Protein AF-0000000078604588 (afdb_homodimer)

Solvent-accessible surface area (backbone atoms only — not comparable to full-atom values): 27817 Å² total; per-residue (Å²): 108,69,66,57,49,52,57,49,27,73,78,45,16,54,63,48,58,69,55,48,31,50,49,39,29,76,76,65,70,39,89,57,53,53,69,56,50,53,50,53,39,44,76,72,41,30,43,79,39,65,35,41,79,38,54,57,78,41,46,67,66,52,45,51,51,47,52,57,57,54,65,76,50,55,39,50,23,38,28,37,42,55,74,48,79,43,48,74,68,57,47,59,63,63,44,13,39,26,50,70,95,49,76,18,66,41,77,40,78,76,69,85,60,74,45,30,29,41,40,41,30,37,30,46,69,14,54,78,47,69,46,70,45,74,61,77,90,45,53,67,60,48,48,52,48,50,59,56,49,53,75,75,36,27,45,62,89,33,60,33,10,29,41,34,31,60,74,51,70,68,67,60,43,73,63,53,54,51,52,29,55,74,56,38,28,45,81,46,68,45,46,65,78,43,65,69,58,39,33,59,55,53,50,50,52,50,43,49,52,51,43,36,75,46,30,63,63,45,68,76,42,62,85,65,38,71,60,53,53,48,51,50,48,48,54,59,58,27,61,35,33,69,59,25,40,48,28,32,44,69,28,72,39,67,87,51,86,130,108,67,63,56,48,51,56,50,27,72,77,45,17,54,63,48,57,69,56,50,32,49,48,40,30,75,75,66,70,39,90,56,53,54,67,55,50,54,51,53,39,43,75,72,42,33,42,81,39,66,37,42,80,38,53,59,77,41,46,68,66,51,44,51,52,47,52,58,57,54,65,76,50,58,39,52,24,39,29,38,42,56,75,48,78,43,47,76,70,56,48,60,63,65,43,13,41,24,51,70,96,48,76,18,66,41,77,39,78,75,68,84,60,76,47,30,29,41,42,41,30,37,31,46,69,15,54,76,46,70,47,71,46,74,60,78,89,45,54,66,60,48,49,52,49,51,60,58,49,54,75,74,36,27,46,61,89,32,60,34,12,29,42,33,31,58,74,51,71,68,66,63,42,72,64,52,53,49,54,30,56,75,56,38,27,44,82,45,68,45,47,64,78,43,64,69,57,38,33,61,57,53,50,49,53,51,45,49,51,50,45,36,73,45,29,63,64,45,69,76,42,62,85,65,37,71,62,53,52,48,51,50,50,48,54,58,59,27,61,36,33,70,58,25,41,48,27,33,44,70,28,72,41,68,88,54,86,131

Structure (mmCIF, N/CA/C/O backbone):
data_AF-0000000078604588-model_v1
#
loop_
_entity.id
_entity.type
_entity.pdbx_description
1 polymer 'Tc1-like transposase DDE domain-containing protein'
#
loop_
_atom_site.group_PDB
_atom_site.id
_atom_site.type_symbol
_atom_site.label_atom_id
_atom_site.label_alt_id
_atom_site.label_comp_id
_atom_site.label_asym_id
_atom_site.label_entity_id
_atom_site.label_seq_id
_atom_site.pdbx_PDB_ins_code
_atom_site.Cartn_x
_atom_site.Cartn_y
_atom_site.Cartn_z
_atom_site.occupancy
_atom_site.B_iso_or_equiv
_atom_site.auth_seq_id
_atom_site.auth_comp_id
_atom_site.auth_asym_id
_atom_site.auth_atom_id
_atom_site.pdbx_PDB_model_num
ATOM 1 N N . MET A 1 1 ? -32.562 4.5 -20.281 1 88.56 1 MET A N 1
ATOM 2 C CA . MET A 1 1 ? -31.703 3.344 -20.047 1 88.56 1 MET A CA 1
ATOM 3 C C . MET A 1 1 ? -30.344 3.777 -19.516 1 88.56 1 MET A C 1
ATOM 5 O O . MET A 1 1 ? -29.938 3.383 -18.422 1 88.56 1 MET A O 1
ATOM 9 N N . LEU A 1 2 ? -29.781 4.766 -20.188 1 88.88 2 LEU A N 1
ATOM 10 C CA . LEU A 1 2 ? -28.469 5.25 -19.766 1 88.88 2 LEU A CA 1
ATOM 11 C C . LEU A 1 2 ? -28.547 6.016 -18.453 1 88.88 2 LEU A C 1
ATOM 13 O O . LEU A 1 2 ? -27.672 5.898 -17.609 1 88.88 2 LEU A O 1
ATOM 17 N N . GLU A 1 3 ? -29.672 6.703 -18.281 1 91.38 3 GLU A N 1
ATOM 18 C CA . GLU A 1 3 ? -29.891 7.441 -17.031 1 91.38 3 GLU A CA 1
ATOM 19 C C . GLU A 1 3 ? -30.016 6.492 -15.852 1 91.38 3 GLU A C 1
ATOM 21 O O . GLU A 1 3 ? -29.5 6.773 -14.766 1 91.38 3 GLU A O 1
ATOM 26 N N . ALA A 1 4 ? -30.703 5.48 -16.141 1 92.75 4 ALA A N 1
ATOM 27 C CA . ALA A 1 4 ? -30.859 4.477 -15.102 1 92.75 4 ALA A CA 1
ATOM 28 C C . ALA A 1 4 ? -29.531 3.857 -14.711 1 92.75 4 ALA A C 1
ATOM 30 O O . ALA A 1 4 ? -29.266 3.605 -13.531 1 92.75 4 ALA A O 1
ATOM 31 N N . LEU A 1 5 ? -28.766 3.633 -15.703 1 94.06 5 LEU A N 1
ATOM 32 C CA . LEU A 1 5 ? -27.438 3.09 -15.445 1 94.06 5 LEU A CA 1
ATOM 33 C C . LEU A 1 5 ? -26.594 4.07 -14.633 1 94.06 5 LEU A C 1
ATOM 35 O O . LEU A 1 5 ? -25.906 3.676 -13.68 1 94.06 5 LEU A O 1
ATOM 39 N N . CYS A 1 6 ? -26.672 5.316 -14.992 1 94.25 6 CYS A N 1
ATOM 40 C CA . CYS A 1 6 ? -25.922 6.355 -14.281 1 94.25 6 CYS A CA 1
ATOM 41 C C . CYS A 1 6 ? -26.359 6.43 -12.82 1 94.25 6 CYS A C 1
ATOM 43 O O . CYS A 1 6 ? -25.531 6.559 -11.922 1 94.25 6 CYS A O 1
ATOM 45 N N . GLU A 1 7 ? -27.641 6.34 -12.586 1 93 7 GLU A N 1
ATOM 46 C CA . GLU A 1 7 ? -28.156 6.336 -11.227 1 93 7 GLU A CA 1
ATOM 47 C C . GLU A 1 7 ? -27.656 5.129 -10.445 1 93 7 GLU A C 1
ATOM 49 O O . GLU A 1 7 ? -27.328 5.242 -9.258 1 93 7 GLU A O 1
ATOM 54 N N . HIS A 1 8 ? -27.641 4.062 -11.18 1 93.19 8 HIS A N 1
ATOM 55 C CA . HIS A 1 8 ? -27.156 2.834 -10.578 1 93.19 8 HIS A CA 1
ATOM 56 C C . HIS A 1 8 ? -25.672 2.957 -10.211 1 93.19 8 HIS A C 1
ATOM 58 O O . HIS A 1 8 ? -25.25 2.488 -9.156 1 93.19 8 HIS A O 1
ATOM 64 N N . LEU A 1 9 ? -24.906 3.605 -11 1 93.69 9 LEU A N 1
ATOM 65 C CA . LEU A 1 9 ? -23.469 3.777 -10.797 1 93.69 9 LEU A CA 1
ATOM 66 C C . LEU A 1 9 ? -23.203 4.766 -9.672 1 93.69 9 LEU A C 1
ATOM 68 O O . LEU A 1 9 ? -22.141 4.719 -9.039 1 93.69 9 LEU A O 1
ATOM 72 N N . LEU A 1 10 ? -24.141 5.664 -9.422 1 89.56 10 LEU A N 1
ATOM 73 C CA . LEU A 1 10 ? -23.984 6.578 -8.297 1 89.56 10 LEU A CA 1
ATOM 74 C C . LEU A 1 10 ? -23.984 5.816 -6.977 1 89.56 10 LEU A C 1
ATOM 76 O O . LEU A 1 10 ? -23.281 6.191 -6.039 1 89.56 10 LEU A O 1
ATOM 80 N N . GLU A 1 11 ? -24.719 4.746 -6.961 1 88.19 11 GLU A N 1
ATOM 81 C CA . GLU A 1 11 ? -24.781 3.904 -5.77 1 88.19 11 GLU A CA 1
ATOM 82 C C . GLU A 1 11 ? -23.641 2.893 -5.742 1 88.19 11 GLU A C 1
ATOM 84 O O . GLU A 1 11 ? -23.094 2.607 -4.68 1 88.19 11 GLU A O 1
ATOM 89 N N . LYS A 1 12 ? -23.359 2.387 -6.922 1 90.88 12 LYS A N 1
ATOM 90 C CA . LYS A 1 12 ? -22.312 1.386 -7.066 1 90.88 12 LYS A CA 1
ATOM 91 C C . LYS A 1 12 ? -21.312 1.788 -8.156 1 90.88 12 LYS A C 1
ATOM 93 O O . LYS A 1 12 ? -21.297 1.205 -9.242 1 90.88 12 LYS A O 1
ATOM 98 N N . PRO A 1 13 ? -20.422 2.605 -7.816 1 92.56 13 PRO A N 1
ATOM 99 C CA . PRO A 1 13 ? -19.531 3.189 -8.828 1 92.56 13 PRO A CA 1
ATOM 100 C C . PRO A 1 13 ? -18.5 2.195 -9.352 1 92.56 13 PRO A C 1
ATOM 102 O O . PRO A 1 13 ? -17.906 2.422 -10.406 1 92.56 13 PRO A O 1
ATOM 105 N N . THR A 1 14 ? -18.281 1.034 -8.727 1 91.31 14 THR A N 1
ATOM 106 C CA . THR A 1 14 ? -17.156 0.173 -9.062 1 91.31 14 THR A CA 1
ATOM 107 C C . THR A 1 14 ? -17.609 -1.001 -9.93 1 91.31 14 THR A C 1
ATOM 109 O O . THR A 1 14 ? -16.891 -1.994 -10.062 1 91.31 14 THR A O 1
ATOM 112 N N . LEU A 1 15 ? -18.734 -0.891 -10.5 1 91.62 15 LEU A N 1
ATOM 113 C CA . LEU A 1 15 ? -19.25 -1.974 -11.336 1 91.62 15 LEU A CA 1
ATOM 114 C C . LEU A 1 15 ? -18.375 -2.162 -12.578 1 91.62 15 LEU A C 1
ATOM 116 O O . LEU A 1 15 ? -17.922 -1.184 -13.18 1 91.62 15 LEU A O 1
ATOM 120 N N . TYR A 1 16 ? -18.141 -3.416 -12.898 1 93 16 TYR A N 1
ATOM 121 C CA . TYR A 1 16 ? -17.5 -3.73 -14.172 1 93 16 TYR A CA 1
ATOM 122 C C . TYR A 1 16 ? -18.469 -3.545 -15.336 1 93 16 TYR A C 1
ATOM 124 O O . TYR A 1 16 ? -19.688 -3.619 -15.156 1 93 16 TYR A O 1
ATOM 132 N N . LEU A 1 17 ? -17.891 -3.289 -16.5 1 93.75 17 LEU A N 1
ATOM 133 C CA . LEU A 1 17 ? -18.719 -3.115 -17.688 1 93.75 17 LEU A CA 1
ATOM 134 C C . LEU A 1 17 ? -19.609 -4.332 -17.922 1 93.75 17 LEU A C 1
ATOM 136 O O . LEU A 1 17 ? -20.766 -4.195 -18.312 1 93.75 17 LEU A O 1
ATOM 140 N N . GLU A 1 18 ? -19.031 -5.523 -17.594 1 93.06 18 GLU A N 1
ATOM 141 C CA . GLU A 1 18 ? -19.812 -6.746 -17.75 1 93.06 18 GLU A CA 1
ATOM 142 C C . GLU A 1 18 ? -21.016 -6.754 -16.812 1 93.06 18 GLU A C 1
ATOM 144 O O . GLU A 1 18 ? -22.094 -7.23 -17.172 1 93.06 18 GLU A O 1
ATOM 149 N N . GLU A 1 19 ? -20.797 -6.289 -15.617 1 92.69 19 GLU A N 1
ATOM 150 C CA . GLU A 1 19 ? -21.875 -6.219 -14.633 1 92.69 19 GLU A CA 1
ATOM 151 C C . GLU A 1 19 ? -22.922 -5.188 -15.031 1 92.69 19 GLU A C 1
ATOM 153 O O . GLU A 1 19 ? -24.109 -5.352 -14.734 1 92.69 19 GLU A O 1
ATOM 158 N N . MET A 1 20 ? -22.5 -4.129 -15.672 1 94.69 20 MET A N 1
ATOM 159 C CA . MET A 1 20 ? -23.422 -3.115 -16.172 1 94.69 20 MET A CA 1
ATOM 160 C C . MET A 1 20 ? -24.297 -3.688 -17.281 1 94.69 20 MET A C 1
ATOM 162 O O . MET A 1 20 ? -25.5 -3.387 -17.344 1 94.69 20 MET A O 1
ATOM 166 N N . ALA A 1 21 ? -23.641 -4.5 -18.141 1 95.25 21 ALA A N 1
ATOM 167 C CA . ALA A 1 21 ? -24.406 -5.16 -19.188 1 95.25 21 ALA A CA 1
ATOM 168 C C . ALA A 1 21 ? -25.5 -6.051 -18.609 1 95.25 21 ALA A C 1
ATOM 170 O O . ALA A 1 21 ? -26.625 -6.07 -19.094 1 95.25 21 ALA A O 1
ATOM 171 N N . VAL A 1 22 ? -25.125 -6.777 -17.547 1 92.94 22 VAL A N 1
ATOM 172 C CA . VAL A 1 22 ? -26.094 -7.648 -16.875 1 92.94 22 VAL A CA 1
ATOM 173 C C . VAL A 1 22 ? -27.219 -6.812 -16.297 1 92.94 22 VAL A C 1
ATOM 175 O O . VAL A 1 22 ? -28.391 -7.184 -16.406 1 92.94 22 VAL A O 1
ATOM 178 N N . PHE A 1 23 ? -26.922 -5.68 -15.68 1 93.62 23 PHE A N 1
ATOM 179 C CA . PHE A 1 23 ? -27.922 -4.777 -15.117 1 93.62 23 PHE A CA 1
ATOM 180 C C . PHE A 1 23 ? -28.891 -4.309 -16.203 1 93.62 23 PHE A C 1
ATOM 182 O O . PHE A 1 23 ? -30.109 -4.324 -16 1 93.62 23 PHE A O 1
ATOM 189 N N . LEU A 1 24 ? -28.391 -3.889 -17.359 1 95.06 24 LEU A N 1
ATOM 190 C CA . LEU A 1 24 ? -29.203 -3.383 -18.453 1 95.06 24 LEU A CA 1
ATOM 191 C C . LEU A 1 24 ? -30.109 -4.48 -19 1 95.06 24 LEU A C 1
ATOM 193 O O . LEU A 1 24 ? -31.266 -4.227 -19.359 1 95.06 24 LEU A O 1
ATOM 197 N N . TRP A 1 25 ? -29.531 -5.695 -19.016 1 94.81 25 TRP A N 1
ATOM 198 C CA . TRP A 1 25 ? -30.312 -6.832 -19.469 1 94.81 25 TRP A CA 1
ATOM 199 C C . TRP A 1 25 ? -31.438 -7.129 -18.484 1 94.81 25 TRP A C 1
ATOM 201 O O . TRP A 1 25 ? -32.594 -7.254 -18.875 1 94.81 25 TRP A O 1
ATOM 211 N N . ASP A 1 26 ? -31.125 -7.223 -17.234 1 94.62 26 ASP A N 1
ATOM 212 C CA . ASP A 1 26 ? -32.094 -7.594 -16.188 1 94.62 26 ASP A CA 1
ATOM 213 C C . ASP A 1 26 ? -33.188 -6.555 -16.078 1 94.62 26 ASP A C 1
ATOM 215 O O . ASP A 1 26 ? -34.375 -6.902 -15.914 1 94.62 26 ASP A O 1
ATOM 219 N N . GLU A 1 27 ? -32.875 -5.301 -16.188 1 94.38 27 GLU A N 1
ATOM 220 C CA . GLU A 1 27 ? -33.844 -4.23 -15.914 1 94.38 27 GLU A CA 1
ATOM 221 C C . GLU A 1 27 ? -34.594 -3.822 -17.188 1 94.38 27 GLU A C 1
ATOM 223 O O . GLU A 1 27 ? -35.75 -3.43 -17.125 1 94.38 27 GLU A O 1
ATOM 228 N N . PHE A 1 28 ? -33.938 -3.949 -18.438 1 95.25 28 PHE A N 1
ATOM 229 C CA . PHE A 1 28 ? -34.531 -3.354 -19.625 1 95.25 28 PHE A CA 1
ATOM 230 C C . PHE A 1 28 ? -34.531 -4.348 -20.781 1 95.25 28 PHE A C 1
ATOM 232 O O . PHE A 1 28 ? -34.969 -4.012 -21.891 1 95.25 28 PHE A O 1
ATOM 239 N N . ALA A 1 29 ? -33.969 -5.516 -20.609 1 95.31 29 ALA A N 1
ATOM 240 C CA . ALA A 1 29 ? -33.875 -6.527 -21.656 1 95.31 29 ALA A CA 1
ATOM 241 C C . ALA A 1 29 ? -33.062 -6.008 -22.844 1 95.31 29 ALA A C 1
ATOM 243 O O . ALA A 1 29 ? -33.406 -6.273 -24 1 95.31 29 ALA A O 1
ATOM 244 N N . LEU A 1 30 ? -32.094 -5.191 -22.484 1 93.25 30 LEU A N 1
ATOM 245 C CA . LEU A 1 30 ? -31.203 -4.633 -23.5 1 93.25 30 LEU A CA 1
ATOM 246 C C . LEU A 1 30 ? -29.859 -5.363 -23.531 1 93.25 30 LEU A C 1
ATOM 248 O O . LEU A 1 30 ? -29.188 -5.473 -22.5 1 93.25 30 LEU A O 1
ATOM 252 N N . LEU A 1 31 ? -29.547 -5.902 -24.672 1 92.38 31 LEU A N 1
ATOM 253 C CA . LEU A 1 31 ? -28.25 -6.516 -24.859 1 92.38 31 LEU A CA 1
ATOM 254 C C . LEU A 1 31 ? -27.219 -5.492 -25.344 1 92.38 31 LEU A C 1
ATOM 256 O O . LEU A 1 31 ? -27.312 -5.023 -26.484 1 92.38 31 LEU A O 1
ATOM 260 N N . ALA A 1 32 ? -26.422 -5.02 -24.531 1 93.19 32 ALA A N 1
ATOM 261 C CA . ALA A 1 32 ? -25.406 -4.027 -24.875 1 93.19 32 ALA A CA 1
ATOM 262 C C . ALA A 1 32 ? -24 -4.609 -24.719 1 93.19 32 ALA A C 1
ATOM 264 O O . ALA A 1 32 ? -23.734 -5.395 -23.812 1 93.19 32 ALA A O 1
ATOM 265 N N . THR A 1 33 ? -23.172 -4.32 -25.625 1 94.81 33 THR A N 1
ATOM 266 C CA . THR A 1 33 ? -21.781 -4.727 -25.531 1 94.81 33 THR A CA 1
ATOM 267 C C . THR A 1 33 ? -21.016 -3.824 -24.547 1 94.81 33 THR A C 1
ATOM 269 O O . THR A 1 33 ? -21.453 -2.701 -24.281 1 94.81 33 THR A O 1
ATOM 272 N N . LYS A 1 34 ? -19.922 -4.27 -24.031 1 94.69 34 LYS A N 1
ATOM 273 C CA . LYS A 1 34 ? -19.094 -3.484 -23.125 1 94.69 34 LYS A CA 1
ATOM 274 C C . LYS A 1 34 ? -18.641 -2.184 -23.797 1 94.69 34 LYS A C 1
ATOM 276 O O . LYS A 1 34 ? -18.641 -1.126 -23.156 1 94.69 34 LYS A O 1
ATOM 281 N N . ALA A 1 35 ? -18.297 -2.34 -25.031 1 95.81 35 ALA A N 1
ATOM 282 C CA . ALA A 1 35 ? -17.812 -1.184 -25.781 1 95.81 35 ALA A CA 1
ATOM 283 C C . ALA A 1 35 ? -18.906 -0.123 -25.922 1 95.81 35 ALA A C 1
ATOM 285 O O . ALA A 1 35 ? -18.641 1.072 -25.766 1 95.81 35 ALA A O 1
ATOM 286 N N . SER A 1 36 ? -20.078 -0.555 -26.141 1 95.44 36 SER A N 1
ATOM 287 C CA . SER A 1 36 ? -21.203 0.368 -26.281 1 95.44 36 SER A CA 1
ATOM 288 C C . SER A 1 36 ? -21.516 1.065 -24.969 1 95.44 36 SER A C 1
ATOM 290 O O . SER A 1 36 ? -21.812 2.26 -24.938 1 95.44 36 SER A O 1
ATOM 292 N N . ILE A 1 37 ? -21.422 0.323 -23.938 1 95.88 37 ILE A N 1
ATOM 293 C CA . ILE A 1 37 ? -21.703 0.879 -22.625 1 95.88 37 ILE A CA 1
ATOM 294 C C . ILE A 1 37 ? -20.656 1.941 -22.281 1 95.88 37 ILE A C 1
ATOM 296 O O . ILE A 1 37 ? -21 3.045 -21.859 1 95.88 37 ILE A O 1
ATOM 300 N N . SER A 1 38 ? -19.438 1.605 -22.469 1 95.88 38 SER A N 1
ATOM 301 C CA . SER A 1 38 ? -18.344 2.535 -22.203 1 95.88 38 SER A CA 1
ATOM 302 C C . SER A 1 38 ? -18.484 3.814 -23.016 1 95.88 38 SER A C 1
ATOM 304 O O . SER A 1 38 ? -18.328 4.918 -22.484 1 95.88 38 SER A O 1
ATOM 306 N N . ARG A 1 39 ? -18.812 3.664 -24.281 1 95.62 39 ARG A N 1
ATOM 307 C CA . ARG A 1 39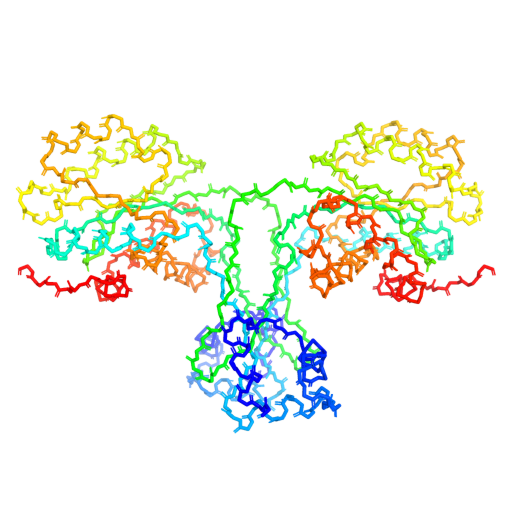 ? -19 4.812 -25.156 1 95.62 39 ARG A CA 1
ATOM 308 C C . ARG A 1 39 ? -20.156 5.684 -24.703 1 95.62 39 ARG A C 1
ATOM 310 O O . ARG A 1 39 ? -20.062 6.914 -24.688 1 95.62 39 ARG A O 1
ATOM 317 N N . ALA A 1 40 ? -21.203 5.039 -24.359 1 95.56 40 ALA A N 1
ATOM 318 C CA . ALA A 1 40 ? -22.375 5.766 -23.875 1 95.56 40 ALA A CA 1
ATOM 319 C C . ALA A 1 40 ? -22.062 6.559 -22.625 1 95.56 40 ALA A C 1
ATOM 321 O O . ALA A 1 40 ? -22.484 7.711 -22.484 1 95.56 40 ALA A O 1
ATOM 322 N N . LEU A 1 41 ? -21.328 5.973 -21.688 1 95.81 41 LEU A N 1
ATOM 323 C CA . LEU A 1 41 ? -20.969 6.641 -20.438 1 95.81 41 LEU A CA 1
ATOM 324 C C . LEU A 1 41 ? -20.062 7.836 -20.719 1 95.81 41 LEU A C 1
ATOM 326 O O . LEU A 1 41 ? -20.25 8.906 -20.125 1 95.81 41 LEU A O 1
ATOM 330 N N . ARG A 1 42 ? -19.156 7.645 -21.594 1 95.31 42 ARG A N 1
ATOM 331 C CA . ARG A 1 42 ? -18.25 8.734 -21.953 1 95.31 42 ARG A CA 1
ATOM 332 C C . ARG A 1 42 ? -19 9.891 -22.594 1 95.31 42 ARG A C 1
ATOM 334 O O . ARG A 1 42 ? -18.703 11.055 -22.328 1 95.31 42 ARG A O 1
ATOM 341 N N . SER A 1 43 ? -19.922 9.578 -23.453 1 95 43 SER A N 1
ATOM 342 C CA . SER A 1 43 ? -20.719 10.602 -24.125 1 95 43 SER A CA 1
ATOM 343 C C . SER A 1 43 ? -21.531 11.414 -23.109 1 95 43 SER A C 1
ATOM 345 O O . SER A 1 43 ? -21.859 12.578 -23.359 1 95 43 SER A O 1
ATOM 347 N N . LYS A 1 44 ? -21.828 10.82 -21.984 1 94.94 44 LYS A N 1
ATOM 348 C CA . LYS A 1 44 ? -22.594 11.484 -20.938 1 94.94 44 LYS A CA 1
ATOM 349 C C . LYS A 1 44 ? -21.688 12.188 -19.938 1 94.94 44 LYS A C 1
ATOM 351 O O . LYS A 1 44 ? -22.141 12.719 -18.922 1 94.94 44 LYS A O 1
ATOM 356 N N . GLY A 1 45 ? -20.406 12.062 -20.156 1 94.69 45 GLY A N 1
ATOM 357 C CA . GLY A 1 45 ? -19.453 12.75 -19.297 1 94.69 45 GLY A CA 1
ATOM 358 C C . GLY A 1 45 ? -18.969 11.906 -18.141 1 94.69 45 GLY A C 1
ATOM 359 O O . GLY A 1 45 ? -18.625 12.43 -17.078 1 94.69 45 GLY A O 1
ATOM 360 N N . TRP A 1 46 ? -19.109 10.688 -18.234 1 95.75 46 TRP A N 1
ATOM 361 C CA . TRP A 1 46 ? -18.594 9.789 -17.219 1 95.75 46 TRP A CA 1
ATOM 362 C C . TRP A 1 46 ? -17.234 9.234 -17.594 1 95.75 46 TRP A C 1
ATOM 364 O O . TRP A 1 46 ? -16.906 9.141 -18.781 1 95.75 46 TRP A O 1
ATOM 374 N N . SER A 1 47 ? -16.453 8.977 -16.609 1 95.69 47 SER A N 1
ATOM 375 C CA . SER A 1 47 ? -15.141 8.375 -16.844 1 95.69 47 SER A CA 1
ATOM 376 C C . SER A 1 47 ? -14.773 7.406 -15.719 1 95.69 47 SER A C 1
ATOM 378 O O . SER A 1 47 ? -15.305 7.5 -14.609 1 95.69 47 SER A O 1
ATOM 380 N N . LYS A 1 48 ? -14 6.453 -16.125 1 94.19 48 LYS A N 1
ATOM 381 C CA . LYS A 1 48 ? -13.461 5.52 -15.141 1 94.19 48 LYS A CA 1
ATOM 382 C C . LYS A 1 48 ? -12.234 6.102 -14.438 1 94.19 48 LYS A C 1
ATOM 384 O O . LYS A 1 48 ? -11.32 6.602 -15.094 1 94.19 48 LYS A O 1
ATOM 389 N N . LYS A 1 49 ? -12.273 6.148 -13.078 1 92.62 49 LYS A N 1
ATOM 390 C CA . LYS A 1 49 ? -11.188 6.699 -12.281 1 92.62 49 LYS A CA 1
ATOM 391 C C . LYS A 1 49 ? -10.93 5.855 -11.031 1 92.62 49 LYS A C 1
ATOM 393 O O . LYS A 1 49 ? -11.719 4.965 -10.711 1 92.62 49 LYS A O 1
ATOM 398 N N . THR A 1 50 ? -9.805 6.125 -10.477 1 90.94 50 THR A N 1
ATOM 399 C CA . THR A 1 50 ? -9.508 5.457 -9.211 1 90.94 50 THR A CA 1
ATOM 400 C C . THR A 1 50 ? -10.57 5.793 -8.164 1 90.94 50 THR A C 1
ATOM 402 O O . THR A 1 50 ? -10.961 6.953 -8.016 1 90.94 50 THR A O 1
ATOM 405 N N . ALA A 1 51 ? -11.023 4.785 -7.527 1 90.81 51 ALA A N 1
ATOM 406 C CA . ALA A 1 51 ? -12.07 4.969 -6.523 1 90.81 51 ALA A CA 1
ATOM 407 C C . ALA A 1 51 ? -11.477 5.305 -5.16 1 90.81 51 ALA A C 1
ATOM 409 O O . ALA A 1 51 ? -10.461 4.734 -4.766 1 90.81 51 ALA A O 1
ATOM 410 N N . ARG A 1 52 ? -12.086 6.223 -4.496 1 88.19 52 ARG A N 1
ATOM 411 C CA . ARG A 1 52 ? -11.711 6.527 -3.119 1 88.19 52 ARG A CA 1
ATOM 412 C C . ARG A 1 52 ? -12.5 5.672 -2.135 1 88.19 52 ARG A C 1
ATOM 414 O O . ARG A 1 52 ? -13.656 5.332 -2.387 1 88.19 52 ARG A O 1
ATOM 421 N N . VAL A 1 53 ? -11.836 5.398 -1.089 1 84 53 VAL A N 1
ATOM 422 C CA . VAL A 1 53 ? -12.492 4.559 -0.095 1 84 53 VAL A CA 1
ATOM 423 C C . VAL A 1 53 ? -12.914 5.406 1.104 1 84 53 VAL A C 1
ATOM 425 O O . VAL A 1 53 ? -12.117 6.188 1.626 1 84 53 VAL A O 1
ATOM 428 N N . LYS A 1 54 ? -14.164 5.312 1.448 1 84.94 54 LYS A N 1
ATOM 429 C CA . LYS A 1 54 ? -14.711 5.945 2.645 1 84.94 54 LYS A CA 1
ATOM 430 C C . LYS A 1 54 ? -15.07 4.906 3.703 1 84.94 54 LYS A C 1
ATOM 432 O O . LYS A 1 54 ? -15.633 3.859 3.383 1 84.94 54 LYS A O 1
ATOM 437 N N . ALA A 1 55 ? -14.75 5.27 4.957 1 86.06 55 ALA A N 1
ATOM 438 C CA . ALA A 1 55 ? -15.016 4.328 6.039 1 86.06 55 ALA A CA 1
ATOM 439 C C . ALA A 1 55 ? -16.516 4.223 6.316 1 86.06 55 ALA A C 1
ATOM 441 O O . ALA A 1 55 ? -17.203 5.238 6.461 1 86.06 55 ALA A O 1
ATOM 442 N N . ARG A 1 56 ? -16.984 2.973 6.406 1 83.44 56 ARG A N 1
ATOM 443 C CA . ARG A 1 56 ? -18.375 2.729 6.785 1 83.44 56 ARG A CA 1
ATOM 444 C C . ARG A 1 56 ? -18.656 3.229 8.195 1 83.44 56 ARG A C 1
ATOM 446 O O . ARG A 1 56 ? -19.766 3.66 8.5 1 83.44 56 ARG A O 1
ATOM 453 N N . GLU A 1 57 ? -17.641 3.201 9.023 1 84.94 57 GLU A N 1
ATOM 454 C CA . GLU A 1 57 ? -17.75 3.539 10.438 1 84.94 57 GLU A CA 1
ATOM 455 C C . GLU A 1 57 ? -17.828 5.051 10.641 1 84.94 57 GLU A C 1
ATOM 457 O O . GLU A 1 57 ? -18.047 5.523 11.758 1 84.94 57 GLU A O 1
ATOM 462 N N . ARG A 1 58 ? -17.703 5.727 9.539 1 87.69 58 ARG A N 1
ATOM 463 C CA . ARG A 1 58 ? -17.812 7.18 9.648 1 87.69 58 ARG A CA 1
ATOM 464 C C . ARG A 1 58 ? -19.203 7.586 10.125 1 87.69 58 ARG A C 1
ATOM 466 O O . ARG A 1 58 ? -20.219 7.07 9.633 1 87.69 58 ARG A O 1
ATOM 473 N N . ASN A 1 59 ? -19.234 8.414 11.164 1 90.38 59 ASN A N 1
ATOM 474 C CA . ASN A 1 59 ? -20.484 8.852 11.781 1 90.38 59 ASN A CA 1
ATOM 475 C C . ASN A 1 59 ? -20.781 10.305 11.453 1 90.38 59 ASN A C 1
ATOM 477 O O . ASN A 1 59 ? -20.109 11.219 11.938 1 90.38 59 ASN A O 1
ATOM 481 N N . LEU A 1 60 ? -21.797 10.492 10.734 1 91.38 60 LEU A N 1
ATOM 482 C CA . LEU A 1 60 ? -22.172 11.828 10.273 1 91.38 60 LEU A CA 1
ATOM 483 C C . LEU A 1 60 ? -22.594 12.703 11.445 1 91.38 60 LEU A C 1
ATOM 485 O O . LEU A 1 60 ? -22.312 13.906 11.461 1 91.38 60 LEU A O 1
ATOM 489 N N . GLU A 1 61 ? -23.25 12.148 12.383 1 94.69 61 GLU A N 1
ATOM 490 C CA . GLU A 1 61 ? -23.703 12.906 13.547 1 94.69 61 GLU A CA 1
ATOM 491 C C . GLU A 1 61 ? -22.516 13.414 14.367 1 94.69 61 GLU A C 1
ATOM 493 O O . GLU A 1 61 ? -22.484 14.578 14.766 1 94.69 61 GLU A O 1
ATOM 498 N N . LEU A 1 62 ? -21.578 12.508 14.555 1 95.12 62 LEU A N 1
ATOM 499 C CA . LEU A 1 62 ? -20.391 12.898 15.305 1 95.12 62 LEU A CA 1
ATOM 500 C C . LEU A 1 62 ? -19.609 13.977 14.555 1 95.12 62 LEU A C 1
ATOM 502 O O . LEU A 1 62 ? -19.031 14.867 15.18 1 95.12 62 LEU A O 1
ATOM 506 N N . ARG A 1 63 ? -19.609 13.898 13.312 1 95.12 63 ARG A N 1
ATOM 507 C CA . ARG A 1 63 ? -18.922 14.906 12.508 1 95.12 63 ARG A CA 1
ATOM 508 C C . ARG A 1 63 ? -19.625 16.266 12.617 1 95.12 63 ARG A C 1
ATOM 510 O O . ARG A 1 63 ? -18.969 17.297 12.758 1 95.12 63 ARG A O 1
ATOM 517 N N . ASP A 1 64 ? -20.922 16.234 12.555 1 95.5 64 ASP A N 1
ATOM 518 C CA . ASP A 1 64 ? -21.703 17.469 12.703 1 95.5 64 ASP A CA 1
ATOM 519 C C . ASP A 1 64 ? -21.469 18.094 14.078 1 95.5 64 ASP A C 1
ATOM 521 O O . ASP A 1 64 ? -21.344 19.312 14.188 1 95.5 64 ASP A O 1
ATOM 525 N N . GLU A 1 65 ? -21.5 17.203 15.039 1 96.06 65 GLU A N 1
ATOM 526 C CA . GLU A 1 65 ? -21.219 17.688 16.391 1 96.06 65 GLU A CA 1
ATOM 527 C C . GLU A 1 65 ? -19.844 18.344 16.469 1 96.06 65 GLU A C 1
ATOM 529 O O . GLU A 1 65 ? -19.688 19.391 17.109 1 96.06 65 GLU A O 1
ATOM 534 N N . TYR A 1 66 ? -18.891 17.719 15.922 1 96.62 66 TYR A N 1
ATOM 535 C CA . TYR A 1 66 ? -17.547 18.266 15.891 1 96.62 66 TYR A CA 1
ATOM 536 C C . TYR A 1 66 ? -17.531 19.641 15.227 1 96.62 66 TYR A C 1
ATOM 538 O O . TYR A 1 66 ? -16.938 20.578 15.758 1 96.62 66 TYR A O 1
ATOM 546 N N . PHE A 1 67 ? -18.25 19.766 14.109 1 94.56 67 PHE A N 1
ATOM 547 C CA . PHE A 1 67 ? -18.297 21.031 13.375 1 94.56 67 PHE A CA 1
ATOM 548 C C . PHE A 1 67 ? -18.922 22.125 14.227 1 94.56 67 PHE A C 1
ATOM 550 O O . PHE A 1 67 ? -18.438 23.25 14.242 1 94.56 67 PHE A O 1
ATOM 557 N N . HIS A 1 68 ? -19.906 21.75 14.883 1 94.94 68 HIS A N 1
ATOM 558 C CA . HIS A 1 68 ? -20.562 22.719 15.758 1 94.94 68 HIS A CA 1
ATOM 559 C C . HIS A 1 68 ? -19.641 23.156 16.891 1 94.94 68 HIS A C 1
ATOM 561 O O . HIS A 1 68 ? -19.531 24.359 17.172 1 94.94 68 HIS A O 1
ATOM 567 N N . TYR A 1 69 ? -19 22.203 17.422 1 95 69 TYR A N 1
ATOM 568 C CA . TYR A 1 69 ? -18.125 22.484 18.562 1 95 69 TYR A CA 1
ATOM 569 C C . TYR A 1 69 ? -16.938 23.328 18.125 1 95 69 TYR A C 1
ATOM 571 O O . TYR A 1 69 ? -16.594 24.328 18.781 1 95 69 TYR A O 1
ATOM 579 N N . ILE A 1 70 ? -16.344 23 17.062 1 95.5 70 ILE A N 1
ATOM 580 C CA . ILE A 1 70 ? -15.125 23.656 16.609 1 95.5 70 ILE A CA 1
ATOM 581 C C . ILE A 1 70 ? -15.445 25.078 16.141 1 95.5 70 ILE A C 1
ATOM 583 O O . ILE A 1 70 ? -14.578 25.953 16.188 1 95.5 70 ILE A O 1
ATOM 587 N N . SER A 1 71 ? -16.656 25.297 15.695 1 93.88 71 SER A N 1
ATOM 588 C CA . SER A 1 71 ? -17.078 26.594 15.219 1 93.88 71 SER A CA 1
ATOM 589 C C . SER A 1 71 ? -17.078 27.625 16.344 1 93.88 71 SER A C 1
ATOM 591 O O . SER A 1 71 ? -17.109 28.828 16.094 1 93.88 71 SER A O 1
ATOM 593 N N . ASP A 1 72 ? -17.094 27.125 17.562 1 94.62 72 ASP A N 1
ATOM 594 C CA . ASP A 1 72 ? -17.062 28.016 18.719 1 94.62 72 ASP A CA 1
ATOM 595 C C . ASP A 1 72 ? -15.672 28.609 18.922 1 94.62 72 ASP A C 1
ATOM 597 O O . ASP A 1 72 ? -15.508 29.562 19.688 1 94.62 72 ASP A O 1
ATOM 601 N N . PHE A 1 73 ? -14.703 28.078 18.25 1 97.06 73 PHE A N 1
ATOM 602 C CA . PHE A 1 73 ? -13.328 28.531 18.406 1 97.06 73 PHE A CA 1
ATOM 603 C C . PHE A 1 73 ? -12.891 29.344 17.203 1 97.06 73 PHE A C 1
ATOM 605 O O . PHE A 1 73 ? -13.477 29.25 16.125 1 97.06 73 PHE A O 1
ATOM 612 N N . GLN A 1 74 ? -11.93 30.156 17.469 1 97.38 74 GLN A N 1
ATOM 613 C CA . GLN A 1 74 ? -11.211 30.781 16.375 1 97.38 74 GLN A CA 1
ATOM 614 C C . GLN A 1 74 ? -10.055 29.906 15.891 1 97.38 74 GLN A C 1
ATOM 616 O O . GLN A 1 74 ? -9.5 29.125 16.672 1 97.38 74 GLN A O 1
ATOM 621 N N . SER A 1 75 ? -9.688 30.094 14.648 1 97.88 75 SER A N 1
ATOM 622 C CA . SER A 1 75 ? -8.672 29.234 14.055 1 97.88 75 SER A CA 1
ATOM 623 C C . SER A 1 75 ? -7.355 29.328 14.82 1 97.88 75 SER A C 1
ATOM 625 O O . SER A 1 75 ? -6.621 28.344 14.922 1 97.88 75 SER A O 1
ATOM 627 N N . TYR A 1 76 ? -7.035 30.547 15.367 1 97.75 76 TYR A N 1
ATOM 628 C CA . TYR A 1 76 ? -5.75 30.719 16.031 1 97.75 76 TYR A CA 1
ATOM 629 C C . TYR A 1 76 ? -5.762 30.094 17.422 1 97.75 76 TYR A C 1
ATOM 631 O O . TYR A 1 76 ? -4.727 30.031 18.094 1 97.75 76 TYR A O 1
ATOM 639 N N . HIS A 1 77 ? -6.902 29.578 17.906 1 98.38 77 HIS A N 1
ATOM 640 C CA . HIS A 1 77 ? -6.984 28.844 19.172 1 98.38 77 HIS A CA 1
ATOM 641 C C . HIS A 1 77 ? -6.5 27.406 19 1 98.38 77 HIS A C 1
ATOM 643 O O . HIS A 1 77 ? -6.051 26.797 19.969 1 98.38 77 HIS A O 1
ATOM 649 N N . LEU A 1 78 ? -6.539 26.906 17.812 1 98.56 78 LEU A N 1
ATOM 650 C CA . LEU A 1 78 ? -6.508 25.469 17.594 1 98.56 78 LEU A CA 1
ATOM 651 C C . LEU A 1 78 ? -5.082 24.969 17.375 1 98.56 78 LEU A C 1
ATOM 653 O O . LEU A 1 78 ? -4.312 25.594 16.641 1 98.56 78 LEU A O 1
ATOM 657 N N . VAL A 1 79 ? -4.719 23.922 18 1 98.69 79 VAL A N 1
ATOM 658 C CA . VAL A 1 79 ? -3.469 23.203 17.797 1 98.69 79 VAL A CA 1
ATOM 659 C C . VAL A 1 79 ? -3.758 21.719 17.594 1 98.69 79 VAL A C 1
ATOM 661 O O . VAL A 1 79 ? -4.309 21.062 18.484 1 98.69 79 VAL A O 1
ATOM 664 N N . TYR A 1 80 ? -3.41 21.188 16.438 1 98.69 80 TYR A N 1
ATOM 665 C CA . TYR A 1 80 ? -3.645 19.781 16.125 1 98.69 80 TYR A CA 1
ATOM 666 C C . TYR A 1 80 ? -2.408 18.938 16.406 1 98.69 80 TYR A C 1
ATOM 668 O O . TYR A 1 80 ? -1.283 19.359 16.125 1 98.69 80 TYR A O 1
ATOM 676 N N . VAL A 1 81 ? -2.586 17.797 17.016 1 97.88 81 VAL A N 1
ATOM 677 C CA . VAL A 1 81 ? -1.489 16.891 17.328 1 97.88 81 VAL A CA 1
ATOM 678 C C . VAL A 1 81 ? -1.733 15.539 16.672 1 97.88 81 VAL A C 1
ATOM 680 O O . VAL A 1 81 ? -2.85 15.016 16.703 1 97.88 81 VAL A O 1
ATOM 683 N N . ASP A 1 82 ? -0.779 15.008 16 1 96.69 82 ASP A N 1
ATOM 684 C CA . ASP A 1 82 ? -0.852 13.672 15.414 1 96.69 82 ASP A CA 1
ATOM 685 C C . ASP A 1 82 ? 0.544 13.086 15.203 1 96.69 82 ASP A C 1
ATOM 687 O O . ASP A 1 82 ? 1.547 13.773 15.398 1 96.69 82 ASP A O 1
ATOM 691 N N . GLU A 1 83 ? 0.543 11.805 14.93 1 96.25 83 GLU A N 1
ATOM 692 C CA . GLU A 1 83 ? 1.819 11.117 14.742 1 96.25 83 GLU A CA 1
ATOM 693 C C . GLU A 1 83 ? 1.875 10.414 13.391 1 96.25 83 GLU A C 1
ATOM 695 O O . GLU A 1 83 ? 0.842 10.008 12.859 1 96.25 83 GLU A O 1
ATOM 700 N N . SER A 1 84 ? 3.076 10.344 12.867 1 95.81 84 SER A N 1
ATOM 701 C CA . SER A 1 84 ? 3.293 9.594 11.633 1 95.81 84 SER A CA 1
ATOM 702 C C . SER A 1 84 ? 4.652 8.898 11.641 1 95.81 84 SER A C 1
ATOM 704 O O . SER A 1 84 ? 5.633 9.453 12.141 1 95.81 84 SER A O 1
ATOM 706 N N . GLY A 1 85 ? 4.668 7.738 11.125 1 94.56 85 GLY A N 1
ATOM 707 C CA . GLY A 1 85 ? 5.898 6.973 11.008 1 94.56 85 GLY A CA 1
ATOM 708 C C . GLY A 1 85 ? 6.582 7.133 9.664 1 94.56 85 GLY A C 1
ATOM 709 O O . GLY A 1 85 ? 5.918 7.215 8.633 1 94.56 85 GLY A O 1
ATOM 710 N N . TRP A 1 86 ? 7.938 7.105 9.781 1 92.31 86 TRP A N 1
ATOM 711 C CA . TRP A 1 86 ? 8.742 7.332 8.586 1 92.31 86 TRP A CA 1
ATOM 712 C C . TRP A 1 86 ? 9.93 6.379 8.547 1 92.31 86 TRP A C 1
ATOM 714 O O . TRP A 1 86 ? 10.531 6.074 9.578 1 92.31 86 TRP A O 1
ATOM 724 N N . ASP A 1 87 ? 10.195 5.875 7.359 1 90.38 87 ASP A N 1
ATOM 725 C CA . ASP A 1 87 ? 11.43 5.129 7.152 1 90.38 87 ASP A CA 1
ATOM 726 C C . ASP A 1 87 ? 12.133 5.574 5.871 1 90.38 87 ASP A C 1
ATOM 728 O O . ASP A 1 87 ? 11.633 6.441 5.152 1 90.38 87 ASP A O 1
ATOM 732 N N . LYS A 1 88 ? 13.289 5.066 5.637 1 86.88 88 LYS A N 1
ATOM 733 C CA . LYS A 1 88 ? 14.164 5.555 4.57 1 86.88 88 LYS A CA 1
ATOM 734 C C . LYS A 1 88 ? 13.57 5.254 3.197 1 86.88 88 LYS A C 1
ATOM 736 O O . LYS A 1 88 ? 14.016 5.809 2.189 1 86.88 88 LYS A O 1
ATOM 741 N N . ARG A 1 89 ? 12.555 4.535 3.105 1 86.25 89 ARG A N 1
ATOM 742 C CA . ARG A 1 89 ? 11.93 4.234 1.824 1 86.25 89 ARG A CA 1
ATOM 743 C C . ARG A 1 89 ? 11.195 5.453 1.272 1 86.25 89 ARG A C 1
ATOM 745 O O . ARG A 1 89 ? 10.844 5.488 0.092 1 86.25 89 ARG A O 1
ATOM 752 N N . ILE A 1 90 ? 10.977 6.398 2.145 1 87.38 90 ILE A N 1
ATOM 753 C CA . ILE A 1 90 ? 10.281 7.613 1.741 1 87.38 90 ILE A CA 1
ATOM 754 C C . ILE A 1 90 ? 11.07 8.328 0.647 1 87.38 90 ILE A C 1
ATOM 756 O O . ILE A 1 90 ? 10.516 9.141 -0.099 1 87.38 90 ILE A O 1
ATOM 760 N N . GLY A 1 91 ? 12.328 8.07 0.533 1 84.88 91 GLY A N 1
ATOM 761 C CA . GLY A 1 91 ? 13.172 8.695 -0.474 1 84.88 91 GLY A CA 1
ATOM 762 C C . GLY A 1 91 ? 12.914 8.172 -1.875 1 84.88 91 GLY A C 1
ATOM 763 O O . GLY A 1 91 ? 13.352 8.773 -2.857 1 84.88 91 GLY A O 1
ATOM 764 N N . PHE A 1 92 ? 12.188 7.082 -1.913 1 84.12 92 PHE A N 1
ATOM 765 C CA . PHE A 1 92 ? 11.891 6.496 -3.217 1 84.12 92 PHE A CA 1
ATOM 766 C C . PHE A 1 92 ? 10.883 7.352 -3.979 1 84.12 92 PHE A C 1
ATOM 768 O O . PHE A 1 92 ? 9.875 7.777 -3.418 1 84.12 92 PHE A O 1
ATOM 775 N N . ARG A 1 93 ? 11.289 7.52 -5.219 1 86.62 93 ARG A N 1
ATOM 776 C CA . ARG A 1 93 ? 10.391 8.289 -6.074 1 86.62 93 ARG A CA 1
ATOM 777 C C . ARG A 1 93 ? 9.469 7.367 -6.859 1 86.62 93 ARG A C 1
ATOM 779 O O . ARG A 1 93 ? 9.875 6.289 -7.297 1 86.62 93 ARG A O 1
ATOM 786 N N . ARG A 1 94 ? 8.297 7.805 -7.051 1 87.12 94 ARG A N 1
ATOM 787 C CA . ARG A 1 94 ? 7.242 6.949 -7.586 1 87.12 94 ARG A CA 1
ATOM 788 C C . ARG A 1 94 ? 7.355 6.828 -9.102 1 87.12 94 ARG A C 1
ATOM 790 O O . ARG A 1 94 ? 6.965 5.812 -9.68 1 87.12 94 ARG A O 1
ATOM 797 N N . THR A 1 95 ? 7.812 7.938 -9.711 1 91.44 95 THR A N 1
ATOM 798 C CA . THR A 1 95 ? 7.832 7.953 -11.172 1 91.44 95 THR A CA 1
ATOM 799 C C . THR A 1 95 ? 9.25 8.188 -11.688 1 91.44 95 THR A C 1
ATOM 801 O O . THR A 1 95 ? 10.117 8.648 -10.945 1 91.44 95 THR A O 1
ATOM 804 N N . GLY A 1 96 ? 9.484 7.809 -12.859 1 92.62 96 GLY A N 1
ATOM 805 C CA . GLY A 1 96 ? 10.75 8.008 -13.555 1 92.62 96 GLY A CA 1
ATOM 806 C C . GLY A 1 96 ? 10.594 8.117 -15.062 1 92.62 96 GLY A C 1
ATOM 807 O O . GLY A 1 96 ? 9.508 7.863 -15.602 1 92.62 96 GLY A O 1
ATOM 808 N N . TRP A 1 97 ? 11.625 8.609 -15.641 1 94.38 97 TRP A N 1
ATOM 809 C CA . TRP A 1 97 ? 11.664 8.742 -17.094 1 94.38 97 TRP A CA 1
ATOM 810 C C . TRP A 1 97 ? 12.328 7.531 -17.734 1 94.38 97 TRP A C 1
ATOM 812 O O . TRP A 1 97 ? 13.336 7.031 -17.234 1 94.38 97 TRP A O 1
ATOM 822 N N . SER A 1 98 ? 11.75 6.988 -18.797 1 94.31 98 SER A N 1
ATOM 823 C CA . SER A 1 98 ? 12.305 5.883 -19.562 1 94.31 98 SER A CA 1
ATOM 824 C C . SER A 1 98 ? 11.82 5.93 -21.016 1 94.31 98 SER A C 1
ATOM 826 O O . SER A 1 98 ? 10.859 6.633 -21.328 1 94.31 98 SER A O 1
ATOM 828 N N . PRO A 1 99 ? 12.617 5.281 -21.891 1 93.44 99 PRO A N 1
ATOM 829 C CA . PRO A 1 99 ? 12.102 5.18 -23.266 1 93.44 99 PRO A CA 1
ATOM 830 C C . PRO A 1 99 ? 10.727 4.52 -23.328 1 93.44 99 PRO A C 1
ATOM 832 O O . PRO A 1 99 ? 10.391 3.699 -22.469 1 93.44 99 PRO A O 1
ATOM 835 N N . LEU A 1 100 ? 10 4.871 -24.312 1 92.38 100 LEU A N 1
ATOM 836 C CA . LEU A 1 100 ? 8.664 4.312 -24.484 1 92.38 100 LEU A CA 1
ATOM 837 C C . LEU A 1 100 ? 8.719 2.787 -24.516 1 92.38 100 LEU A C 1
ATOM 839 O O . LEU A 1 100 ? 9.57 2.201 -25.188 1 92.38 100 LEU A O 1
ATOM 843 N N . GLY A 1 101 ? 7.906 2.146 -23.766 1 89.56 101 GLY A N 1
ATOM 844 C CA . GLY A 1 101 ? 7.816 0.696 -23.766 1 89.56 101 GLY A CA 1
ATOM 845 C C . GLY A 1 101 ? 8.641 0.045 -22.672 1 89.56 101 GLY A C 1
ATOM 846 O O . GLY A 1 101 ? 8.594 -1.173 -22.5 1 89.56 101 GLY A O 1
ATOM 847 N N . ILE A 1 102 ? 9.469 0.827 -22.031 1 90.06 102 ILE A N 1
ATOM 848 C CA . ILE A 1 102 ? 10.336 0.291 -20.984 1 90.06 102 ILE A CA 1
ATOM 849 C C . ILE A 1 102 ? 9.992 0.929 -19.641 1 90.06 102 ILE A C 1
ATOM 851 O O . ILE A 1 102 ? 9.859 2.15 -19.547 1 90.06 102 ILE A O 1
ATOM 855 N N . ALA A 1 103 ? 9.82 0.125 -18.641 1 90.31 103 ALA A N 1
ATOM 856 C CA . ALA A 1 103 ? 9.539 0.658 -17.312 1 90.31 103 ALA A CA 1
ATOM 857 C C . ALA A 1 103 ? 10.82 1.134 -16.641 1 90.31 103 ALA A C 1
ATOM 859 O O . ALA A 1 103 ? 11.828 0.414 -16.609 1 90.31 103 ALA A O 1
ATOM 860 N N . PRO A 1 104 ? 10.836 2.35 -16.141 1 91.75 104 PRO A N 1
ATOM 861 C CA . PRO A 1 104 ? 11.992 2.787 -15.367 1 91.75 104 PRO A CA 1
ATOM 862 C C . PRO A 1 104 ? 12.195 1.961 -14.094 1 91.75 104 PRO A C 1
ATOM 864 O O . PRO A 1 104 ? 11.219 1.541 -13.469 1 91.75 104 PRO A O 1
ATOM 867 N N . VAL A 1 105 ? 13.438 1.7 -13.773 1 88.81 105 VAL A N 1
ATOM 868 C CA . VAL A 1 105 ? 13.742 0.858 -12.625 1 88.81 105 VAL A CA 1
ATOM 869 C C . VAL A 1 105 ? 14.602 1.635 -11.625 1 88.81 105 VAL A C 1
ATOM 871 O O . VAL A 1 105 ? 15.555 2.314 -12.016 1 88.81 105 VAL A O 1
ATOM 874 N N . GLN A 1 106 ? 14.156 1.579 -10.422 1 86.69 106 GLN A N 1
ATOM 875 C CA . GLN A 1 106 ? 14.945 2.148 -9.336 1 86.69 106 GLN A CA 1
ATOM 876 C C . GLN A 1 106 ? 15.398 1.067 -8.359 1 86.69 106 GLN A C 1
ATOM 878 O O . GLN A 1 106 ? 14.633 0.158 -8.031 1 86.69 106 GLN A O 1
ATOM 883 N N . VAL A 1 107 ? 16.672 1.067 -7.992 1 82.94 107 VAL A N 1
ATOM 884 C CA . VAL A 1 107 ? 17.25 0.082 -7.078 1 82.94 107 VAL A CA 1
ATOM 885 C C . VAL A 1 107 ? 17.094 0.566 -5.637 1 82.94 107 VAL A C 1
ATOM 887 O O . VAL A 1 107 ? 17.406 1.72 -5.328 1 82.94 107 VAL A O 1
ATOM 890 N N . SER A 1 108 ? 16.453 -0.26 -4.812 1 77.94 108 SER A N 1
ATOM 891 C CA . SER A 1 108 ? 16.25 0.131 -3.42 1 77.94 108 SER A CA 1
ATOM 892 C C . SER A 1 108 ? 16.625 -1.003 -2.469 1 77.94 108 SER A C 1
ATOM 894 O O . SER A 1 108 ? 16.594 -2.176 -2.85 1 77.94 108 SER A O 1
ATOM 896 N N . LYS A 1 109 ? 17.078 -0.524 -1.237 1 72.38 109 LYS A N 1
ATOM 897 C CA . LYS A 1 109 ? 17.328 -1.5 -0.181 1 72.38 109 LYS A CA 1
ATOM 898 C C . LYS A 1 109 ? 16.031 -1.942 0.483 1 72.38 109 LYS A C 1
ATOM 900 O O . LYS A 1 109 ? 15.18 -1.111 0.807 1 72.38 109 LYS A O 1
ATOM 905 N N . PHE A 1 110 ? 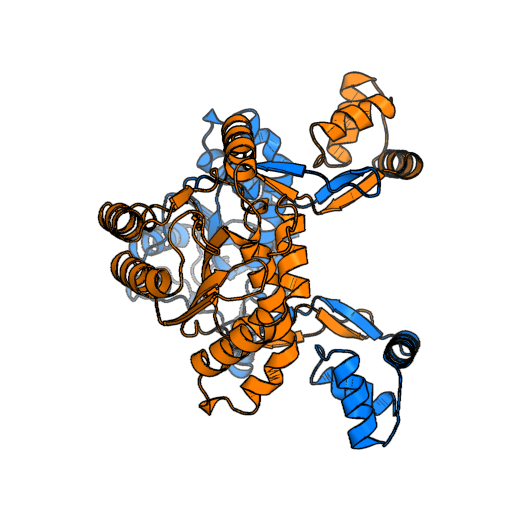15.742 -3.246 0.486 1 67.25 110 PHE A N 1
ATOM 906 C CA . PHE A 1 110 ? 14.492 -3.768 1.032 1 67.25 110 PHE A CA 1
ATOM 907 C C . PHE A 1 110 ? 14.641 -4.078 2.518 1 67.25 110 PHE A C 1
ATOM 909 O O . PHE A 1 110 ? 13.656 -4.359 3.197 1 67.25 110 PHE A O 1
ATOM 916 N N . HIS A 1 111 ? 15.852 -4.016 3.062 1 64.31 111 HIS A N 1
ATOM 917 C CA . HIS A 1 111 ? 15.961 -4.273 4.492 1 64.31 111 HIS A CA 1
ATOM 918 C C . HIS A 1 111 ? 15.234 -3.205 5.305 1 64.31 111 HIS A C 1
ATOM 920 O O . HIS A 1 111 ? 15.258 -2.025 4.945 1 64.31 111 HIS A O 1
ATOM 926 N N . ARG A 1 112 ? 14.359 -3.771 6.176 1 63.56 112 ARG A N 1
ATOM 927 C CA . ARG A 1 112 ? 13.602 -2.871 7.035 1 63.56 112 ARG A CA 1
ATOM 928 C C . ARG A 1 112 ? 14.531 -1.975 7.848 1 63.56 112 ARG A C 1
ATOM 930 O O . ARG A 1 112 ? 15.352 -2.465 8.625 1 63.56 112 ARG A O 1
ATOM 937 N N . ASP A 1 113 ? 14.664 -0.798 7.332 1 71 113 ASP A N 1
ATOM 938 C CA . ASP A 1 113 ? 15.438 0.184 8.086 1 71 113 ASP A CA 1
ATOM 939 C C . ASP A 1 113 ? 14.688 0.637 9.336 1 71 113 ASP A C 1
ATOM 941 O O . ASP A 1 113 ? 13.547 0.221 9.562 1 71 113 ASP A O 1
ATOM 945 N N . GLN A 1 114 ? 15.43 1.164 10.188 1 83.69 114 GLN A N 1
ATOM 946 C CA . GLN A 1 114 ? 14.883 1.733 11.414 1 83.69 114 GLN A CA 1
ATOM 947 C C . GLN A 1 114 ? 13.758 2.723 11.109 1 83.69 114 GLN A C 1
ATOM 949 O O . GLN A 1 114 ? 13.883 3.541 10.195 1 83.69 114 GLN A O 1
ATOM 954 N N . ARG A 1 115 ? 12.586 2.504 11.766 1 90.12 115 ARG A N 1
ATOM 955 C CA . ARG A 1 115 ? 11.453 3.41 11.617 1 90.12 115 ARG A CA 1
ATOM 956 C C . ARG A 1 115 ? 11.562 4.582 12.594 1 90.12 115 ARG A C 1
ATOM 958 O O . ARG A 1 115 ? 11.977 4.406 13.734 1 90.12 115 ARG A O 1
ATOM 965 N N . TYR A 1 116 ? 11.266 5.738 12.125 1 94.06 116 TYR A N 1
ATOM 966 C CA . TYR A 1 116 ? 11.219 6.953 12.922 1 94.06 116 TYR A CA 1
ATOM 967 C C . TYR A 1 116 ? 9.797 7.492 13.016 1 94.06 116 TYR A C 1
ATOM 969 O O . TYR A 1 116 ? 8.992 7.297 12.102 1 94.06 116 TYR A O 1
ATOM 977 N N . GLN A 1 117 ? 9.516 8.078 14.18 1 96.5 117 GLN A N 1
ATOM 978 C CA . GLN A 1 117 ? 8.227 8.742 14.367 1 96.5 117 GLN A CA 1
ATOM 979 C C . GLN A 1 117 ? 8.383 10.258 14.398 1 96.5 117 GLN A C 1
ATOM 981 O O . GLN A 1 117 ? 9.359 10.773 14.953 1 96.5 117 GLN A O 1
ATOM 986 N N . ILE A 1 118 ? 7.492 10.891 13.734 1 97.5 118 ILE A N 1
ATOM 987 C CA . ILE A 1 118 ? 7.371 12.336 13.852 1 97.5 118 ILE A CA 1
ATOM 988 C C . ILE A 1 118 ? 6.07 12.695 14.57 1 97.5 118 ILE A C 1
ATOM 990 O O . ILE A 1 118 ? 4.996 12.234 14.172 1 97.5 118 ILE A O 1
ATOM 994 N N . LEU A 1 119 ? 6.203 13.391 15.648 1 97.25 119 LEU A N 1
ATOM 995 C CA . LEU A 1 119 ? 5.078 13.844 16.453 1 97.25 119 LEU A CA 1
ATOM 996 C C . LEU A 1 119 ? 5.008 15.367 16.484 1 97.25 119 LEU A C 1
ATOM 998 O O . LEU A 1 119 ? 5.629 16 17.344 1 97.25 119 LEU A O 1
ATOM 1002 N N . PRO A 1 120 ? 4.266 15.961 15.594 1 98.12 120 PRO A N 1
ATOM 1003 C CA . PRO A 1 120 ? 4.16 17.422 15.539 1 98.12 120 PRO A CA 1
ATOM 1004 C C . PRO A 1 120 ? 2.871 17.938 16.172 1 98.12 120 PRO A C 1
ATOM 1006 O O . PRO A 1 120 ? 1.885 17.203 16.266 1 98.12 120 PRO A O 1
ATOM 1009 N N . ALA A 1 121 ? 2.922 19.125 16.672 1 98.69 121 ALA A N 1
ATOM 1010 C CA . ALA A 1 121 ? 1.781 19.984 16.969 1 98.69 121 ALA A CA 1
ATOM 1011 C C . ALA A 1 121 ? 1.649 21.109 15.953 1 98.69 121 ALA A C 1
ATOM 1013 O O . ALA A 1 121 ? 2.607 21.844 15.703 1 98.69 121 ALA A O 1
ATOM 1014 N N . TYR A 1 122 ? 0.502 21.172 15.336 1 98.75 122 TYR A N 1
ATOM 1015 C CA . TYR A 1 122 ? 0.328 21.953 14.117 1 98.75 122 TYR A CA 1
ATOM 1016 C C . TYR A 1 122 ? -0.757 23.016 14.297 1 98.75 122 TYR A C 1
ATOM 1018 O O . TYR A 1 122 ? -1.888 22.688 14.672 1 98.75 122 TYR A O 1
ATOM 1026 N N . ALA A 1 123 ? -0.369 24.297 14.164 1 98.56 123 ALA A N 1
ATOM 1027 C CA . ALA A 1 123 ? -1.282 25.422 14.25 1 98.56 123 ALA A CA 1
ATOM 1028 C C . ALA A 1 123 ? -1.399 26.141 12.906 1 98.56 123 ALA A C 1
ATOM 1030 O O . ALA A 1 123 ? -0.772 25.734 11.922 1 98.56 123 ALA A O 1
ATOM 1031 N N . GLN A 1 124 ? -2.279 27.125 12.828 1 97.75 124 GLN A N 1
ATOM 1032 C CA . GLN A 1 124 ? -2.561 27.797 11.555 1 97.75 124 GLN A CA 1
ATOM 1033 C C . GLN A 1 124 ? -1.323 28.516 11.031 1 97.75 124 GLN A C 1
ATOM 1035 O O . GLN A 1 124 ? -1.251 28.844 9.844 1 97.75 124 GLN A O 1
ATOM 1040 N N . ASP A 1 125 ? -0.373 28.781 11.93 1 97.19 125 ASP A N 1
ATOM 1041 C CA . ASP A 1 125 ? 0.831 29.484 11.5 1 97.19 125 ASP A CA 1
ATOM 1042 C C . ASP A 1 125 ? 2.025 28.547 11.43 1 97.19 125 ASP A C 1
ATOM 1044 O O . ASP A 1 125 ? 3.174 28.984 11.344 1 97.19 125 ASP A O 1
ATOM 1048 N N . GLY A 1 126 ? 1.795 27.203 11.477 1 97.81 126 GLY A N 1
ATOM 1049 C CA . GLY A 1 126 ? 2.865 26.234 11.305 1 97.81 126 GLY A CA 1
ATOM 1050 C C . GLY A 1 126 ? 3.055 25.328 12.5 1 97.81 126 GLY A C 1
ATOM 1051 O O . GLY A 1 126 ? 2.125 25.125 13.289 1 97.81 126 GLY A O 1
ATOM 1052 N N . ILE A 1 127 ? 4.219 24.75 12.617 1 98.56 127 ILE A N 1
ATOM 1053 C CA . ILE A 1 127 ? 4.523 23.797 13.68 1 98.56 127 ILE A CA 1
ATOM 1054 C C . ILE A 1 127 ? 4.824 24.547 14.977 1 98.56 127 ILE A C 1
ATOM 1056 O O . ILE A 1 127 ? 5.637 25.469 14.992 1 98.56 127 ILE A O 1
ATOM 1060 N N . VAL A 1 128 ? 4.188 24.172 16.031 1 98.31 128 VAL A N 1
ATOM 1061 C CA . VAL A 1 128 ? 4.418 24.719 17.359 1 98.31 128 VAL A CA 1
ATOM 1062 C C . VAL A 1 128 ? 5.57 23.984 18.031 1 98.31 128 VAL A C 1
ATOM 1064 O O . VAL A 1 128 ? 6.453 24.609 18.625 1 98.31 128 VAL A O 1
ATOM 1067 N N . MET A 1 129 ? 5.512 22.75 17.906 1 97.94 129 MET A N 1
ATOM 1068 C CA . MET A 1 129 ? 6.496 21.828 18.484 1 97.94 129 MET A CA 1
ATOM 1069 C C . MET A 1 129 ? 6.465 20.484 17.766 1 97.94 129 MET A C 1
ATOM 1071 O O . MET A 1 129 ? 5.418 20.062 17.266 1 97.94 129 MET A O 1
ATOM 1075 N N . SER A 1 130 ? 7.609 19.891 17.672 1 98.25 130 SER A N 1
ATOM 1076 C CA . SER A 1 130 ? 7.672 18.578 17.062 1 98.25 130 SER A CA 1
ATOM 1077 C C . SER A 1 130 ? 8.758 17.719 17.703 1 98.25 130 SER A C 1
ATOM 1079 O O . SER A 1 130 ? 9.711 18.25 18.281 1 98.25 130 SER A O 1
ATOM 1081 N N . ARG A 1 131 ? 8.562 16.531 17.641 1 97.12 131 ARG A N 1
ATOM 1082 C CA . ARG A 1 131 ? 9.547 15.57 18.125 1 97.12 131 ARG A CA 1
ATOM 1083 C C . ARG A 1 131 ? 9.75 14.453 17.109 1 97.12 131 ARG A C 1
ATOM 1085 O O . ARG A 1 131 ? 8.797 13.961 16.516 1 97.12 131 ARG A O 1
ATOM 1092 N N . VAL A 1 132 ? 11.008 14.109 16.844 1 97 132 VAL A N 1
ATOM 1093 C CA . VAL A 1 132 ? 11.391 12.977 16.016 1 97 132 VAL A CA 1
ATOM 1094 C C . VAL A 1 132 ? 12.141 11.945 16.859 1 97 132 VAL A C 1
ATOM 1096 O O . VAL A 1 132 ? 13.102 12.281 17.547 1 97 132 VAL A O 1
ATOM 1099 N N . PHE A 1 133 ? 11.695 10.805 16.828 1 94.81 133 PHE A N 1
ATOM 1100 C CA . PHE A 1 133 ? 12.336 9.797 17.656 1 94.81 133 PHE A CA 1
ATOM 1101 C C . PHE A 1 133 ? 12.195 8.406 17.047 1 94.81 133 PHE A C 1
ATOM 1103 O O . PHE A 1 133 ? 11.383 8.211 16.141 1 94.81 133 PHE A O 1
ATOM 1110 N N . GLN A 1 134 ? 12.977 7.43 17.516 1 92.19 134 GLN A N 1
ATOM 1111 C CA . GLN A 1 134 ? 12.961 6.062 17 1 92.19 134 GLN A CA 1
ATOM 1112 C C . GLN A 1 134 ? 11.961 5.199 17.766 1 92.19 134 GLN A C 1
ATOM 1114 O O . GLN A 1 134 ? 11.727 5.426 18.953 1 92.19 134 GLN A O 1
ATOM 1119 N N . GLY A 1 135 ? 11.43 4.227 17.031 1 86.06 135 GLY A N 1
ATOM 1120 C CA . GLY A 1 135 ? 10.539 3.273 17.688 1 86.06 135 GLY A CA 1
ATOM 1121 C C . GLY A 1 135 ? 9.07 3.623 17.516 1 86.06 135 GLY A C 1
ATOM 1122 O O . GLY A 1 135 ? 8.656 4.109 16.469 1 86.06 135 GLY A O 1
ATOM 1123 N N . SER A 1 136 ? 8.188 3.225 18.484 1 87.19 136 SER A N 1
ATOM 1124 C CA . SER A 1 136 ? 6.746 3.465 18.438 1 87.19 136 SER A CA 1
ATOM 1125 C C . SER A 1 136 ? 6.324 4.488 19.5 1 87.19 136 SER A C 1
ATOM 1127 O O . SER A 1 136 ? 7.051 4.723 20.453 1 87.19 136 SER A O 1
ATOM 1129 N N . THR A 1 137 ? 5.297 5.148 19.172 1 87.31 137 THR A N 1
ATOM 1130 C CA . THR A 1 137 ? 4.734 6.094 20.141 1 87.31 137 THR A CA 1
ATOM 1131 C C . THR A 1 137 ? 3.916 5.367 21.203 1 87.31 137 THR A C 1
ATOM 1133 O O . THR A 1 137 ? 2.896 4.75 20.891 1 87.31 137 THR A O 1
ATOM 1136 N N . ASP A 1 138 ? 4.379 5.414 22.438 1 88.88 138 ASP A N 1
ATOM 1137 C CA . ASP A 1 138 ? 3.562 4.871 23.516 1 88.88 138 ASP A CA 1
ATOM 1138 C C . ASP A 1 138 ? 3.004 5.988 24.391 1 88.88 138 ASP A C 1
ATOM 1140 O O . ASP A 1 138 ? 3.227 7.172 24.125 1 88.88 138 ASP A O 1
ATOM 1144 N N . ALA A 1 139 ? 2.215 5.543 25.344 1 90.25 139 ALA A N 1
ATOM 1145 C CA . ALA A 1 139 ? 1.497 6.496 26.188 1 90.25 139 ALA A CA 1
ATOM 1146 C C . ALA A 1 139 ? 2.467 7.41 26.938 1 90.25 139 ALA A C 1
ATOM 1148 O O . ALA A 1 139 ? 2.217 8.609 27.062 1 90.25 139 ALA A O 1
ATOM 1149 N N . VAL A 1 140 ? 3.582 6.887 27.328 1 91.62 140 VAL A N 1
ATOM 1150 C CA . VAL A 1 140 ? 4.555 7.637 28.125 1 91.62 140 VAL A CA 1
ATOM 1151 C C . VAL A 1 140 ? 5.18 8.734 27.266 1 91.62 140 VAL A C 1
ATOM 1153 O O . VAL A 1 140 ? 5.258 9.891 27.672 1 91.62 140 VAL A O 1
ATOM 1156 N N . VAL A 1 141 ? 5.594 8.328 26.078 1 93.5 141 VAL A N 1
ATOM 1157 C CA . VAL A 1 141 ? 6.203 9.281 25.156 1 93.5 141 VAL A CA 1
ATOM 1158 C C . VAL A 1 141 ? 5.191 10.359 24.781 1 93.5 141 VAL A C 1
ATOM 1160 O O . VAL A 1 141 ? 5.531 11.547 24.719 1 93.5 141 VAL A O 1
ATOM 1163 N N . PHE A 1 142 ? 3.99 9.945 24.609 1 95.88 142 PHE A N 1
ATOM 1164 C CA . PHE A 1 142 ? 2.953 10.891 24.203 1 95.88 142 PHE A CA 1
ATOM 1165 C C . PHE A 1 142 ? 2.643 11.875 25.312 1 95.88 142 PHE A C 1
ATOM 1167 O O . PHE A 1 142 ? 2.551 13.078 25.078 1 95.88 142 PHE A O 1
ATOM 1174 N N . GLU A 1 143 ? 2.514 11.414 26.516 1 96.12 143 GLU A N 1
ATOM 1175 C CA . GLU A 1 143 ? 2.236 12.266 27.672 1 96.12 143 GLU A CA 1
ATOM 1176 C C . GLU A 1 143 ? 3.357 13.273 27.891 1 96.12 143 GLU A C 1
ATOM 1178 O O . GLU A 1 143 ? 3.098 14.445 28.188 1 96.12 143 GLU A O 1
ATOM 1183 N N . ASP A 1 144 ? 4.531 12.789 27.75 1 96.38 144 ASP A N 1
ATOM 1184 C CA . ASP A 1 144 ? 5.68 13.68 27.891 1 96.38 144 ASP A CA 1
ATOM 1185 C C . ASP A 1 144 ? 5.645 14.789 26.844 1 96.38 144 ASP A C 1
ATOM 1187 O O . ASP A 1 144 ? 5.938 15.945 27.141 1 96.38 144 ASP A O 1
ATOM 1191 N N . PHE A 1 145 ? 5.324 14.398 25.656 1 97.38 145 PHE A N 1
ATOM 1192 C CA . PHE A 1 145 ? 5.223 15.375 24.578 1 97.38 145 PHE A CA 1
ATOM 1193 C C . PHE A 1 145 ? 4.164 16.422 24.891 1 97.38 145 PHE A C 1
ATOM 1195 O O . PHE A 1 145 ? 4.395 17.625 24.719 1 97.38 145 PHE A O 1
ATOM 1202 N N . ILE A 1 146 ? 2.99 15.977 25.328 1 97.69 146 ILE A N 1
ATOM 1203 C CA . ILE A 1 146 ? 1.887 16.891 25.625 1 97.69 146 ILE A CA 1
ATOM 1204 C C . ILE A 1 146 ? 2.297 17.828 26.75 1 97.69 146 ILE A C 1
ATOM 1206 O O . ILE A 1 146 ? 2.012 19.031 26.703 1 97.69 146 ILE A O 1
ATOM 1210 N N . GLU A 1 147 ? 2.943 17.281 27.75 1 97.5 147 GLU A N 1
ATOM 1211 C CA . GLU A 1 147 ? 3.41 18.109 28.859 1 97.5 147 GLU A CA 1
ATOM 1212 C C . GLU A 1 147 ? 4.293 19.25 28.359 1 97.5 147 GLU A C 1
ATOM 1214 O O . GLU A 1 147 ? 4.125 20.406 28.781 1 97.5 147 GLU A O 1
ATOM 1219 N N . GLN A 1 148 ? 5.164 18.922 27.516 1 98.19 148 GLN A N 1
ATOM 1220 C CA . GLN A 1 148 ? 6.051 19.938 26.938 1 98.19 148 GLN A CA 1
ATOM 1221 C C . GLN A 1 148 ? 5.277 20.906 26.047 1 98.19 148 GLN A C 1
ATOM 1223 O O . GLN A 1 148 ? 5.523 22.109 26.078 1 98.19 148 GLN A O 1
ATOM 1228 N N . LEU A 1 149 ? 4.41 20.375 25.266 1 98.38 149 LEU A N 1
ATOM 1229 C CA . LEU A 1 149 ? 3.621 21.172 24.328 1 98.38 149 LEU A CA 1
ATOM 1230 C C . LEU A 1 149 ? 2.799 22.219 25.078 1 98.38 149 LEU A C 1
ATOM 1232 O O . LEU A 1 149 ? 2.652 23.344 24.609 1 98.38 149 LEU A O 1
ATOM 1236 N N . LEU A 1 150 ? 2.271 21.875 26.25 1 98.25 150 LEU A N 1
ATOM 1237 C CA . LEU A 1 150 ? 1.39 22.75 27.016 1 98.25 150 LEU A CA 1
ATOM 1238 C C . LEU A 1 150 ? 2.121 24.016 27.438 1 98.25 150 LEU A C 1
ATOM 1240 O O . LEU A 1 150 ? 1.493 25.047 27.672 1 98.25 150 LEU A O 1
ATOM 1244 N N . GLN A 1 151 ? 3.432 23.922 27.5 1 97.88 151 GLN A N 1
ATOM 1245 C CA . GLN A 1 151 ? 4.227 25.109 27.828 1 97.88 151 GLN A CA 1
ATOM 1246 C C . GLN A 1 151 ? 4.191 26.125 26.688 1 97.88 151 GLN A C 1
ATOM 1248 O O . GLN A 1 151 ? 4.539 27.297 26.891 1 97.88 151 GLN A O 1
ATOM 1253 N N . HIS A 1 152 ? 3.787 25.641 25.547 1 97.88 152 HIS A N 1
ATOM 1254 C CA . HIS A 1 152 ? 3.721 26.516 24.391 1 97.88 152 HIS A CA 1
ATOM 1255 C C . HIS A 1 152 ? 2.283 26.922 24.078 1 97.88 152 HIS A C 1
ATOM 1257 O O . HIS A 1 152 ? 2.016 27.562 23.062 1 97.88 152 HIS A O 1
ATOM 1263 N N . CYS A 1 153 ? 1.365 26.547 24.922 1 98 153 CYS A N 1
ATOM 1264 C CA . CYS A 1 153 ? -0.049 26.844 24.734 1 98 153 CYS A CA 1
ATOM 1265 C C . CYS A 1 153 ? -0.495 27.969 25.672 1 98 153 CYS A C 1
ATOM 1267 O O . CYS A 1 153 ? 0.106 28.172 26.734 1 98 153 CYS A O 1
ATOM 1269 N N . GLY A 1 154 ? -1.532 28.719 25.25 1 97.44 154 GLY A N 1
ATOM 1270 C CA . GLY A 1 154 ? -2.16 29.703 26.109 1 97.44 154 GLY A CA 1
ATOM 1271 C C . GLY A 1 154 ? -3.324 29.141 26.906 1 97.44 154 GLY A C 1
ATOM 1272 O O . GLY A 1 154 ? -3.785 28.031 26.641 1 97.44 154 GLY A O 1
ATOM 1273 N N . LYS A 1 155 ? -3.703 29.938 27.922 1 97.81 155 LYS A N 1
ATOM 1274 C CA . LYS A 1 155 ? -4.918 29.609 28.672 1 97.81 155 LYS A CA 1
ATOM 1275 C C . LYS A 1 155 ? -6.16 30.062 27.906 1 97.81 155 LYS A C 1
ATOM 1277 O O . LYS A 1 155 ? -6.191 31.172 27.375 1 97.81 155 LYS A O 1
ATOM 1282 N N . TRP A 1 156 ? -7.129 29.219 27.828 1 96.81 156 TRP A N 1
ATOM 1283 C CA . TRP A 1 156 ? -8.359 29.578 27.125 1 96.81 156 TRP A CA 1
ATOM 1284 C C . TRP A 1 156 ? -8.891 30.906 27.625 1 96.81 156 TRP A C 1
ATOM 1286 O O . TRP A 1 156 ? -8.977 31.141 28.828 1 96.81 156 TRP A O 1
ATOM 1296 N N . PRO A 1 157 ? -9.18 31.719 26.672 1 96.75 157 PRO A N 1
ATOM 1297 C CA . PRO A 1 157 ? -9.273 31.609 25.219 1 96.75 157 PRO A CA 1
ATOM 1298 C C . PRO A 1 157 ? -8.117 32.281 24.5 1 96.75 157 PRO A C 1
ATOM 1300 O O . PRO A 1 157 ? -8.32 32.969 23.5 1 96.75 157 PRO A O 1
ATOM 1303 N N . GLU A 1 158 ? -6.969 32.25 25.109 1 97.25 158 GLU A N 1
ATOM 1304 C CA . GLU A 1 158 ? -5.758 32.75 24.469 1 97.25 158 GLU A CA 1
ATOM 1305 C C . GLU A 1 158 ? -5.398 31.922 23.234 1 97.25 158 GLU A C 1
ATOM 1307 O O . GLU A 1 158 ? -5.977 30.859 23 1 97.25 158 GLU A O 1
ATOM 1312 N N . PRO A 1 159 ? -4.492 32.531 22.391 1 97.56 159 PRO A N 1
ATOM 1313 C CA . PRO A 1 159 ? -4.07 31.75 21.219 1 97.56 159 PRO A CA 1
ATOM 1314 C C . PRO A 1 159 ? -3.479 30.391 21.594 1 97.56 159 PRO A C 1
ATOM 1316 O O . PRO A 1 159 ? -2.83 30.266 22.641 1 97.56 159 PRO A O 1
ATOM 1319 N N . LYS A 1 160 ? -3.752 29.406 20.734 1 98.38 160 LYS A N 1
ATOM 1320 C CA . LYS A 1 160 ? -3.219 28.062 20.906 1 98.38 160 LYS A CA 1
ATOM 1321 C C . LYS A 1 160 ? -3.639 27.469 22.25 1 98.38 160 LYS A C 1
ATOM 1323 O O . LYS A 1 160 ? -2.811 26.922 22.984 1 98.38 160 LYS A O 1
ATOM 1328 N N . SER A 1 161 ? -4.93 27.641 22.516 1 98.44 161 SER A N 1
ATOM 1329 C CA . SER A 1 161 ? -5.469 27.219 23.812 1 98.44 161 SER A CA 1
ATOM 1330 C C . SER A 1 161 ? -6.422 26.047 23.656 1 98.44 161 SER A C 1
ATOM 1332 O O . SER A 1 161 ? -7.09 25.656 24.609 1 98.44 161 SER A O 1
ATOM 1334 N N . VAL A 1 162 ? -6.508 25.453 22.484 1 98.56 162 VAL A N 1
ATOM 1335 C CA . VAL A 1 162 ? -7.355 24.297 22.219 1 98.56 162 VAL A CA 1
ATOM 1336 C C . VAL A 1 162 ? -6.539 23.203 21.516 1 98.56 162 VAL A C 1
ATOM 1338 O O . VAL A 1 162 ? -6.039 23.422 20.406 1 98.56 162 VAL A O 1
ATOM 1341 N N . LEU A 1 163 ? -6.387 22.125 22.156 1 98.19 163 LEU A N 1
ATOM 1342 C CA . LEU A 1 163 ? -5.68 20.984 21.578 1 98.19 163 LEU A CA 1
ATOM 1343 C C . LEU A 1 163 ? -6.66 20.016 20.922 1 98.19 163 LEU A C 1
ATOM 1345 O O . LEU A 1 163 ? -7.652 19.609 21.531 1 98.19 163 LEU A O 1
ATOM 1349 N N . VAL A 1 164 ? -6.398 19.703 19.641 1 98.19 164 VAL A N 1
ATOM 1350 C CA . VAL A 1 164 ? -7.246 18.781 18.906 1 98.19 164 VAL A CA 1
ATOM 1351 C C . VAL A 1 164 ? -6.449 17.531 18.531 1 98.19 164 VAL A C 1
ATOM 1353 O O . VAL A 1 164 ? -5.336 17.625 18.016 1 98.19 164 VAL A O 1
ATOM 1356 N N . MET A 1 165 ? -6.883 16.406 18.781 1 96.5 165 MET A N 1
ATOM 1357 C CA . MET A 1 165 ? -6.195 15.164 18.438 1 96.5 165 MET A CA 1
ATOM 1358 C C . MET A 1 165 ? -7.195 14.062 18.109 1 96.5 165 MET A C 1
ATOM 1360 O O . MET A 1 165 ? -8.398 14.227 18.297 1 96.5 165 MET A O 1
ATOM 1364 N N . ASP A 1 166 ? -6.785 12.977 17.453 1 93.44 166 ASP A N 1
ATOM 1365 C CA . ASP A 1 166 ? -7.695 11.891 17.094 1 93.44 166 ASP A CA 1
ATOM 1366 C C . ASP A 1 166 ? -8.031 11.023 18.297 1 93.44 166 ASP A C 1
ATOM 1368 O O . ASP A 1 166 ? -7.551 11.273 19.406 1 93.44 166 ASP A O 1
ATOM 1372 N N . ASN A 1 167 ? -8.914 10.008 18.109 1 89.06 167 ASN A N 1
ATOM 1373 C CA . ASN A 1 167 ? -9.461 9.203 19.188 1 89.06 167 ASN A CA 1
ATOM 1374 C C . ASN A 1 167 ? -8.625 7.945 19.422 1 89.06 167 ASN A C 1
ATOM 1376 O O . ASN A 1 167 ? -9.148 6.918 19.859 1 89.06 167 ASN A O 1
ATOM 1380 N N . ALA A 1 168 ? -7.332 8.031 19.078 1 88.31 168 ALA A N 1
ATOM 1381 C CA . ALA A 1 168 ? -6.5 6.863 19.359 1 88.31 168 ALA A CA 1
ATOM 1382 C C . ALA A 1 168 ? -6.469 6.559 20.844 1 88.31 168 ALA A C 1
ATOM 1384 O O . ALA A 1 168 ? -6.523 7.473 21.672 1 88.31 168 ALA A O 1
ATOM 1385 N N . SER A 1 169 ? -6.359 5.316 21.203 1 86.75 169 SER A N 1
ATOM 1386 C CA . SER A 1 169 ? -6.445 4.867 22.594 1 86.75 169 SER A CA 1
ATOM 1387 C C . SER A 1 169 ? -5.41 5.566 23.469 1 86.75 169 SER A C 1
ATOM 1389 O O . SER A 1 169 ? -5.711 5.969 24.594 1 86.75 169 SER A O 1
ATOM 1391 N N . PHE A 1 170 ? -4.168 5.734 22.938 1 86.44 170 PHE A N 1
ATOM 1392 C CA . PHE A 1 170 ? -3.107 6.289 23.766 1 86.44 170 PHE A CA 1
ATOM 1393 C C . PHE A 1 170 ? -3.225 7.805 23.859 1 86.44 170 PHE A C 1
ATOM 1395 O O . PHE A 1 170 ? -2.49 8.445 24.609 1 86.44 170 PHE A O 1
ATOM 1402 N N . HIS A 1 171 ? -4.199 8.367 23.141 1 89.19 171 HIS A N 1
ATOM 1403 C CA . HIS A 1 171 ? -4.477 9.789 23.266 1 89.19 171 HIS A CA 1
ATOM 1404 C C . HIS A 1 171 ? -5.41 10.07 24.438 1 89.19 171 HIS A C 1
ATOM 1406 O O . HIS A 1 171 ? -5.535 11.219 24.875 1 89.19 171 HIS A O 1
ATOM 1412 N N . HIS A 1 172 ? -6 8.914 24.828 1 86.19 172 HIS A N 1
ATOM 1413 C CA . HIS A 1 172 ? -6.934 9.039 25.953 1 86.19 172 HIS A CA 1
ATOM 1414 C C . HIS A 1 172 ? -6.277 8.633 27.266 1 86.19 172 HIS A C 1
ATOM 1416 O O . HIS A 1 172 ? -5.93 7.465 27.453 1 86.19 172 HIS A O 1
ATOM 1422 N N . SER A 1 173 ? -5.812 9.484 27.969 1 87.62 173 SER A N 1
ATOM 1423 C CA . SER A 1 173 ? -5.301 9.188 29.312 1 87.62 173 SER A CA 1
ATOM 1424 C C . SER A 1 173 ? -5.77 10.227 30.328 1 87.62 173 SER A C 1
ATOM 1426 O O . SER A 1 173 ? -5.93 11.398 29.984 1 87.62 173 SER A O 1
ATOM 1428 N N . ASP A 1 174 ? -6.055 9.719 31.547 1 91.31 174 ASP A N 1
ATOM 1429 C CA . ASP A 1 174 ? -6.434 10.609 32.625 1 91.31 174 ASP A CA 1
ATOM 1430 C C . ASP A 1 174 ? -5.371 11.688 32.875 1 91.31 174 ASP A C 1
ATOM 1432 O O . ASP A 1 174 ? -5.695 12.836 33.156 1 91.31 174 ASP A O 1
ATOM 1436 N N . ARG A 1 175 ? -4.23 11.25 32.625 1 94.38 175 ARG A N 1
ATOM 1437 C CA . ARG A 1 175 ? -3.117 12.172 32.844 1 94.38 175 ARG A CA 1
ATOM 1438 C C . ARG A 1 175 ? -3.156 13.32 31.859 1 94.38 175 ARG A C 1
ATOM 1440 O O . ARG A 1 175 ? -2.92 14.477 32.219 1 94.38 175 ARG A O 1
ATOM 1447 N N . ILE A 1 176 ? -3.441 13.055 30.641 1 95.19 176 ILE A N 1
ATOM 1448 C CA . ILE A 1 176 ? -3.504 14.078 29.609 1 95.19 176 ILE A CA 1
ATOM 1449 C C . ILE A 1 176 ? -4.633 15.055 29.922 1 95.19 176 ILE A C 1
ATOM 1451 O O . ILE A 1 176 ? -4.453 16.266 29.828 1 95.19 176 ILE A O 1
ATOM 1455 N N . GLU A 1 177 ? -5.75 14.555 30.312 1 95 177 GLU A N 1
ATOM 1456 C CA . GLU A 1 177 ? -6.891 15.398 30.672 1 95 177 GLU A CA 1
ATOM 1457 C C . GLU A 1 177 ? -6.559 16.312 31.844 1 95 177 GLU A C 1
ATOM 1459 O O . GLU A 1 177 ? -6.91 17.5 31.828 1 95 177 GLU A O 1
ATOM 1464 N N . GLN A 1 178 ? -5.961 15.711 32.781 1 96.69 178 GLN A N 1
ATOM 1465 C CA . GLN A 1 178 ? -5.582 16.484 33.969 1 96.69 178 GLN A CA 1
ATOM 1466 C C . GLN A 1 178 ? -4.59 17.578 33.625 1 96.69 178 GLN A C 1
ATOM 1468 O O . GLN A 1 178 ? -4.742 18.719 34.062 1 96.69 178 GLN A O 1
ATOM 1473 N N . MET A 1 179 ? -3.562 17.266 32.844 1 97.06 179 MET A N 1
ATOM 1474 C CA . MET A 1 179 ? -2.543 18.234 32.469 1 97.06 179 MET A CA 1
ATOM 1475 C C . MET A 1 179 ? -3.162 19.391 31.688 1 97.06 179 MET A C 1
ATOM 1477 O O . MET A 1 179 ? -2.82 20.547 31.922 1 97.06 179 MET A O 1
ATOM 1481 N N . CYS A 1 180 ? -4.059 19.078 30.812 1 97.38 180 CYS A N 1
ATOM 1482 C CA . CYS A 1 180 ? -4.707 20.109 30.016 1 97.38 180 CYS A CA 1
ATOM 1483 C C . CYS A 1 180 ? -5.586 21 30.891 1 97.38 180 CYS A C 1
ATOM 1485 O O . CYS A 1 180 ? -5.566 22.219 30.75 1 97.38 180 CYS A O 1
ATOM 1487 N N . SER A 1 181 ? -6.324 20.391 31.766 1 97.06 181 SER A N 1
ATOM 1488 C CA . SER A 1 181 ? -7.18 21.141 32.688 1 97.06 181 SER A CA 1
ATOM 1489 C C . SER A 1 181 ? -6.363 22.109 33.531 1 97.06 181 SER A C 1
ATOM 1491 O O . SER A 1 181 ? -6.719 23.281 33.688 1 97.06 181 SER A O 1
ATOM 1493 N N . GLU A 1 182 ? -5.352 21.609 34.062 1 97.69 182 GLU A N 1
ATOM 1494 C CA . GLU A 1 182 ? -4.488 22.406 34.906 1 97.69 182 GLU A CA 1
ATOM 1495 C C . GLU A 1 182 ? -3.869 23.562 34.125 1 97.69 182 GLU A C 1
ATOM 1497 O O . GLU A 1 182 ? -3.664 24.656 34.688 1 97.69 182 GLU A O 1
ATOM 1502 N N . ALA A 1 183 ? -3.572 23.359 32.875 1 97.88 183 ALA A N 1
ATOM 1503 C CA . ALA A 1 183 ? -2.945 24.375 32.031 1 97.88 183 ALA A CA 1
ATOM 1504 C C . ALA A 1 183 ? -3.982 25.328 31.469 1 97.88 183 ALA A C 1
ATOM 1506 O O . ALA A 1 183 ? -3.633 26.344 30.875 1 97.88 183 ALA A O 1
ATOM 1507 N N . GLY A 1 184 ? -5.238 25.016 31.641 1 98 184 GLY A N 1
ATOM 1508 C CA . GLY A 1 184 ? -6.305 25.844 31.094 1 98 184 GLY A CA 1
ATOM 1509 C C . GLY A 1 184 ? -6.488 25.672 29.594 1 98 184 GLY A C 1
ATOM 1510 O O . GLY A 1 184 ? -6.855 26.609 28.891 1 98 184 GLY A O 1
ATOM 1511 N N . VAL A 1 185 ? -6.094 24.547 29.125 1 98.19 185 VAL A N 1
ATOM 1512 C CA . VAL A 1 185 ? -6.188 24.25 27.688 1 98.19 185 VAL A CA 1
ATOM 1513 C C . VAL A 1 185 ? -7.363 23.297 27.438 1 98.19 185 VAL A C 1
ATOM 1515 O O . VAL A 1 185 ? -7.551 22.328 28.172 1 98.19 185 VAL A O 1
ATOM 1518 N N . LYS A 1 186 ? -8.148 23.594 26.422 1 97.81 186 LYS A N 1
ATOM 1519 C CA . LYS A 1 186 ? -9.273 22.734 26.078 1 97.81 186 LYS A CA 1
ATOM 1520 C C . LYS A 1 186 ? -8.82 21.562 25.203 1 97.81 186 LYS A C 1
ATOM 1522 O O . LYS A 1 186 ? -7.949 21.734 24.344 1 97.81 186 LYS A O 1
ATOM 1527 N N . LEU A 1 187 ? -9.43 20.484 25.5 1 96.56 187 LEU A N 1
ATOM 1528 C CA . LEU A 1 187 ? -9.125 19.266 24.75 1 96.56 187 LEU A CA 1
ATOM 1529 C C . LEU A 1 187 ? -10.312 18.844 23.891 1 96.56 187 LEU A C 1
ATOM 1531 O O . LEU A 1 187 ? -11.422 18.703 24.406 1 96.56 187 LEU A O 1
ATOM 1535 N N . VAL A 1 188 ? -10.047 18.734 22.562 1 96.69 188 VAL A N 1
ATOM 1536 C CA . VAL A 1 188 ? -11.07 18.312 21.609 1 96.69 188 VAL A CA 1
ATOM 1537 C C . VAL A 1 188 ? -10.602 17.062 20.859 1 96.69 188 VAL A C 1
ATOM 1539 O O . VAL A 1 188 ? -9.438 16.984 20.469 1 96.69 188 VAL A O 1
ATOM 1542 N N . TYR A 1 189 ? -11.484 16.141 20.672 1 96.38 189 TYR A N 1
ATOM 1543 C CA . TYR A 1 189 ? -11.148 14.922 19.922 1 96.38 189 TYR A CA 1
ATOM 1544 C C . TYR A 1 189 ? -11.844 14.906 18.578 1 96.38 189 TYR A C 1
ATOM 1546 O O . TYR A 1 189 ? -13.016 15.297 18.469 1 96.38 189 TYR A O 1
ATOM 1554 N N . LEU A 1 190 ? -11.172 14.453 17.531 1 96.94 190 LEU A N 1
ATOM 1555 C CA . LEU A 1 190 ? -11.734 14.297 16.188 1 96.94 190 LEU A CA 1
ATOM 1556 C C . LEU A 1 190 ? -12.719 13.125 16.156 1 96.94 190 LEU A C 1
ATOM 1558 O O . LEU A 1 190 ? -12.539 12.141 16.875 1 96.94 190 LEU A O 1
ATOM 1562 N N . PRO A 1 191 ? -13.75 13.344 15.32 1 95.06 191 PRO A N 1
ATOM 1563 C CA . PRO A 1 191 ? -14.609 12.18 15.133 1 95.06 191 PRO A CA 1
ATOM 1564 C C . PRO A 1 191 ? -13.875 11 14.508 1 95.06 191 PRO A C 1
ATOM 1566 O O . PRO A 1 191 ? -12.922 11.188 13.742 1 95.06 191 PRO A O 1
ATOM 1569 N N . PRO A 1 192 ? -14.328 9.781 14.906 1 91 192 PRO A N 1
ATOM 1570 C CA . PRO A 1 192 ? -13.68 8.602 14.328 1 91 192 PRO A CA 1
ATOM 1571 C C . PRO A 1 192 ? -13.727 8.586 12.805 1 91 192 PRO A C 1
ATOM 1573 O O . PRO A 1 192 ? -14.727 9 12.211 1 91 192 PRO A O 1
ATOM 1576 N N . TYR A 1 193 ? -12.633 8.125 12.156 1 89.06 193 TYR A N 1
ATOM 1577 C CA . TYR A 1 193 ? -12.531 7.898 10.719 1 89.06 193 TYR A CA 1
ATOM 1578 C C . TYR A 1 193 ? -12.805 9.188 9.945 1 89.06 193 TYR A C 1
ATOM 1580 O O . TYR A 1 193 ? -13.555 9.18 8.969 1 89.06 193 TYR A O 1
ATOM 1588 N N . SER A 1 194 ? -12.242 10.227 10.422 1 93 194 SER A N 1
ATOM 1589 C CA . SER A 1 194 ? -12.398 11.523 9.781 1 93 194 SER A CA 1
ATOM 1590 C C . SER A 1 194 ? -11.055 12.227 9.609 1 93 194 SER A C 1
ATOM 1592 O O . SER A 1 194 ? -10.883 13.367 10.055 1 93 194 SER A O 1
ATOM 1594 N N . PRO A 1 195 ? -10.219 11.562 8.898 1 92.25 195 PRO A N 1
ATOM 1595 C CA . PRO A 1 195 ? -8.898 12.164 8.719 1 92.25 195 PRO A CA 1
ATOM 1596 C C . PRO A 1 195 ? -8.945 13.477 7.938 1 92.25 195 PRO A C 1
ATOM 1598 O O . PRO A 1 195 ? -8.047 14.312 8.062 1 92.25 195 PRO A O 1
ATOM 1601 N N . ASP A 1 196 ? -9.953 13.664 7.145 1 93.06 196 ASP A N 1
ATOM 1602 C CA . ASP A 1 196 ? -10.102 14.867 6.332 1 93.06 196 ASP A CA 1
ATOM 1603 C C . ASP A 1 196 ? -10.305 16.094 7.207 1 93.06 196 ASP A C 1
ATOM 1605 O O . ASP A 1 196 ? -10.133 17.234 6.746 1 93.06 196 ASP A O 1
ATOM 1609 N N . LEU A 1 197 ? -10.633 15.898 8.438 1 96.44 197 LEU A N 1
ATOM 1610 C CA . LEU A 1 197 ? -10.867 17.016 9.352 1 96.44 197 LEU A CA 1
ATOM 1611 C C . LEU A 1 197 ? -9.594 17.391 10.094 1 96.44 197 LEU A C 1
ATOM 1613 O O . LEU A 1 197 ? -9.578 18.344 10.875 1 96.44 197 LEU A O 1
ATOM 1617 N N . ASN A 1 198 ? -8.508 16.656 9.875 1 97.69 198 ASN A N 1
ATOM 1618 C CA . ASN A 1 198 ? -7.223 16.891 10.531 1 97.69 198 ASN A CA 1
ATOM 1619 C C . ASN A 1 198 ? -6.227 17.547 9.578 1 97.69 198 ASN A C 1
ATOM 1621 O O . ASN A 1 198 ? -5.605 16.875 8.758 1 97.69 198 ASN A O 1
ATOM 1625 N N . PRO A 1 199 ? -6.02 18.828 9.75 1 98.12 199 PRO A N 1
ATOM 1626 C CA . PRO A 1 199 ? -5.113 19.547 8.836 1 98.12 199 PRO A CA 1
ATOM 1627 C C . PRO A 1 199 ? -3.691 18.984 8.867 1 98.12 199 PRO A C 1
ATOM 1629 O O . PRO A 1 199 ? -2.928 19.172 7.922 1 98.12 199 PRO A O 1
ATOM 1632 N N . ILE A 1 200 ? -3.344 18.344 9.945 1 98.12 200 ILE A N 1
ATOM 1633 C CA . ILE A 1 200 ? -1.983 17.828 10.086 1 98.12 200 ILE A CA 1
ATOM 1634 C C . ILE A 1 200 ? -1.735 16.734 9.055 1 98.12 200 ILE A C 1
ATOM 1636 O O . ILE A 1 200 ? -0.586 16.438 8.711 1 98.12 200 ILE A O 1
ATOM 1640 N N . GLU A 1 201 ? -2.797 16.078 8.516 1 97.5 201 GLU A N 1
ATOM 1641 C CA . GLU A 1 201 ? -2.668 15.07 7.465 1 97.5 201 GLU A CA 1
ATOM 1642 C C . GLU A 1 201 ? -2.1 15.68 6.184 1 97.5 201 GLU A C 1
ATOM 1644 O O . GLU A 1 201 ? -1.258 15.07 5.523 1 97.5 201 GLU A O 1
ATOM 1649 N N . GLU A 1 202 ? -2.547 16.844 5.875 1 97.88 202 GLU A N 1
ATOM 1650 C CA . GLU A 1 202 ? -2.018 17.516 4.695 1 97.88 202 GLU A CA 1
ATOM 1651 C C . GLU A 1 202 ? -0.593 18.016 4.93 1 97.88 202 GLU A C 1
ATOM 1653 O O . GLU A 1 202 ? 0.21 18.078 3.998 1 97.88 202 GLU A O 1
ATOM 1658 N N . PHE A 1 203 ? -0.28 18.422 6.191 1 98.38 203 PHE A N 1
ATOM 1659 C CA . PHE A 1 203 ? 1.101 18.75 6.535 1 98.38 203 PHE A CA 1
ATOM 1660 C C . PHE A 1 203 ? 2.014 17.562 6.281 1 98.38 203 PHE A C 1
ATOM 1662 O O . PHE A 1 203 ? 3.074 17.703 5.668 1 98.38 203 PHE A O 1
ATOM 1669 N N . PHE A 1 204 ? 1.566 16.344 6.711 1 98.25 204 PHE A N 1
ATOM 1670 C CA . PHE A 1 204 ? 2.348 15.125 6.5 1 98.25 204 PHE A CA 1
ATOM 1671 C C . PHE A 1 204 ? 2.551 14.859 5.016 1 98.25 204 PHE A C 1
ATOM 1673 O O . PHE A 1 204 ? 3.633 14.445 4.594 1 98.25 204 PHE A O 1
ATOM 1680 N N . ALA A 1 205 ? 1.506 15.055 4.242 1 97.25 205 ALA A N 1
ATOM 1681 C CA . ALA A 1 205 ? 1.605 14.859 2.801 1 97.25 205 ALA A CA 1
ATOM 1682 C C . ALA A 1 205 ? 2.648 15.789 2.191 1 97.25 205 ALA A C 1
ATOM 1684 O O . ALA A 1 205 ? 3.473 15.359 1.378 1 97.25 205 ALA A O 1
ATOM 1685 N N . GLU A 1 206 ? 2.57 17.047 2.576 1 97.94 206 GLU A N 1
ATOM 1686 C CA . GLU A 1 206 ? 3.539 18.016 2.084 1 97.94 206 GLU A CA 1
ATOM 1687 C C . GLU A 1 206 ? 4.953 17.656 2.527 1 97.94 206 GLU A C 1
ATOM 1689 O O . GLU A 1 206 ? 5.906 17.797 1.759 1 97.94 206 GLU A O 1
ATOM 1694 N N . LEU A 1 207 ? 5.047 17.234 3.787 1 98.06 207 LEU A N 1
ATOM 1695 C CA . LEU A 1 207 ? 6.34 16.844 4.332 1 98.06 207 LEU A CA 1
ATOM 1696 C C . LEU A 1 207 ? 6.926 15.672 3.541 1 98.06 207 LEU A C 1
ATOM 1698 O O . LEU A 1 207 ? 8.109 15.68 3.201 1 98.06 207 LEU A O 1
ATOM 1702 N N . LYS A 1 208 ? 6.113 14.711 3.217 1 96.31 208 LYS A N 1
ATOM 1703 C CA . LYS A 1 208 ? 6.562 13.562 2.43 1 96.31 208 LYS A CA 1
ATOM 1704 C C . LYS A 1 208 ? 7.062 14.008 1.056 1 96.31 208 LYS A C 1
ATOM 1706 O O . LYS A 1 208 ? 8.102 13.539 0.589 1 96.31 208 LYS A O 1
ATOM 1711 N N . ALA A 1 209 ? 6.34 14.852 0.462 1 94.38 209 ALA A N 1
ATOM 1712 C CA . ALA A 1 209 ? 6.746 15.375 -0.841 1 94.38 209 ALA A CA 1
ATOM 1713 C C . ALA A 1 209 ? 8.07 16.125 -0.744 1 94.38 209 ALA A C 1
ATOM 1715 O O . ALA A 1 209 ? 8.945 15.969 -1.603 1 94.38 209 ALA A O 1
ATOM 1716 N N . PHE A 1 210 ? 8.195 16.938 0.234 1 96.12 210 PHE A N 1
ATOM 1717 C CA . PHE A 1 210 ? 9.422 17.703 0.447 1 96.12 210 PHE A CA 1
ATOM 1718 C C . PHE A 1 210 ? 10.617 16.781 0.649 1 96.12 210 PHE A C 1
ATOM 1720 O O . PHE A 1 210 ? 11.68 17 0.064 1 96.12 210 PHE A O 1
ATOM 1727 N N . ILE A 1 211 ? 10.43 15.766 1.448 1 94.31 211 ILE A N 1
ATOM 1728 C CA . ILE A 1 211 ? 11.492 14.812 1.737 1 94.31 211 ILE A CA 1
ATOM 1729 C C . ILE A 1 211 ? 11.922 14.109 0.451 1 94.31 211 ILE A C 1
ATOM 1731 O O . ILE A 1 211 ? 13.117 13.984 0.171 1 94.31 211 ILE A O 1
ATOM 1735 N N . ARG A 1 212 ? 10.945 13.664 -0.295 1 90.75 212 ARG A N 1
ATOM 1736 C CA . ARG A 1 212 ? 11.25 13 -1.559 1 90.75 212 ARG A CA 1
ATOM 1737 C C . ARG A 1 212 ? 12.062 13.898 -2.475 1 90.75 212 ARG A C 1
ATOM 1739 O O . ARG A 1 212 ? 13.023 13.453 -3.107 1 90.75 212 ARG A O 1
ATOM 1746 N N . ARG A 1 213 ? 11.703 15.125 -2.533 1 90 213 ARG A N 1
ATOM 1747 C CA . ARG A 1 213 ? 12.359 16.078 -3.414 1 90 213 ARG A CA 1
ATOM 1748 C C . ARG A 1 213 ? 13.766 16.406 -2.918 1 90 213 ARG A C 1
ATOM 1750 O O . ARG A 1 213 ? 14.648 16.734 -3.711 1 90 213 ARG A O 1
ATOM 1757 N N . ASN A 1 214 ? 13.914 16.297 -1.624 1 90.94 214 ASN A N 1
ATOM 1758 C CA . ASN A 1 214 ? 15.203 16.688 -1.058 1 90.94 214 ASN A CA 1
ATOM 1759 C C . ASN A 1 214 ? 15.977 15.469 -0.56 1 90.94 214 ASN A C 1
ATOM 1761 O O . ASN A 1 214 ? 16.844 15.594 0.304 1 90.94 214 ASN A O 1
ATOM 1765 N N . TRP A 1 215 ? 15.664 14.359 -1.062 1 88.19 215 TRP A N 1
ATOM 1766 C CA . TRP A 1 215 ? 16.281 13.109 -0.614 1 88.19 215 TRP A CA 1
ATOM 1767 C C . TRP A 1 215 ? 17.781 13.117 -0.888 1 88.19 215 TRP A C 1
ATOM 1769 O O . TRP A 1 215 ? 18.562 12.555 -0.116 1 88.19 215 TRP A O 1
ATOM 1779 N N . GLN A 1 216 ? 18.219 13.727 -1.963 1 83.12 216 GLN A N 1
ATOM 1780 C CA . GLN A 1 216 ? 19.641 13.797 -2.342 1 83.12 216 GLN A CA 1
ATOM 1781 C C . GLN A 1 216 ? 20.469 14.445 -1.241 1 83.12 216 GLN A C 1
ATOM 1783 O O . GLN A 1 216 ? 21.641 14.086 -1.05 1 83.12 216 GLN A O 1
ATOM 1788 N N . SER A 1 217 ? 19.781 15.383 -0.608 1 83.81 217 SER A N 1
ATOM 1789 C CA . SER A 1 217 ? 20.469 16.031 0.5 1 83.81 217 SER A CA 1
ATOM 1790 C C . SER A 1 217 ? 20.812 15.039 1.599 1 83.81 217 SER A C 1
ATOM 1792 O O . SER A 1 217 ? 21.875 15.148 2.225 1 83.81 217 SER A O 1
ATOM 1794 N N . TYR A 1 218 ? 19.953 14.125 1.823 1 85.38 218 TYR A N 1
ATOM 1795 C CA . TYR A 1 218 ? 20.219 13.086 2.811 1 85.38 218 TYR A CA 1
ATOM 1796 C C . TYR A 1 218 ? 21.25 12.086 2.291 1 85.38 218 TYR A C 1
ATOM 1798 O O . TYR A 1 218 ? 22.188 11.711 3.01 1 85.38 218 TYR A O 1
ATOM 1806 N N . GLU A 1 219 ? 21.141 11.664 1.096 1 81.88 219 GLU A N 1
ATOM 1807 C CA . GLU A 1 219 ? 22.047 10.695 0.496 1 81.88 219 GLU A CA 1
ATOM 1808 C C . GLU A 1 219 ? 23.469 11.234 0.444 1 81.88 219 GLU A C 1
ATOM 1810 O O . GLU A 1 219 ? 24.438 10.477 0.561 1 81.88 219 GLU A O 1
ATOM 1815 N N . GLY A 1 220 ? 23.578 12.484 0.2 1 80.56 220 GLY A N 1
ATOM 1816 C CA . GLY A 1 220 ? 24.891 13.117 0.119 1 80.56 220 GLY A CA 1
ATOM 1817 C C . GLY A 1 220 ? 25.594 13.203 1.46 1 80.56 220 GLY A C 1
ATOM 1818 O O . GLY A 1 220 ? 26.812 13.398 1.517 1 80.56 220 GLY A O 1
ATOM 1819 N N . ASN A 1 221 ? 24.766 13.156 2.539 1 84.62 221 ASN A N 1
ATOM 1820 C CA . ASN A 1 221 ? 25.312 13.219 3.887 1 84.62 221 ASN A CA 1
ATOM 1821 C C . ASN A 1 221 ? 24.609 12.258 4.832 1 84.62 221 ASN A C 1
ATOM 1823 O O . ASN A 1 221 ? 23.969 12.68 5.801 1 84.62 221 ASN A O 1
ATOM 1827 N N . PRO A 1 222 ? 24.844 10.992 4.609 1 77.69 222 PRO A N 1
ATOM 1828 C CA . PRO A 1 222 ? 24.109 10.008 5.406 1 77.69 222 PRO A CA 1
ATOM 1829 C C . PRO A 1 222 ? 24.516 10.016 6.879 1 77.69 222 PRO A C 1
ATOM 1831 O O . PRO A 1 222 ? 23.75 9.578 7.738 1 77.69 222 PRO A O 1
ATOM 1834 N N . ASP A 1 223 ? 25.641 10.594 7.152 1 84.31 223 ASP A N 1
ATOM 1835 C CA . ASP A 1 223 ? 26.172 10.578 8.508 1 84.31 223 ASP A CA 1
ATOM 1836 C C . ASP A 1 223 ? 25.422 11.562 9.406 1 84.31 223 ASP A C 1
ATOM 1838 O O . ASP A 1 223 ? 25.531 11.5 10.633 1 84.31 223 ASP A O 1
ATOM 1842 N N . GLN A 1 224 ? 24.641 12.445 8.789 1 84.88 224 GLN A N 1
ATOM 1843 C CA . GLN A 1 224 ? 23.875 13.398 9.586 1 84.88 224 GLN A CA 1
ATOM 1844 C C . GLN A 1 224 ? 22.797 12.68 10.406 1 84.88 224 GLN A C 1
ATOM 1846 O O . GLN A 1 224 ? 22.328 13.219 11.406 1 84.88 224 GLN A O 1
ATOM 1851 N N . GLY A 1 225 ? 22.5 11.492 10.07 1 89.19 225 GLY A N 1
ATOM 1852 C CA . GLY A 1 225 ? 21.422 10.766 10.727 1 89.19 225 GLY A CA 1
ATOM 1853 C C . GLY A 1 225 ? 20.062 11.031 10.102 1 89.19 225 GLY A C 1
ATOM 1854 O O . GLY A 1 225 ? 19.781 12.156 9.672 1 89.19 225 GLY A O 1
ATOM 1855 N N . PHE A 1 226 ? 19.328 10.086 10.047 1 91.12 226 PHE A N 1
ATOM 1856 C CA . PHE A 1 226 ? 18 10.203 9.445 1 91.12 226 PHE A CA 1
ATOM 1857 C C . PHE A 1 226 ? 17.109 11.086 10.297 1 91.12 226 PHE A C 1
ATOM 1859 O O . PHE A 1 226 ? 16.297 11.852 9.773 1 91.12 226 PHE A O 1
ATOM 1866 N N . ASP A 1 227 ? 17.25 11.062 11.617 1 93.5 227 ASP A N 1
ATOM 1867 C CA . ASP A 1 227 ? 16.453 11.875 12.531 1 93.5 227 ASP A CA 1
ATOM 1868 C C . ASP A 1 227 ? 16.766 13.359 12.359 1 93.5 227 ASP A C 1
ATOM 1870 O O . ASP A 1 227 ? 15.844 14.188 12.328 1 93.5 227 ASP A O 1
ATOM 1874 N N . THR A 1 228 ? 18.016 13.656 12.195 1 94.31 228 THR A N 1
ATOM 1875 C CA . THR A 1 228 ? 18.422 15.047 11.992 1 94.31 228 THR A CA 1
ATOM 1876 C C . THR A 1 228 ? 17.875 15.578 10.672 1 94.31 228 THR A C 1
ATOM 1878 O O . THR A 1 228 ? 17.406 16.719 10.609 1 94.31 228 THR A O 1
ATOM 1881 N N . PHE A 1 229 ? 17.969 14.766 9.695 1 95.06 229 PHE A N 1
ATOM 1882 C CA . PHE A 1 229 ? 17.438 15.133 8.398 1 95.06 229 PHE A CA 1
ATOM 1883 C C . PHE A 1 229 ? 15.93 15.383 8.484 1 95.06 229 PHE A C 1
ATOM 1885 O O . PHE A 1 229 ? 15.43 16.375 7.945 1 95.06 229 PHE A O 1
ATOM 1892 N N . LEU A 1 230 ? 15.195 14.5 9.219 1 96.62 230 LEU A N 1
ATOM 1893 C CA . LEU A 1 230 ? 13.75 14.656 9.391 1 96.62 230 LEU A CA 1
ATOM 1894 C C . LEU A 1 230 ? 13.43 15.938 10.156 1 96.62 230 LEU A C 1
ATOM 1896 O O . LEU A 1 230 ? 12.484 16.641 9.812 1 96.62 230 LEU A O 1
ATOM 1900 N N . ASP A 1 231 ? 14.211 16.219 11.164 1 96.75 231 ASP A N 1
ATOM 1901 C CA . ASP A 1 231 ? 14.031 17.438 11.93 1 96.75 231 ASP A CA 1
ATOM 1902 C C . ASP A 1 231 ? 14.148 18.672 11.039 1 96.75 231 ASP A C 1
ATOM 1904 O O . ASP A 1 231 ? 13.336 19.594 11.133 1 96.75 231 ASP A O 1
ATOM 1908 N N . TRP A 1 232 ? 15.141 18.578 10.234 1 96.19 232 TRP A N 1
ATOM 1909 C CA . TRP A 1 232 ? 15.352 19.688 9.305 1 96.19 232 TRP A CA 1
ATOM 1910 C C . TRP A 1 232 ? 14.156 19.844 8.375 1 96.19 232 TRP A C 1
ATOM 1912 O O . TRP A 1 232 ? 13.688 20.953 8.141 1 96.19 232 TRP A O 1
ATOM 1922 N N . CYS A 1 233 ? 13.68 18.766 7.852 1 97.56 233 CYS A N 1
ATOM 1923 C CA . CYS A 1 233 ? 12.547 18.812 6.941 1 97.56 233 CYS A CA 1
ATOM 1924 C C . CYS A 1 233 ? 11.305 19.359 7.637 1 97.56 233 CYS A C 1
ATOM 1926 O O . CYS A 1 233 ? 10.57 20.156 7.055 1 97.56 233 CYS A O 1
ATOM 1928 N N . VAL A 1 234 ? 11.094 18.938 8.875 1 98.12 234 VAL A N 1
ATOM 1929 C CA . VAL A 1 234 ? 9.938 19.391 9.641 1 98.12 234 VAL A CA 1
ATOM 1930 C C . VAL A 1 234 ? 10.031 20.891 9.867 1 98.12 234 VAL A C 1
ATOM 1932 O O . VAL A 1 234 ? 9.039 21.609 9.742 1 98.12 234 VAL A O 1
ATOM 1935 N N . ASP A 1 235 ? 11.203 21.375 10.156 1 97.38 235 ASP A N 1
ATOM 1936 C CA . ASP A 1 235 ? 11.422 22.797 10.398 1 97.38 235 ASP A CA 1
ATOM 1937 C C . ASP A 1 235 ? 11.125 23.609 9.148 1 97.38 235 ASP A C 1
ATOM 1939 O O . ASP A 1 235 ? 10.445 24.641 9.219 1 97.38 235 ASP A O 1
ATOM 1943 N N . VAL A 1 236 ? 11.594 23.109 8.055 1 97.69 236 VAL A N 1
ATOM 1944 C CA . VAL A 1 236 ? 11.453 23.844 6.805 1 97.69 236 VAL A CA 1
ATOM 1945 C C . VAL A 1 236 ? 9.984 23.875 6.391 1 97.69 236 VAL A C 1
ATOM 1947 O O . VAL A 1 236 ? 9.414 24.938 6.152 1 97.69 236 VAL A O 1
ATOM 1950 N N . VAL A 1 237 ? 9.367 22.719 6.34 1 98.19 237 VAL A N 1
ATOM 1951 C CA . VAL A 1 237 ? 7.984 22.625 5.879 1 98.19 237 VAL A CA 1
ATOM 1952 C C . VAL A 1 237 ? 7.047 23.234 6.926 1 98.19 237 VAL A C 1
ATOM 1954 O O . VAL A 1 237 ? 6.055 23.875 6.578 1 98.19 237 VAL A O 1
ATOM 1957 N N . GLY A 1 238 ? 7.391 23.094 8.18 1 98.06 238 GLY A N 1
ATOM 1958 C CA . GLY A 1 238 ? 6.57 23.562 9.289 1 98.06 238 GLY A CA 1
ATOM 1959 C C . GLY A 1 238 ? 6.551 25.062 9.414 1 98.06 238 GLY A C 1
ATOM 1960 O O . GLY A 1 238 ? 5.691 25.625 10.109 1 98.06 238 GLY A O 1
ATOM 1961 N N . ALA A 1 239 ? 7.43 25.781 8.766 1 97.56 239 ALA A N 1
ATOM 1962 C CA . ALA A 1 239 ? 7.516 27.234 8.844 1 97.56 239 ALA A CA 1
ATOM 1963 C C . ALA A 1 239 ? 6.699 27.891 7.738 1 97.56 239 ALA A C 1
ATOM 1965 O O . ALA A 1 239 ? 6.582 29.109 7.691 1 97.56 239 ALA A O 1
ATOM 1966 N N . ARG A 1 240 ? 6.055 27.062 6.934 1 97.81 240 ARG A N 1
ATOM 1967 C CA . ARG A 1 240 ? 5.289 27.594 5.812 1 97.81 240 ARG A CA 1
ATOM 1968 C C . ARG A 1 240 ? 3.881 27.984 6.25 1 97.81 240 ARG A C 1
ATOM 1970 O O . ARG A 1 240 ? 2.941 27.203 6.113 1 97.81 240 ARG A O 1
ATOM 1977 N N . GLU A 1 241 ? 3.715 29.188 6.598 1 97.31 241 GLU A N 1
ATOM 1978 C CA . GLU A 1 241 ? 2.457 29.688 7.152 1 97.31 241 GLU A CA 1
ATOM 1979 C C . GLU A 1 241 ? 1.329 29.594 6.129 1 97.31 241 GLU A C 1
ATOM 1981 O O . GLU A 1 241 ? 0.206 29.219 6.465 1 97.31 241 GLU A O 1
ATOM 1986 N N . LYS A 1 242 ? 1.63 29.922 4.957 1 97.56 242 LYS A N 1
ATOM 1987 C CA . LYS A 1 242 ? 0.614 29.891 3.91 1 97.56 242 LYS A CA 1
ATOM 1988 C C . LYS A 1 242 ? 0.093 28.469 3.701 1 97.56 242 LYS A C 1
ATOM 1990 O O . LYS A 1 242 ? -1.105 28.266 3.494 1 97.56 242 LYS A O 1
ATOM 1995 N N . SER A 1 243 ? 1.033 27.484 3.719 1 98.12 243 SER A N 1
ATOM 1996 C CA . SER A 1 243 ? 0.618 26.094 3.619 1 98.12 243 SER A CA 1
ATOM 1997 C C . SER A 1 243 ? -0.29 25.703 4.781 1 98.12 243 SER A C 1
ATOM 1999 O O . SER A 1 243 ? -1.326 25.062 4.578 1 98.12 243 SER A O 1
ATOM 2001 N N . ALA A 1 244 ? 0.11 26.156 5.926 1 98.38 244 ALA A N 1
ATOM 2002 C CA . ALA A 1 244 ? -0.665 25.812 7.117 1 98.38 244 ALA A CA 1
ATOM 2003 C C . ALA A 1 244 ? -2.086 26.359 7.023 1 98.38 244 ALA A C 1
ATOM 2005 O O . ALA A 1 244 ? -3.055 25.641 7.27 1 98.38 244 ALA A O 1
ATOM 2006 N N . GLU A 1 245 ? -2.203 27.594 6.648 1 98 245 GLU A N 1
ATOM 2007 C CA . GLU A 1 245 ? -3.52 28.219 6.488 1 98 245 GLU A CA 1
ATOM 2008 C C . GLU A 1 245 ? -4.371 27.438 5.488 1 98 245 GLU A C 1
ATOM 2010 O O . GLU A 1 245 ? -5.562 27.219 5.719 1 98 245 GLU A O 1
ATOM 2015 N N . GLY A 1 246 ? -3.713 27.062 4.438 1 97.94 246 GLY A N 1
ATOM 2016 C CA . GLY A 1 246 ? -4.414 26.281 3.441 1 97.94 246 GLY A CA 1
ATOM 2017 C C . GLY A 1 246 ? -4.895 24.938 3.973 1 97.94 246 GLY A C 1
ATOM 2018 O O . GLY A 1 246 ? -6.023 24.531 3.701 1 97.94 246 GLY A O 1
ATOM 2019 N N . HIS A 1 247 ? -4.02 24.266 4.719 1 98.44 247 HIS A N 1
ATOM 2020 C CA . HIS A 1 247 ? -4.383 22.984 5.309 1 98.44 247 HIS A CA 1
ATOM 2021 C C . HIS A 1 247 ? -5.57 23.141 6.25 1 98.44 247 HIS A C 1
ATOM 2023 O O . HIS A 1 247 ? -6.473 22.297 6.258 1 98.44 247 HIS A O 1
ATOM 2029 N N . PHE A 1 248 ? -5.582 24.219 7.051 1 98.25 248 PHE A N 1
ATOM 2030 C CA . PHE A 1 248 ? -6.691 24.484 7.961 1 98.25 248 PHE A CA 1
ATOM 2031 C C . PHE A 1 248 ? -7.984 24.703 7.188 1 98.25 248 PHE A C 1
ATOM 2033 O O . PHE A 1 248 ? -9.023 24.141 7.535 1 98.25 248 PHE A O 1
ATOM 2040 N N . ARG A 1 249 ? -7.93 25.469 6.109 1 97.38 249 ARG A N 1
ATOM 2041 C CA . ARG A 1 249 ? -9.109 25.719 5.289 1 97.38 249 ARG A CA 1
ATOM 2042 C C . ARG A 1 249 ? -9.656 24.422 4.707 1 97.38 249 ARG A C 1
ATOM 2044 O O . ARG A 1 249 ? -10.875 24.203 4.699 1 97.38 249 ARG A O 1
ATOM 2051 N N . HIS A 1 250 ? -8.758 23.594 4.277 1 96.69 250 HIS A N 1
ATOM 2052 C CA . HIS A 1 250 ? -9.156 22.344 3.668 1 96.69 250 HIS A CA 1
ATOM 2053 C C . HIS A 1 250 ? -9.82 21.422 4.688 1 96.69 250 HIS A C 1
ATOM 2055 O O . HIS A 1 250 ? -10.641 20.578 4.328 1 96.69 250 HIS A O 1
ATOM 2061 N N . ALA A 1 251 ? -9.453 21.594 5.953 1 96.88 251 ALA A N 1
ATOM 2062 C CA . ALA A 1 251 ? -10.023 20.781 7.02 1 96.88 251 ALA A CA 1
ATOM 2063 C C . ALA A 1 251 ? -11.344 21.359 7.52 1 96.88 251 ALA A C 1
ATOM 2065 O O . ALA A 1 251 ? -11.914 20.875 8.5 1 96.88 251 ALA A O 1
ATOM 2066 N N . GLY A 1 252 ? -11.781 22.484 6.938 1 94.38 252 GLY A N 1
ATOM 2067 C CA . GLY A 1 252 ? -13.07 23.062 7.281 1 94.38 252 GLY A CA 1
ATOM 2068 C C . GLY A 1 252 ? -12.969 24.188 8.297 1 94.38 252 GLY A C 1
ATOM 2069 O O . GLY A 1 252 ? -13.969 24.594 8.883 1 94.38 252 GLY A O 1
ATOM 2070 N N . VAL A 1 253 ? -11.773 24.672 8.539 1 96.12 253 VAL A N 1
ATOM 2071 C CA . VAL A 1 253 ? -11.578 25.734 9.531 1 96.12 253 VAL A CA 1
ATOM 2072 C C . VAL A 1 253 ? -11.367 27.062 8.82 1 96.12 253 VAL A C 1
ATOM 2074 O O . VAL A 1 253 ? -10.484 27.203 7.977 1 96.12 253 VAL A O 1
ATOM 2077 N N . THR A 1 254 ? -12.164 28.062 9.125 1 94.94 254 THR A N 1
ATOM 2078 C CA . THR A 1 254 ? -11.984 29.406 8.602 1 94.94 254 THR A CA 1
ATOM 2079 C C . THR A 1 254 ? -10.82 30.109 9.297 1 94.94 254 THR A C 1
ATOM 2081 O O . THR A 1 254 ? -10.727 30.078 10.531 1 94.94 254 THR A O 1
ATOM 2084 N N . ILE A 1 255 ? -10.016 30.734 8.523 1 96.12 255 ILE A N 1
ATOM 2085 C CA . ILE A 1 255 ? -8.82 31.344 9.086 1 96.12 255 ILE A CA 1
ATOM 2086 C C . ILE A 1 255 ? -9.148 32.75 9.609 1 96.12 255 ILE A C 1
ATOM 2088 O O . ILE A 1 255 ? -9.648 33.594 8.867 1 96.12 255 ILE A O 1
ATOM 2092 N N . GLU A 1 256 ? -8.875 32.906 10.859 1 94.62 256 GLU A N 1
ATOM 2093 C CA . GLU A 1 256 ? -9.047 34.188 11.508 1 94.62 256 GLU A CA 1
ATOM 2094 C C . GLU A 1 256 ? -7.699 34.781 11.938 1 94.62 256 GLU A C 1
ATOM 2096 O O . GLU A 1 256 ? -6.793 34.031 12.328 1 94.62 256 GLU A O 1
ATOM 2101 N N . GLU A 1 257 ? -7.582 36.094 11.672 1 87.5 257 GLU A N 1
ATOM 2102 C CA . GLU A 1 257 ? -6.348 36.781 12.062 1 87.5 257 GLU A CA 1
ATOM 2103 C C . GLU A 1 257 ? -6.367 37.156 13.539 1 87.5 257 GLU A C 1
ATOM 2105 O O . GLU A 1 257 ? -7.422 37.5 14.086 1 87.5 257 GLU A O 1
ATOM 2110 N N . MET A 1 258 ? -5.195 36.938 14.195 1 76.06 258 MET A N 1
ATOM 2111 C CA . MET A 1 258 ? -5.043 37.344 15.578 1 76.06 258 MET A CA 1
ATOM 2112 C C . MET A 1 258 ? -5.027 38.875 15.688 1 76.06 258 MET A C 1
ATOM 2114 O O . MET A 1 258 ? -4.516 39.562 14.805 1 76.06 258 MET A O 1
ATOM 2118 N N . MET B 1 1 ? 23.703 17.078 -26.016 1 88.31 1 MET B N 1
ATOM 2119 C CA . MET B 1 1 ? 23.156 17.531 -24.734 1 88.31 1 MET B CA 1
ATOM 2120 C C . MET B 1 1 ? 21.984 16.656 -24.312 1 88.31 1 MET B C 1
ATOM 2122 O O . MET B 1 1 ? 22.016 16.047 -23.234 1 88.31 1 MET B O 1
ATOM 2126 N N . LEU B 1 2 ? 21.109 16.422 -25.25 1 88.75 2 LEU B N 1
ATOM 2127 C CA . LEU B 1 2 ? 19.938 15.594 -24.953 1 88.75 2 LEU B CA 1
ATOM 2128 C C . LEU B 1 2 ? 20.344 14.133 -24.766 1 88.75 2 LEU B C 1
ATOM 2130 O O . LEU B 1 2 ? 19.812 13.438 -23.891 1 88.75 2 LEU B O 1
ATOM 2134 N N . GLU B 1 3 ? 21.359 13.727 -25.531 1 91.31 3 GLU B N 1
ATOM 2135 C CA . GLU B 1 3 ? 21.859 12.359 -25.422 1 91.31 3 GLU B CA 1
ATOM 2136 C C . GLU B 1 3 ? 22.5 12.117 -24.047 1 91.31 3 GLU B C 1
ATOM 2138 O O . GLU B 1 3 ? 22.328 11.055 -23.453 1 91.31 3 GLU B O 1
ATOM 2143 N N . ALA B 1 4 ? 23.188 13.109 -23.688 1 92.56 4 ALA B N 1
ATOM 2144 C CA . ALA B 1 4 ? 23.828 13.016 -22.375 1 92.56 4 ALA B CA 1
ATOM 2145 C C . ALA B 1 4 ? 22.797 12.93 -21.266 1 92.56 4 ALA B C 1
ATOM 2147 O O . ALA B 1 4 ? 22.984 12.18 -20.297 1 92.56 4 ALA B O 1
ATOM 2148 N N . LEU B 1 5 ? 21.797 13.688 -21.438 1 93.94 5 LEU B N 1
ATOM 2149 C CA . LEU B 1 5 ? 20.719 13.648 -20.453 1 93.94 5 LEU B CA 1
ATOM 2150 C C . LEU B 1 5 ? 20.047 12.273 -20.422 1 93.94 5 LEU B C 1
ATOM 2152 O O . LEU B 1 5 ? 19.781 11.727 -19.359 1 93.94 5 LEU B O 1
ATOM 2156 N N . CYS B 1 6 ? 19.812 11.734 -21.578 1 94.19 6 CYS B N 1
ATOM 2157 C CA . CYS B 1 6 ? 19.203 10.414 -21.688 1 94.19 6 CYS B CA 1
ATOM 2158 C C . CYS B 1 6 ? 20.078 9.352 -21.031 1 94.19 6 CYS B C 1
ATOM 2160 O O . CYS B 1 6 ? 19.578 8.477 -20.328 1 94.19 6 CYS B O 1
ATOM 2162 N N . GLU B 1 7 ? 21.359 9.438 -21.25 1 92.94 7 GLU B N 1
ATOM 2163 C CA . GLU B 1 7 ? 22.297 8.516 -20.609 1 92.94 7 GLU B CA 1
ATOM 2164 C C . GLU B 1 7 ? 22.266 8.641 -19.094 1 92.94 7 GLU B C 1
ATOM 2166 O O . GLU B 1 7 ? 22.328 7.645 -18.375 1 92.94 7 GLU B O 1
ATOM 2171 N N . HIS B 1 8 ? 22.172 9.891 -18.734 1 93.12 8 HIS B N 1
ATOM 2172 C CA . HIS B 1 8 ? 22.078 10.172 -17.312 1 93.12 8 HIS B CA 1
ATOM 2173 C C . HIS B 1 8 ? 20.812 9.586 -16.703 1 93.12 8 HIS B C 1
ATOM 2175 O O . HIS B 1 8 ? 20.828 9.047 -15.602 1 93.12 8 HIS B O 1
ATOM 2181 N N . LEU B 1 9 ? 19.734 9.633 -17.406 1 93.56 9 LEU B N 1
ATOM 2182 C CA . LEU B 1 9 ? 18.438 9.148 -16.938 1 93.56 9 LEU B CA 1
ATOM 2183 C C . LEU B 1 9 ? 18.406 7.621 -16.922 1 93.56 9 LEU B C 1
ATOM 2185 O O . LEU B 1 9 ? 17.625 7.023 -16.172 1 93.56 9 LEU B O 1
ATOM 2189 N N . LEU B 1 10 ? 19.234 7.008 -17.75 1 89.38 10 LEU B N 1
ATOM 2190 C CA . LEU B 1 10 ? 19.328 5.551 -17.719 1 89.38 10 LEU B CA 1
ATOM 2191 C C . LEU B 1 10 ? 19.875 5.074 -16.375 1 89.38 10 LEU B C 1
ATOM 2193 O O . LEU B 1 10 ? 19.453 4.027 -15.867 1 89.38 10 LEU B O 1
ATOM 2197 N N . GLU B 1 11 ? 20.719 5.863 -15.812 1 88 11 GLU B N 1
ATOM 2198 C CA . GLU B 1 11 ? 21.297 5.547 -14.508 1 88 11 GLU B CA 1
ATOM 2199 C C . GLU B 1 11 ? 20.391 6.008 -13.375 1 88 11 GLU B C 1
ATOM 2201 O O . GLU B 1 11 ? 20.266 5.32 -12.359 1 88 11 GLU B O 1
ATOM 2206 N N . LYS B 1 12 ? 19.812 7.16 -13.594 1 90.56 12 LYS B N 1
ATOM 2207 C CA . LYS B 1 12 ? 18.922 7.758 -12.594 1 90.56 12 LYS B CA 1
ATOM 2208 C C . LYS B 1 12 ? 17.578 8.148 -13.211 1 90.56 12 LYS B C 1
ATOM 2210 O O . LYS B 1 12 ? 17.312 9.336 -13.414 1 90.56 12 LYS B O 1
ATOM 2215 N N . PRO B 1 13 ? 16.75 7.223 -13.328 1 92.38 13 PRO B N 1
ATOM 2216 C CA . PRO B 1 13 ? 15.5 7.457 -14.062 1 92.38 13 PRO B CA 1
ATOM 2217 C C . PRO B 1 13 ? 14.516 8.336 -13.297 1 92.38 13 PRO B C 1
ATOM 2219 O O . PRO B 1 13 ? 13.578 8.875 -13.883 1 92.38 13 PRO B O 1
ATOM 2222 N N . THR B 1 14 ? 14.695 8.594 -11.992 1 91.12 14 THR B N 1
ATOM 2223 C CA . THR B 1 14 ? 13.664 9.227 -11.188 1 91.12 14 THR B CA 1
ATOM 2224 C C . THR B 1 14 ? 13.984 10.703 -10.961 1 91.12 14 THR B C 1
ATOM 2226 O O . THR B 1 14 ? 13.422 11.344 -10.07 1 91.12 14 THR B O 1
ATOM 2229 N N . LEU B 1 15 ? 14.82 11.258 -11.758 1 91.38 15 LEU B N 1
ATOM 2230 C CA . LEU B 1 15 ? 15.18 12.664 -11.609 1 91.38 15 LEU B CA 1
ATOM 2231 C C . LEU B 1 15 ? 13.992 13.57 -11.914 1 91.38 15 LEU B C 1
ATOM 2233 O O . LEU B 1 15 ? 13.234 13.312 -12.852 1 91.38 15 LEU B O 1
ATOM 2237 N N . TYR B 1 16 ? 13.867 14.602 -11.109 1 92.75 16 TYR B N 1
ATOM 2238 C CA . TYR B 1 16 ? 12.891 15.648 -11.406 1 92.75 16 TYR B CA 1
ATOM 2239 C C . TYR B 1 16 ? 13.383 16.531 -12.547 1 92.75 16 TYR B C 1
ATOM 2241 O O . TYR B 1 16 ? 14.594 16.641 -12.789 1 92.75 16 TYR B O 1
ATOM 2249 N N . LEU B 1 17 ? 12.422 17.141 -13.234 1 93.62 17 LEU B N 1
ATOM 2250 C CA . LEU B 1 17 ? 12.781 18.031 -14.328 1 93.62 17 LEU B CA 1
ATOM 2251 C C . LEU B 1 17 ? 13.719 19.141 -13.844 1 93.62 17 LEU B C 1
ATOM 2253 O O . LEU B 1 17 ? 14.648 19.531 -14.562 1 93.62 17 LEU B O 1
ATOM 2257 N N . GLU B 1 18 ? 13.469 19.594 -12.602 1 92.88 18 GLU B N 1
ATOM 2258 C CA . GLU B 1 18 ? 14.336 20.625 -12.039 1 92.88 18 GLU B CA 1
ATOM 2259 C C . GLU B 1 18 ? 15.766 20.109 -11.867 1 92.88 18 GLU B C 1
ATOM 2261 O O . GLU B 1 18 ? 16.719 20.859 -12.086 1 92.88 18 GLU B O 1
ATOM 2266 N N . GLU B 1 19 ? 15.883 18.891 -11.438 1 92.25 19 GLU B N 1
ATOM 2267 C CA . GLU B 1 19 ? 17.203 18.281 -11.258 1 92.25 19 GLU B CA 1
ATOM 2268 C C . GLU B 1 19 ? 17.891 18.062 -12.602 1 92.25 19 GLU B C 1
ATOM 2270 O O . GLU B 1 19 ? 19.109 18.141 -12.695 1 92.25 19 GLU B O 1
ATOM 2275 N N . MET B 1 20 ? 17.125 17.781 -13.625 1 94.56 20 MET B N 1
ATOM 2276 C CA . MET B 1 20 ? 17.656 17.625 -14.977 1 94.56 20 MET B CA 1
ATOM 2277 C C . MET B 1 20 ? 18.203 18.953 -15.484 1 94.56 20 MET B C 1
ATOM 2279 O O . MET B 1 20 ? 19.25 19 -16.141 1 94.56 20 MET B O 1
ATOM 2283 N N . ALA B 1 21 ? 17.438 20.016 -15.172 1 95.19 21 ALA B N 1
ATOM 2284 C CA . ALA B 1 21 ? 17.906 21.344 -15.555 1 95.19 21 ALA B CA 1
ATOM 2285 C C . ALA B 1 21 ? 19.25 21.656 -14.906 1 95.19 21 ALA B C 1
ATOM 2287 O O . ALA B 1 21 ? 20.141 22.219 -15.555 1 95.19 21 ALA B O 1
ATOM 2288 N N . VAL B 1 22 ? 19.359 21.297 -13.633 1 92.81 22 VAL B N 1
ATOM 2289 C CA . VAL B 1 22 ? 20.609 21.531 -12.906 1 92.81 22 VAL B CA 1
ATOM 2290 C C . VAL B 1 22 ? 21.734 20.719 -13.555 1 92.81 22 VAL B C 1
ATOM 2292 O O . VAL B 1 22 ? 22.844 21.219 -13.727 1 92.81 22 VAL B O 1
ATOM 2295 N N . PHE B 1 23 ? 21.484 19.484 -13.922 1 93.5 23 PHE B N 1
ATOM 2296 C CA . PHE B 1 23 ? 22.469 18.641 -14.594 1 93.5 23 PHE B CA 1
ATOM 2297 C C . PHE B 1 23 ? 22.938 19.281 -15.891 1 93.5 23 PHE B C 1
ATOM 2299 O O . PHE B 1 23 ? 24.141 19.312 -16.156 1 93.5 23 PHE B O 1
ATOM 2306 N N . LEU B 1 24 ? 22.031 19.766 -16.703 1 94.94 24 LEU B N 1
ATOM 2307 C CA . LEU B 1 24 ? 22.359 20.375 -18 1 94.94 24 LEU B CA 1
ATOM 2308 C C . LEU B 1 24 ? 23.188 21.641 -17.797 1 94.94 24 LEU B C 1
ATOM 2310 O O . LEU B 1 24 ? 24.109 21.922 -18.562 1 94.94 24 LEU B O 1
ATOM 2314 N N . TRP B 1 25 ? 22.812 22.359 -16.719 1 94.69 25 TRP B N 1
ATOM 2315 C CA . TRP B 1 25 ? 23.578 23.547 -16.391 1 94.69 25 TRP B CA 1
ATOM 2316 C C . TRP B 1 25 ? 25 23.188 -15.961 1 94.69 25 TRP B C 1
ATOM 2318 O O . TRP B 1 25 ? 25.969 23.75 -16.484 1 94.69 25 TRP B O 1
ATOM 2328 N N . ASP B 1 26 ? 25.125 22.281 -15.055 1 94.56 26 ASP B N 1
ATOM 2329 C CA . ASP B 1 26 ? 26.406 21.906 -14.477 1 94.56 26 ASP B CA 1
ATOM 2330 C C . ASP B 1 26 ? 27.328 21.297 -15.539 1 94.56 26 ASP B C 1
ATOM 2332 O O . ASP B 1 26 ? 28.531 21.594 -15.562 1 94.56 26 ASP B O 1
ATOM 2336 N N . GLU B 1 27 ? 26.812 20.531 -16.422 1 94.31 27 GLU B N 1
ATOM 2337 C CA . GLU B 1 27 ? 27.641 19.781 -17.375 1 94.31 27 GLU B CA 1
ATOM 2338 C C . GLU B 1 27 ? 27.859 20.562 -18.656 1 94.31 27 GLU B C 1
ATOM 2340 O O . GLU B 1 27 ? 28.906 20.438 -19.297 1 94.31 27 GLU B O 1
ATOM 2345 N N . PHE B 1 28 ? 26.875 21.453 -19.094 1 95.12 28 PHE B N 1
ATOM 2346 C CA . PHE B 1 28 ? 26.953 22.031 -20.438 1 95.12 28 PHE B CA 1
ATOM 2347 C C . PHE B 1 28 ? 26.719 23.547 -20.375 1 95.12 28 PHE B C 1
ATOM 2349 O O . PHE B 1 28 ? 26.703 24.203 -21.422 1 95.12 28 PHE B O 1
ATOM 2356 N N . ALA B 1 29 ? 26.422 24.109 -19.234 1 95.25 29 ALA B N 1
ATOM 2357 C CA . ALA B 1 29 ? 26.141 25.531 -19.062 1 95.25 29 ALA B CA 1
ATOM 2358 C C . ALA B 1 29 ? 24.922 25.938 -19.875 1 95.25 29 ALA B C 1
ATOM 2360 O O . ALA B 1 29 ? 24.891 27.016 -20.469 1 95.25 29 ALA B O 1
ATOM 2361 N N . LEU B 1 30 ? 24 24.984 -19.969 1 93.25 30 LEU B N 1
ATOM 2362 C CA . LEU B 1 30 ? 22.766 25.234 -20.688 1 93.25 30 LEU B CA 1
ATOM 2363 C C . LEU B 1 30 ? 21.625 25.531 -19.734 1 93.25 30 LEU B C 1
ATOM 2365 O O . LEU B 1 30 ? 21.344 24.734 -18.828 1 93.25 30 LEU B O 1
ATOM 2369 N N . LEU B 1 31 ? 21.031 26.672 -19.906 1 92.31 31 LEU B N 1
ATOM 2370 C CA . LEU B 1 31 ? 19.844 27 -19.125 1 92.31 31 LEU B CA 1
ATOM 2371 C C . LEU B 1 31 ? 18.578 26.531 -19.844 1 92.31 31 LEU B C 1
ATOM 2373 O O . LEU B 1 31 ? 18.219 27.078 -20.891 1 92.31 31 LEU B O 1
ATOM 2377 N N . ALA B 1 32 ? 18.016 25.5 -19.422 1 93.12 32 ALA B N 1
ATOM 2378 C CA . ALA B 1 32 ? 16.812 24.953 -20.031 1 93.12 32 ALA B CA 1
ATOM 2379 C C . ALA B 1 32 ? 15.633 25.016 -19.062 1 93.12 32 ALA B C 1
ATOM 2381 O O . ALA B 1 32 ? 15.805 24.812 -17.859 1 93.12 32 ALA B O 1
ATOM 2382 N N . THR B 1 33 ? 14.523 25.375 -19.547 1 94.75 33 THR B N 1
ATOM 2383 C CA . THR B 1 33 ? 13.312 25.344 -18.734 1 94.75 33 THR B CA 1
ATOM 2384 C C . THR B 1 33 ? 12.789 23.922 -18.594 1 94.75 33 THR B C 1
ATOM 2386 O O . THR B 1 33 ? 13.109 23.047 -19.406 1 94.75 33 THR B O 1
ATOM 2389 N N . LYS B 1 34 ? 12.008 23.672 -17.594 1 94.75 34 LYS B N 1
ATOM 2390 C CA . LYS B 1 34 ? 11.398 22.359 -17.375 1 94.75 34 LYS B CA 1
ATOM 2391 C C . LYS B 1 34 ? 10.57 21.922 -18.578 1 94.75 34 LYS B C 1
ATOM 2393 O O . LYS B 1 34 ? 10.625 20.766 -18.984 1 94.75 34 LYS B O 1
ATOM 2398 N N . ALA B 1 35 ? 9.875 22.891 -19.094 1 95.81 35 ALA B N 1
ATOM 2399 C CA . ALA B 1 35 ? 9.008 22.609 -20.234 1 95.81 35 ALA B CA 1
ATOM 2400 C C . ALA B 1 35 ? 9.828 22.188 -21.453 1 95.81 35 ALA B C 1
ATOM 2402 O O . ALA B 1 35 ? 9.445 21.25 -22.156 1 95.81 35 ALA B O 1
ATOM 2403 N N . SER B 1 36 ? 10.922 22.812 -21.656 1 95.38 36 SER B N 1
ATOM 2404 C CA . SER B 1 36 ? 11.781 22.484 -22.781 1 95.38 36 SER B CA 1
ATOM 2405 C C . SER B 1 36 ? 12.398 21.094 -22.625 1 95.38 36 SER B C 1
ATOM 2407 O O . SER B 1 36 ? 12.508 20.344 -23.594 1 95.38 36 SER B O 1
ATOM 2409 N N . ILE B 1 37 ? 12.75 20.812 -21.438 1 95.75 37 ILE B N 1
ATOM 2410 C CA . ILE B 1 37 ? 13.352 19.516 -21.156 1 95.75 37 ILE B CA 1
ATOM 2411 C C . ILE B 1 37 ? 12.328 18.406 -21.406 1 95.75 37 ILE B C 1
ATOM 2413 O O . ILE B 1 37 ? 12.625 17.422 -22.078 1 95.75 37 ILE B O 1
ATOM 2417 N N . SER B 1 38 ? 11.18 18.578 -20.859 1 95.75 38 SER B N 1
ATOM 2418 C CA . SER B 1 38 ? 10.109 17.594 -21.031 1 95.75 38 SER B CA 1
ATOM 2419 C C . SER B 1 38 ? 9.781 17.391 -22.5 1 95.75 38 SER B C 1
ATOM 2421 O O . SER B 1 38 ? 9.633 16.25 -22.953 1 95.75 38 SER B O 1
ATOM 2423 N N . ARG B 1 39 ? 9.711 18.484 -23.25 1 95.56 39 ARG B N 1
ATOM 2424 C CA . ARG B 1 39 ? 9.414 18.406 -24.688 1 95.56 39 ARG B CA 1
ATOM 2425 C C . ARG B 1 39 ? 10.516 17.672 -25.438 1 95.56 39 ARG B C 1
ATOM 2427 O O . ARG B 1 39 ? 10.234 16.844 -26.312 1 95.56 39 ARG B O 1
ATOM 2434 N N . ALA B 1 40 ? 11.695 17.984 -25.094 1 95.56 40 ALA B N 1
ATOM 2435 C CA . ALA B 1 40 ? 12.836 17.344 -25.734 1 95.56 40 ALA B CA 1
ATOM 2436 C C . ALA B 1 40 ? 12.836 15.844 -25.469 1 95.56 40 ALA B C 1
ATOM 2438 O O . ALA B 1 40 ? 13.094 15.055 -26.391 1 95.56 40 ALA B O 1
ATOM 2439 N N . LEU B 1 41 ? 12.547 15.422 -24.266 1 95.69 41 LEU B N 1
ATOM 2440 C CA . LEU B 1 41 ? 12.516 14.008 -23.906 1 95.69 41 LEU B CA 1
ATOM 2441 C C . LEU B 1 41 ? 11.398 13.289 -24.656 1 95.69 41 LEU B C 1
ATOM 2443 O O . LEU B 1 41 ? 11.602 12.188 -25.172 1 95.69 41 LEU B O 1
ATOM 2447 N N . ARG B 1 42 ? 10.297 13.93 -24.734 1 95.31 42 ARG B N 1
ATOM 2448 C CA . ARG B 1 42 ? 9.164 13.336 -25.438 1 95.31 42 ARG B CA 1
ATOM 2449 C C . ARG B 1 42 ? 9.477 13.172 -26.922 1 95.31 42 ARG B C 1
ATOM 2451 O O . ARG B 1 42 ? 9.109 12.164 -27.531 1 95.31 42 ARG B O 1
ATOM 2458 N N . SER B 1 43 ? 10.109 14.156 -27.5 1 94.94 43 SER B N 1
ATOM 2459 C CA . SER B 1 43 ? 10.477 14.102 -28.922 1 94.94 43 SER B CA 1
ATOM 2460 C C . SER B 1 43 ? 11.438 12.953 -29.188 1 94.94 43 SER B C 1
ATOM 2462 O O . SER B 1 43 ? 11.477 12.414 -30.297 1 94.94 43 SER B O 1
ATOM 2464 N N . LYS B 1 44 ? 12.18 12.547 -28.172 1 94.94 44 LYS B N 1
ATOM 2465 C CA . LYS B 1 44 ? 13.141 11.461 -28.312 1 94.94 44 LYS B CA 1
ATOM 2466 C C . LYS B 1 44 ? 12.508 10.117 -27.953 1 94.94 44 LYS B C 1
ATOM 2468 O O . LYS B 1 44 ? 13.195 9.094 -27.891 1 94.94 44 LYS B O 1
ATOM 2473 N N . GLY B 1 45 ? 11.258 10.164 -27.562 1 94.62 45 GLY B N 1
ATOM 2474 C CA . GLY B 1 45 ? 10.555 8.93 -27.266 1 94.62 45 GLY B CA 1
ATOM 2475 C C . GLY B 1 45 ? 10.602 8.547 -25.797 1 94.62 45 GLY B C 1
ATOM 2476 O O . GLY B 1 45 ? 10.555 7.367 -25.453 1 94.62 45 GLY B O 1
ATOM 2477 N N . TRP B 1 46 ? 10.891 9.445 -25 1 95.69 46 TRP B N 1
ATOM 2478 C CA . TRP B 1 46 ? 10.891 9.195 -23.562 1 95.69 46 TRP B CA 1
ATOM 2479 C C . TRP B 1 46 ? 9.562 9.625 -22.938 1 95.69 46 TRP B C 1
ATOM 2481 O O . TRP B 1 46 ? 8.883 10.508 -23.469 1 95.69 46 TRP B O 1
ATOM 2491 N N . SER B 1 47 ? 9.203 8.945 -21.906 1 95.56 47 SER B N 1
ATOM 2492 C CA . SER B 1 47 ? 7.992 9.297 -21.156 1 95.56 47 SER B CA 1
ATOM 2493 C C . SER B 1 47 ? 8.164 9.047 -19.672 1 95.56 47 SER B C 1
ATOM 2495 O O . SER B 1 47 ? 9.016 8.25 -19.266 1 95.56 47 SER B O 1
ATOM 2497 N N . LYS B 1 48 ? 7.441 9.836 -18.953 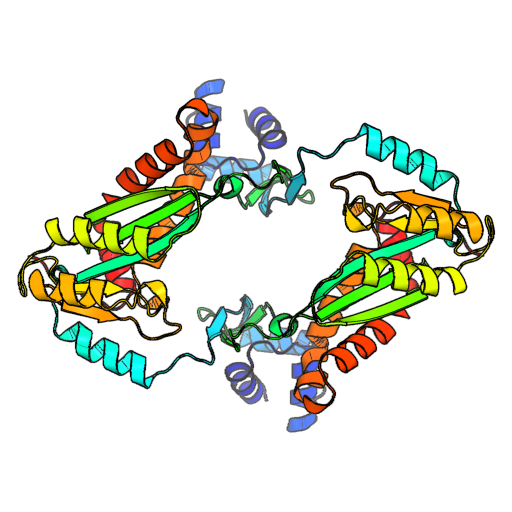1 94.06 48 LYS B N 1
ATOM 2498 C CA . LYS B 1 48 ? 7.398 9.641 -17.5 1 94.06 48 LYS B CA 1
ATOM 2499 C C . LYS B 1 48 ? 6.398 8.547 -17.125 1 94.06 48 LYS B C 1
ATOM 2501 O O . LYS B 1 48 ? 5.258 8.555 -17.594 1 94.06 48 LYS B O 1
ATOM 2506 N N . LYS B 1 49 ? 6.895 7.523 -16.375 1 92.56 49 LYS B N 1
ATOM 2507 C CA . LYS B 1 49 ? 6.055 6.402 -15.969 1 92.56 49 LYS B CA 1
ATOM 2508 C C . LYS B 1 49 ? 6.355 5.992 -14.531 1 92.56 49 LYS B C 1
ATOM 2510 O O . LYS B 1 49 ? 7.336 6.453 -13.938 1 92.56 49 LYS B O 1
ATOM 2515 N N . THR B 1 50 ? 5.449 5.234 -14.031 1 90.88 50 THR B N 1
ATOM 2516 C CA . THR B 1 50 ? 5.691 4.688 -12.703 1 90.88 50 THR B CA 1
ATOM 2517 C C . THR B 1 50 ? 6.969 3.855 -12.688 1 90.88 50 THR B C 1
ATOM 2519 O O . THR B 1 50 ? 7.199 3.047 -13.586 1 90.88 50 THR B O 1
ATOM 2522 N N . ALA B 1 51 ? 7.75 4.113 -11.703 1 90.5 51 ALA B N 1
ATOM 2523 C CA . ALA B 1 51 ? 9.023 3.41 -11.594 1 90.5 51 ALA B CA 1
ATOM 2524 C C . ALA B 1 51 ? 8.867 2.088 -10.852 1 90.5 51 ALA B C 1
ATOM 2526 O O . ALA B 1 51 ? 8.133 2.01 -9.867 1 90.5 51 ALA B O 1
ATOM 2527 N N . ARG B 1 52 ? 9.516 1.082 -11.352 1 88.12 52 ARG B N 1
ATOM 2528 C CA . ARG B 1 52 ? 9.578 -0.196 -10.648 1 88.12 52 ARG B CA 1
ATOM 2529 C C . ARG B 1 52 ? 10.758 -0.241 -9.688 1 88.12 52 ARG B C 1
ATOM 2531 O O . ARG B 1 52 ? 11.812 0.347 -9.961 1 88.12 52 ARG B O 1
ATOM 2538 N N . VAL B 1 53 ? 10.508 -0.925 -8.648 1 83.81 53 VAL B N 1
ATOM 2539 C CA . VAL B 1 53 ? 11.57 -1.008 -7.652 1 83.81 53 VAL B CA 1
ATOM 2540 C C . VAL B 1 53 ? 12.227 -2.387 -7.711 1 83.81 53 VAL B C 1
ATOM 2542 O O . VAL B 1 53 ? 11.539 -3.408 -7.715 1 83.81 53 VAL B O 1
ATOM 2545 N N . LYS B 1 54 ? 13.523 -2.381 -7.844 1 85 54 LYS B N 1
ATOM 2546 C CA . LYS B 1 54 ? 14.336 -3.598 -7.789 1 85 54 LYS B CA 1
ATOM 2547 C C . LYS B 1 54 ? 15.164 -3.646 -6.512 1 85 54 LYS B C 1
ATOM 2549 O O . LYS B 1 54 ? 15.742 -2.639 -6.102 1 85 54 LYS B O 1
ATOM 2554 N N . ALA B 1 55 ? 15.234 -4.879 -5.934 1 86.12 55 ALA B N 1
ATOM 2555 C CA . ALA B 1 55 ? 15.977 -5.023 -4.684 1 86.12 55 ALA B CA 1
ATOM 2556 C C . ALA B 1 55 ? 17.484 -4.93 -4.926 1 86.12 55 ALA B C 1
ATOM 2558 O O . ALA B 1 55 ? 18.016 -5.598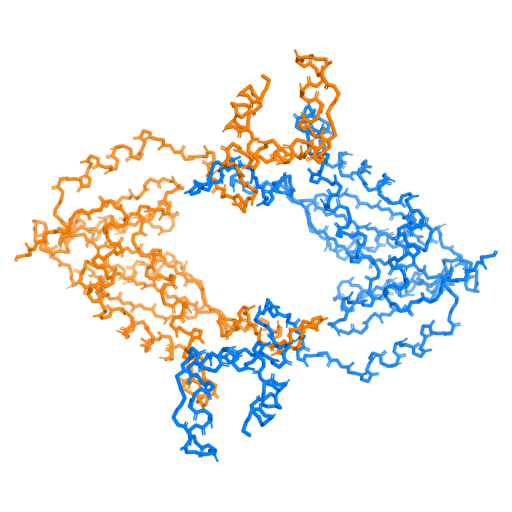 -5.816 1 86.12 55 ALA B O 1
ATOM 2559 N N . ARG B 1 56 ? 18.125 -4.102 -4.105 1 83.56 56 ARG B N 1
ATOM 2560 C CA . ARG B 1 56 ? 19.578 -4.004 -4.156 1 83.56 56 ARG B CA 1
ATOM 2561 C C . ARG B 1 56 ? 20.219 -5.332 -3.795 1 83.56 56 ARG B C 1
ATOM 2563 O O . ARG B 1 56 ? 21.297 -5.664 -4.301 1 83.56 56 ARG B O 1
ATOM 2570 N N . GLU B 1 57 ? 19.547 -6.086 -2.951 1 85.31 57 GLU B N 1
ATOM 2571 C CA . GLU B 1 57 ? 20.062 -7.336 -2.408 1 85.31 57 GLU B CA 1
ATOM 2572 C C . GLU B 1 57 ? 19.969 -8.461 -3.432 1 85.31 57 GLU B C 1
ATOM 2574 O O . GLU B 1 57 ? 20.469 -9.57 -3.197 1 85.31 57 GLU B O 1
ATOM 2579 N N . ARG B 1 58 ? 19.391 -8.109 -4.547 1 87.75 58 ARG B N 1
ATOM 2580 C CA . ARG B 1 58 ? 19.297 -9.117 -5.594 1 87.75 58 ARG B CA 1
ATOM 2581 C C . ARG B 1 58 ? 20.688 -9.531 -6.078 1 87.75 58 ARG B C 1
ATOM 2583 O O . ARG B 1 58 ? 21.531 -8.672 -6.328 1 87.75 58 ARG B O 1
ATOM 2590 N N . ASN B 1 59 ? 20.922 -10.836 -6.09 1 90.5 59 ASN B N 1
ATOM 2591 C CA . ASN B 1 59 ? 22.234 -11.383 -6.461 1 90.5 59 ASN B CA 1
ATOM 2592 C C . ASN B 1 59 ? 22.188 -12.047 -7.836 1 90.5 59 ASN B C 1
ATOM 2594 O O . ASN B 1 59 ? 21.578 -13.102 -8 1 90.5 59 ASN B O 1
ATOM 2598 N N . LEU B 1 60 ? 22.875 -11.484 -8.719 1 91.56 60 LEU B N 1
ATOM 2599 C CA . LEU B 1 60 ? 22.859 -11.969 -10.102 1 91.56 60 LEU B CA 1
ATOM 2600 C C . LEU B 1 60 ? 23.516 -13.344 -10.195 1 91.56 60 LEU B C 1
ATOM 2602 O O . LEU B 1 60 ? 23.078 -14.188 -10.984 1 91.56 60 LEU B O 1
ATOM 2606 N N . GLU B 1 61 ? 24.516 -13.57 -9.453 1 94.88 61 GLU B N 1
ATOM 2607 C CA . GLU B 1 61 ? 25.203 -14.859 -9.469 1 94.88 61 GLU B CA 1
ATOM 2608 C C . GLU B 1 61 ? 24.297 -15.977 -8.977 1 94.88 61 GLU B C 1
ATOM 2610 O O . GLU B 1 61 ? 24.219 -17.047 -9.594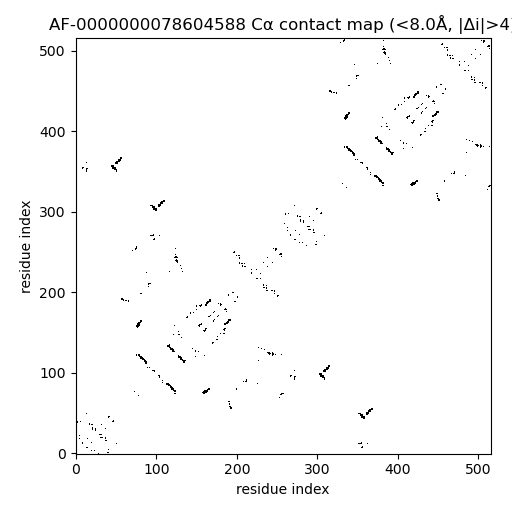 1 94.88 61 GLU B O 1
ATOM 2615 N N . LEU B 1 62 ? 23.609 -15.672 -7.895 1 95.19 62 LEU B N 1
ATOM 2616 C CA . LEU B 1 62 ? 22.688 -16.656 -7.348 1 95.19 62 LEU B CA 1
ATOM 2617 C C . LEU B 1 62 ? 21.547 -16.938 -8.32 1 95.19 62 LEU B C 1
ATOM 2619 O O . LEU B 1 62 ? 21.078 -18.062 -8.422 1 95.19 62 LEU B O 1
ATOM 2623 N N . ARG B 1 63 ? 21.156 -15.969 -8.992 1 95.12 63 ARG B N 1
ATOM 2624 C CA . ARG B 1 63 ? 20.109 -16.141 -9.992 1 95.12 63 ARG B CA 1
ATOM 2625 C C . ARG B 1 63 ? 20.578 -17 -11.156 1 95.12 63 ARG B C 1
ATOM 2627 O O . ARG B 1 63 ? 19.859 -17.875 -11.625 1 95.12 63 ARG B O 1
ATOM 2634 N N . ASP B 1 64 ? 21.781 -16.734 -11.602 1 95.56 64 ASP B N 1
ATOM 2635 C CA . ASP B 1 64 ? 22.359 -17.547 -12.68 1 95.56 64 ASP B CA 1
ATOM 2636 C C . ASP B 1 64 ? 22.5 -19 -12.258 1 95.56 64 ASP B C 1
ATOM 2638 O O . ASP B 1 64 ? 22.219 -19.906 -13.047 1 95.56 64 ASP B O 1
ATOM 2642 N N . GLU B 1 65 ? 22.969 -19.125 -11.039 1 96.06 65 GLU B N 1
ATOM 2643 C CA . GLU B 1 65 ? 23.094 -20.484 -10.516 1 96.06 65 GLU B CA 1
ATOM 2644 C C . GLU B 1 65 ? 21.734 -21.188 -10.492 1 96.06 65 GLU B C 1
ATOM 2646 O O . GLU B 1 65 ? 21.625 -22.359 -10.844 1 96.06 65 GLU B O 1
ATOM 2651 N N . TYR B 1 66 ? 20.75 -20.516 -10.062 1 96.62 66 TYR B N 1
ATOM 2652 C CA . TYR B 1 66 ? 19.406 -21.062 -10.039 1 96.62 66 TYR B CA 1
ATOM 2653 C C . TYR B 1 66 ? 18.953 -21.469 -11.438 1 96.62 66 TYR B C 1
ATOM 2655 O O . TYR B 1 66 ? 18.438 -22.562 -11.633 1 96.62 66 TYR B O 1
ATOM 2663 N N . PHE B 1 67 ? 19.25 -20.609 -12.422 1 94.69 67 PHE B N 1
ATOM 2664 C CA . PHE B 1 67 ? 18.844 -20.891 -13.797 1 94.69 67 PHE B CA 1
ATOM 2665 C C . PHE B 1 67 ? 19.531 -22.141 -14.312 1 94.69 67 PHE B C 1
ATOM 2667 O O . PHE B 1 67 ? 18.906 -22.969 -14.977 1 94.69 67 PHE B O 1
ATOM 2674 N N . HIS B 1 68 ? 20.734 -22.234 -13.977 1 95 68 HIS B N 1
ATOM 2675 C CA . HIS B 1 68 ? 21.484 -23.422 -14.391 1 95 68 HIS B CA 1
ATOM 2676 C C . HIS B 1 68 ? 20.922 -24.688 -13.75 1 95 68 HIS B C 1
ATOM 2678 O O . HIS B 1 68 ? 20.734 -25.703 -14.43 1 95 68 HIS B O 1
ATOM 2684 N N . TYR B 1 69 ? 20.656 -24.547 -12.523 1 95 69 TYR B N 1
ATOM 2685 C CA . TYR B 1 69 ? 20.172 -25.703 -11.773 1 95 69 TYR B CA 1
ATOM 2686 C C . TYR B 1 69 ? 18.781 -26.125 -12.258 1 95 69 TYR B C 1
ATOM 2688 O O . TYR B 1 69 ? 18.531 -27.312 -12.5 1 95 69 TYR B O 1
ATOM 2696 N N . ILE B 1 70 ? 17.938 -25.219 -12.445 1 95.44 70 ILE B N 1
ATOM 2697 C CA . ILE B 1 70 ? 16.547 -25.484 -12.805 1 95.44 70 ILE B CA 1
ATOM 2698 C C . ILE B 1 70 ? 16.469 -26.031 -14.227 1 95.44 70 ILE B C 1
ATOM 2700 O O . ILE B 1 70 ? 15.547 -26.766 -14.57 1 95.44 70 ILE B O 1
ATOM 2704 N N . SER B 1 71 ? 17.422 -25.656 -15.039 1 93.81 71 SER B N 1
ATOM 2705 C CA . SER B 1 71 ? 17.453 -26.094 -16.438 1 93.81 71 SER B CA 1
ATOM 2706 C C . SER B 1 71 ? 17.672 -27.609 -16.531 1 93.81 71 SER B C 1
ATOM 2708 O O . SER B 1 71 ? 17.438 -28.203 -17.578 1 93.81 71 SER B O 1
ATOM 2710 N N . ASP B 1 72 ? 18.156 -28.172 -15.445 1 94.62 72 ASP B N 1
ATOM 2711 C CA . ASP B 1 72 ? 18.375 -29.609 -15.406 1 94.62 72 ASP B CA 1
ATOM 2712 C C . ASP B 1 72 ? 17.062 -30.375 -15.273 1 94.62 72 ASP B C 1
ATOM 2714 O O . ASP B 1 72 ? 17 -31.578 -15.477 1 94.62 72 ASP B O 1
ATOM 2718 N N . PHE B 1 73 ? 16.016 -29.672 -14.961 1 97.06 73 PHE B N 1
ATOM 2719 C CA . PHE B 1 73 ? 14.719 -30.297 -14.758 1 97.06 73 PHE B CA 1
ATOM 2720 C C . PHE B 1 73 ? 13.781 -30.016 -15.922 1 97.06 73 PHE B C 1
ATOM 2722 O O . PHE B 1 73 ? 13.992 -29.062 -16.672 1 97.06 73 PHE B O 1
ATOM 2729 N N . GLN B 1 74 ? 12.859 -30.891 -16.047 1 97.44 74 GLN B N 1
ATOM 2730 C CA . GLN B 1 74 ? 11.727 -30.594 -16.938 1 97.44 74 GLN B CA 1
ATOM 2731 C C . GLN B 1 74 ? 10.633 -29.844 -16.188 1 97.44 74 GLN B C 1
ATOM 2733 O O . GLN B 1 74 ? 10.484 -29.984 -14.969 1 97.44 74 GLN B O 1
ATOM 2738 N N . SER B 1 75 ? 9.859 -29.094 -16.938 1 97.88 75 SER B N 1
ATOM 2739 C CA . SER B 1 75 ? 8.844 -28.25 -16.328 1 97.88 75 SER B CA 1
ATOM 2740 C C . SER B 1 75 ? 7.852 -29.078 -15.508 1 97.88 75 SER B C 1
ATOM 2742 O O . SER B 1 75 ? 7.348 -28.609 -14.484 1 97.88 75 SER B O 1
ATOM 2744 N N . TYR B 1 76 ? 7.543 -30.328 -15.961 1 97.75 76 TYR B N 1
ATOM 2745 C CA . TYR B 1 76 ? 6.535 -31.125 -15.281 1 97.75 76 TYR B CA 1
ATOM 2746 C C . TYR B 1 76 ? 7.098 -31.75 -14.016 1 97.75 76 TYR B C 1
ATOM 2748 O O . TYR B 1 76 ? 6.363 -32.344 -13.227 1 97.75 76 TYR B O 1
ATOM 2756 N N . HIS B 1 77 ? 8.406 -31.578 -13.711 1 98.38 77 HIS B N 1
ATOM 2757 C CA . HIS B 1 77 ? 9.008 -32.031 -12.461 1 98.38 77 HIS B CA 1
ATOM 2758 C C . HIS B 1 77 ? 8.727 -31.031 -11.328 1 98.38 77 HIS B C 1
ATOM 2760 O O . HIS B 1 77 ? 8.719 -31.422 -10.156 1 98.38 77 HIS B O 1
ATOM 2766 N N . LEU B 1 78 ? 8.438 -29.812 -11.672 1 98.56 78 LEU B N 1
ATOM 2767 C CA . LEU B 1 78 ? 8.562 -28.703 -10.734 1 98.56 78 LEU B CA 1
ATOM 2768 C C . LEU B 1 78 ? 7.234 -28.438 -10.031 1 98.56 78 LEU B C 1
ATOM 2770 O O . LEU B 1 78 ? 6.18 -28.422 -10.672 1 98.56 78 LEU B O 1
ATOM 2774 N N . VAL B 1 79 ? 7.258 -28.266 -8.766 1 98.69 79 VAL B N 1
ATOM 2775 C CA . VAL B 1 79 ? 6.141 -27.844 -7.934 1 98.69 79 VAL B CA 1
ATOM 2776 C C . VAL B 1 79 ? 6.574 -26.672 -7.055 1 98.69 79 VAL B C 1
ATOM 2778 O O . VAL B 1 79 ? 7.48 -26.797 -6.227 1 98.69 79 VAL B O 1
ATOM 2781 N N . TYR B 1 80 ? 5.941 -25.516 -7.227 1 98.69 80 TYR B N 1
ATOM 2782 C CA . TYR B 1 80 ? 6.27 -24.312 -6.457 1 98.69 80 TYR B CA 1
ATOM 2783 C C . TYR B 1 80 ? 5.34 -24.172 -5.258 1 98.69 80 TYR B C 1
ATOM 2785 O O . TYR B 1 80 ? 4.133 -24.406 -5.367 1 98.69 80 TYR B O 1
ATOM 2793 N N . VAL B 1 81 ? 5.875 -23.828 -4.125 1 97.88 81 VAL B N 1
ATOM 2794 C CA . VAL B 1 81 ? 5.098 -23.641 -2.906 1 97.88 81 VAL B CA 1
ATOM 2795 C C . VAL B 1 81 ? 5.32 -22.219 -2.371 1 97.88 81 VAL B C 1
ATOM 2797 O O . VAL B 1 81 ? 6.453 -21.75 -2.322 1 97.88 81 VAL B O 1
ATOM 2800 N N . ASP B 1 82 ? 4.293 -21.531 -2.055 1 96.62 82 ASP B N 1
ATOM 2801 C CA . ASP B 1 82 ? 4.375 -20.219 -1.437 1 96.62 82 ASP B CA 1
ATOM 2802 C C . ASP B 1 82 ? 3.098 -19.891 -0.667 1 96.62 82 ASP B C 1
ATOM 2804 O O . ASP B 1 82 ? 2.117 -20.641 -0.736 1 96.62 82 ASP B O 1
ATOM 2808 N N . GLU B 1 83 ? 3.203 -18.844 0.128 1 96.31 83 GLU B N 1
ATOM 2809 C CA . GLU B 1 83 ? 2.059 -18.453 0.945 1 96.31 83 GLU B CA 1
ATOM 2810 C C . GLU B 1 83 ? 1.669 -17 0.686 1 96.31 83 GLU B C 1
ATOM 2812 O O . GLU B 1 83 ? 2.516 -16.172 0.328 1 96.31 83 GLU B O 1
ATOM 2817 N N . SER B 1 84 ? 0.389 -16.75 0.821 1 95.81 84 SER B N 1
ATOM 2818 C CA . SER B 1 84 ? -0.102 -15.375 0.722 1 95.81 84 SER B CA 1
ATOM 2819 C C . SER B 1 84 ? -1.262 -15.133 1.683 1 95.81 84 SER B C 1
ATOM 2821 O O . SER B 1 84 ? -2.098 -16.016 1.889 1 95.81 84 SER B O 1
ATOM 2823 N N . GLY B 1 85 ? -1.265 -13.992 2.229 1 94.56 85 GLY B N 1
ATOM 2824 C CA . GLY B 1 85 ? -2.334 -13.594 3.131 1 94.56 85 GLY B CA 1
ATOM 2825 C C . GLY B 1 85 ? -3.438 -12.812 2.443 1 94.56 85 GLY B C 1
ATOM 2826 O O . GLY B 1 85 ? -3.168 -11.992 1.559 1 94.56 85 GLY B O 1
ATOM 2827 N N . TRP B 1 86 ? -4.672 -13.086 2.98 1 92.38 86 TRP B N 1
ATOM 2828 C CA . TRP B 1 86 ? -5.848 -12.477 2.377 1 92.38 86 TRP B CA 1
ATOM 2829 C C . TRP B 1 86 ? -6.824 -12 3.447 1 92.38 86 TRP B C 1
ATOM 2831 O O . TRP B 1 86 ? -7 -12.664 4.473 1 92.38 86 TRP B O 1
ATOM 2841 N N . ASP B 1 87 ? -7.371 -10.836 3.205 1 90.31 87 ASP B N 1
ATOM 2842 C CA . ASP B 1 87 ? -8.477 -10.383 4.043 1 90.31 87 ASP B CA 1
ATOM 2843 C C . ASP B 1 87 ? -9.617 -9.836 3.189 1 90.31 87 ASP B C 1
ATOM 2845 O O . ASP B 1 87 ? -9.523 -9.789 1.961 1 90.31 87 ASP B O 1
ATOM 2849 N N . LYS B 1 88 ? -10.703 -9.5 3.799 1 87.06 88 LYS B N 1
ATOM 2850 C CA . LYS B 1 88 ? -11.945 -9.164 3.096 1 87.06 88 LYS B CA 1
ATOM 2851 C C . LYS B 1 88 ? -11.797 -7.859 2.318 1 87.06 88 LYS B C 1
ATOM 2853 O O . LYS B 1 88 ? -12.625 -7.547 1.464 1 87.06 88 LYS B O 1
ATOM 2858 N N . ARG B 1 89 ? -10.766 -7.16 2.475 1 86.38 89 ARG B N 1
ATOM 2859 C CA . ARG B 1 89 ? -10.547 -5.918 1.738 1 86.38 89 ARG B CA 1
ATOM 2860 C C . ARG B 1 89 ? -10.227 -6.199 0.274 1 86.38 89 ARG B C 1
ATOM 2862 O O . ARG B 1 89 ? -10.289 -5.297 -0.563 1 86.38 89 ARG B O 1
ATOM 2869 N N . ILE B 1 90 ? -9.891 -7.445 0.019 1 87.69 90 ILE B N 1
ATOM 2870 C CA . ILE B 1 90 ? -9.547 -7.836 -1.344 1 87.69 90 ILE B CA 1
ATOM 2871 C C . ILE B 1 90 ? -10.75 -7.617 -2.262 1 87.69 90 ILE B C 1
ATOM 2873 O O . ILE B 1 90 ? -10.594 -7.516 -3.48 1 87.69 90 ILE B O 1
ATOM 2877 N N . GLY B 1 91 ? -11.914 -7.555 -1.727 1 85.19 91 GLY B N 1
ATOM 2878 C CA . GLY B 1 91 ? -13.125 -7.348 -2.514 1 85.19 91 GLY B CA 1
ATOM 2879 C C . GLY B 1 91 ? -13.266 -5.93 -3.033 1 85.19 91 GLY B C 1
ATOM 2880 O O . GLY B 1 91 ? -14.086 -5.664 -3.912 1 85.19 91 GLY B O 1
ATOM 2881 N N . PHE B 1 92 ? -12.438 -5.07 -2.492 1 84.5 92 PHE B N 1
ATOM 2882 C CA . PHE B 1 92 ? -12.5 -3.676 -2.92 1 84.5 92 PHE B CA 1
ATOM 2883 C C . PHE B 1 92 ? -11.938 -3.516 -4.324 1 84.5 92 PHE B C 1
ATOM 2885 O O . PHE B 1 92 ? -10.867 -4.051 -4.637 1 84.5 92 PHE B O 1
ATOM 2892 N N . ARG B 1 93 ? -12.742 -2.781 -5.055 1 87 93 ARG B N 1
ATOM 2893 C CA . ARG B 1 93 ? -12.297 -2.516 -6.418 1 87 93 ARG B CA 1
ATOM 2894 C C . ARG B 1 93 ? -11.547 -1.192 -6.504 1 87 93 ARG B C 1
ATOM 2896 O O . ARG B 1 93 ? -11.898 -0.229 -5.816 1 87 93 ARG B O 1
ATOM 2903 N N . ARG B 1 94 ? -10.594 -1.166 -7.34 1 87.31 94 ARG B N 1
ATOM 2904 C CA . ARG B 1 94 ? -9.648 -0.053 -7.367 1 87.31 94 ARG B CA 1
ATOM 2905 C C . ARG B 1 94 ? -10.227 1.133 -8.133 1 87.31 94 ARG B C 1
ATOM 2907 O O . ARG B 1 94 ? -9.883 2.283 -7.855 1 87.31 94 ARG B O 1
ATOM 2914 N N . THR B 1 95 ? -11.023 0.799 -9.148 1 91.69 95 THR B N 1
ATOM 2915 C CA . THR B 1 95 ? -11.516 1.865 -10.016 1 91.69 95 THR B CA 1
ATOM 2916 C C . THR B 1 95 ? -13.039 1.886 -10.023 1 91.69 95 THR B C 1
ATOM 2918 O O . THR B 1 95 ? -13.688 0.909 -9.633 1 91.69 95 THR B O 1
ATOM 2921 N N . GLY B 1 96 ? -13.594 2.973 -10.367 1 92.88 96 GLY B N 1
ATOM 2922 C CA . GLY B 1 96 ? -15.031 3.168 -10.508 1 92.88 96 GLY B CA 1
ATOM 2923 C C . GLY B 1 96 ? -15.391 4.238 -11.523 1 92.88 96 GLY B C 1
ATOM 2924 O O . GLY B 1 96 ? -14.523 4.965 -12 1 92.88 96 GLY B O 1
ATOM 2925 N N . TRP B 1 97 ? -16.625 4.188 -11.883 1 94.56 97 TRP B N 1
ATOM 2926 C CA . TRP B 1 97 ? -17.156 5.172 -12.82 1 94.56 97 TRP B CA 1
ATOM 2927 C C . TRP B 1 97 ? -17.812 6.336 -12.086 1 94.56 97 TRP B C 1
ATOM 2929 O O . TRP B 1 97 ? -18.5 6.137 -11.086 1 94.56 97 TRP B O 1
ATOM 2939 N N . SER B 1 98 ? -17.516 7.562 -12.484 1 94.44 98 SER B N 1
ATOM 2940 C CA . SER B 1 98 ? -18.125 8.773 -11.945 1 94.44 98 SER B CA 1
ATOM 2941 C C . SER B 1 98 ? -18.141 9.891 -12.984 1 94.44 98 SER B C 1
ATOM 2943 O O . SER B 1 98 ? -17.453 9.812 -14 1 94.44 98 SER B O 1
ATOM 2945 N N . PRO B 1 99 ? -19.062 10.852 -12.766 1 93.56 99 PRO B N 1
ATOM 2946 C CA . PRO B 1 99 ? -19.016 12.008 -13.664 1 93.56 99 PRO B CA 1
ATOM 2947 C C . PRO B 1 99 ? -17.656 12.703 -13.664 1 93.56 99 PRO B C 1
ATOM 2949 O O . PRO B 1 99 ? -16.938 12.648 -12.672 1 93.56 99 PRO B O 1
ATOM 2952 N N . LEU B 1 100 ? -17.375 13.305 -14.734 1 92.56 100 LEU B N 1
ATOM 2953 C CA . LEU B 1 100 ? -16.094 14 -14.859 1 92.56 100 LEU B CA 1
ATOM 2954 C C . LEU B 1 100 ? -15.914 15.016 -13.734 1 92.56 100 LEU B C 1
ATOM 2956 O O . LEU B 1 100 ? -16.844 15.758 -13.414 1 92.56 100 LEU B O 1
ATOM 2960 N N . GLY B 1 101 ? -14.805 15.008 -13.094 1 89.69 101 GLY B N 1
ATOM 2961 C CA . GLY B 1 101 ? -14.5 15.977 -12.047 1 89.69 101 GLY B CA 1
ATOM 2962 C C . GLY B 1 101 ? -14.812 15.461 -10.656 1 89.69 101 GLY B C 1
ATOM 2963 O O . GLY B 1 101 ? -14.523 16.141 -9.664 1 89.69 101 GLY B O 1
ATOM 2964 N N . ILE B 1 102 ? -15.492 14.336 -10.586 1 90.19 102 ILE B N 1
ATOM 2965 C CA . ILE B 1 102 ? -15.883 13.781 -9.289 1 90.19 102 ILE B CA 1
ATOM 2966 C C . ILE B 1 102 ? -15.219 12.422 -9.094 1 90.19 102 ILE B C 1
ATOM 2968 O O . ILE B 1 102 ? -15.25 11.57 -9.984 1 90.19 102 ILE B O 1
ATOM 2972 N N . ALA B 1 103 ? -14.609 12.234 -7.973 1 90.56 103 ALA B N 1
ATOM 2973 C CA . ALA B 1 103 ? -14 10.938 -7.68 1 90.56 103 ALA B CA 1
ATOM 2974 C C . ALA B 1 103 ? -15.047 9.93 -7.215 1 90.56 103 ALA B C 1
ATOM 2976 O O . ALA B 1 103 ? -15.859 10.234 -6.344 1 90.56 103 ALA B O 1
ATOM 2977 N N . PRO B 1 104 ? -15.078 8.773 -7.82 1 92 104 PRO B N 1
ATOM 2978 C CA . PRO B 1 104 ? -15.969 7.734 -7.309 1 92 104 PRO B CA 1
ATOM 2979 C C . PRO B 1 104 ? -15.617 7.305 -5.887 1 92 104 PRO B C 1
ATOM 2981 O O . PRO B 1 104 ? -14.438 7.262 -5.523 1 92 104 PRO B O 1
ATOM 2984 N N . VAL B 1 105 ? -16.641 7.047 -5.098 1 89 105 VAL B N 1
ATOM 2985 C CA . VAL B 1 105 ? -16.422 6.699 -3.699 1 89 105 VAL B CA 1
ATOM 2986 C C . VAL B 1 105 ? -17.016 5.324 -3.406 1 89 105 VAL B C 1
ATOM 2988 O O . VAL B 1 105 ? -18.141 5.031 -3.822 1 89 105 VAL B O 1
ATOM 2991 N N . GLN B 1 106 ? -16.188 4.535 -2.805 1 87 106 GLN B N 1
ATOM 2992 C CA . GLN B 1 106 ? -16.656 3.238 -2.328 1 87 106 GLN B CA 1
ATOM 2993 C C . GLN B 1 106 ? -16.609 3.158 -0.804 1 87 106 GLN B C 1
ATOM 2995 O O . GLN B 1 106 ? -15.648 3.627 -0.187 1 87 106 GLN B O 1
ATOM 3000 N N . VAL B 1 107 ? -17.688 2.705 -0.178 1 83.06 107 VAL B N 1
ATOM 3001 C CA . VAL B 1 107 ? -17.766 2.59 1.274 1 83.06 107 VAL B CA 1
ATOM 3002 C C . VAL B 1 107 ? -17.25 1.226 1.715 1 83.06 107 VAL B C 1
ATOM 3004 O O . VAL B 1 107 ? -17.609 0.196 1.144 1 83.06 107 VAL B O 1
ATOM 3007 N N . SER B 1 108 ? -16.25 1.25 2.611 1 78.19 108 SER B N 1
ATOM 3008 C CA . SER B 1 108 ? -15.672 -0.007 3.076 1 78.19 108 SER B CA 1
ATOM 3009 C C . SER B 1 108 ? -15.531 -0.024 4.594 1 78.19 108 SER B C 1
ATOM 3011 O O . SER B 1 108 ? -15.445 1.031 5.227 1 78.19 108 SER B O 1
ATOM 3013 N N . LYS B 1 109 ? -15.633 -1.32 5.105 1 72.75 109 LYS B N 1
ATOM 3014 C CA . LYS B 1 109 ? -15.375 -1.502 6.531 1 72.75 109 LYS B CA 1
ATOM 3015 C C . LYS B 1 109 ? -13.875 -1.52 6.82 1 72.75 109 LYS B C 1
ATOM 3017 O O . LYS B 1 109 ? -13.109 -2.186 6.121 1 72.75 109 LYS B O 1
ATOM 3022 N N . PHE B 1 110 ? -13.406 -0.631 7.688 1 67.44 110 PHE B N 1
ATOM 3023 C CA . PHE B 1 110 ? -11.984 -0.516 7.988 1 67.44 110 PHE B CA 1
ATOM 3024 C C . PHE B 1 110 ? -11.609 -1.422 9.156 1 67.44 110 PHE B C 1
ATOM 3026 O O . PHE B 1 110 ? -10.422 -1.581 9.461 1 67.44 110 PHE B O 1
ATOM 3033 N N . HIS B 1 111 ? -12.562 -2.047 9.82 1 64.44 111 HIS B N 1
ATOM 3034 C CA . HIS B 1 111 ? -12.172 -2.947 10.906 1 64.44 111 HIS B CA 1
ATOM 3035 C C . HIS B 1 111 ? -11.383 -4.137 10.367 1 64.44 111 HIS B C 1
ATOM 3037 O O . HIS B 1 111 ? -11.672 -4.648 9.289 1 64.44 111 HIS B O 1
ATOM 3043 N N . ARG B 1 112 ? -10.203 -4.277 11.031 1 63.69 112 ARG B N 1
ATOM 3044 C CA . ARG B 1 112 ? -9.344 -5.387 10.641 1 63.69 112 ARG B CA 1
ATOM 3045 C C . ARG B 1 112 ? -10.078 -6.719 10.75 1 63.69 112 ARG B C 1
ATOM 3047 O O . ARG B 1 112 ? -10.539 -7.098 11.828 1 63.69 112 ARG B O 1
ATOM 3054 N N . ASP B 1 113 ? -10.547 -7.109 9.617 1 71.5 113 ASP B N 1
ATOM 3055 C CA . ASP B 1 113 ? -11.172 -8.43 9.578 1 71.5 113 ASP B CA 1
ATOM 3056 C C . ASP B 1 113 ? -10.133 -9.539 9.719 1 71.5 113 ASP B C 1
ATOM 3058 O O . ASP B 1 113 ? -8.93 -9.266 9.789 1 71.5 113 ASP B O 1
ATOM 3062 N N . GLN B 1 114 ? -10.625 -10.648 10.078 1 83.69 114 GLN B N 1
ATOM 3063 C CA . GLN B 1 114 ? -9.797 -11.852 10.195 1 83.69 114 GLN B CA 1
ATOM 3064 C C . GLN B 1 114 ? -9.008 -12.094 8.906 1 83.69 114 GLN B C 1
ATOM 3066 O O . GLN B 1 114 ? -9.547 -11.961 7.809 1 83.69 114 GLN B O 1
ATOM 3071 N N . ARG B 1 115 ? -7.676 -12.258 9.062 1 90.12 115 ARG B N 1
ATOM 3072 C CA . ARG B 1 115 ? -6.805 -12.562 7.938 1 90.12 115 ARG B CA 1
ATOM 3073 C C . ARG B 1 115 ? -6.762 -14.07 7.676 1 90.12 115 ARG B C 1
ATOM 3075 O O . ARG B 1 115 ? -6.746 -14.867 8.617 1 90.12 115 ARG B O 1
ATOM 3082 N N . TYR B 1 116 ? -6.801 -14.43 6.453 1 94.12 116 TYR B N 1
ATOM 3083 C CA . TYR B 1 116 ? -6.68 -15.812 6.008 1 94.12 116 TYR B CA 1
ATOM 3084 C C . TYR B 1 116 ? -5.406 -16.016 5.195 1 94.12 116 TYR B C 1
ATOM 3086 O O . TYR B 1 116 ? -4.93 -15.086 4.535 1 94.12 116 TYR B O 1
ATOM 3094 N N . GLN B 1 117 ? -4.848 -17.219 5.363 1 96.56 117 GLN B N 1
ATOM 3095 C CA . GLN B 1 117 ? -3.686 -17.594 4.562 1 96.56 117 GLN B CA 1
ATOM 3096 C C . GLN B 1 117 ? -4.055 -18.641 3.514 1 96.56 117 GLN B C 1
ATOM 3098 O O . GLN B 1 117 ? -4.867 -19.531 3.771 1 96.56 117 GLN B O 1
ATOM 3103 N N . ILE B 1 118 ? -3.527 -18.422 2.363 1 97.56 118 ILE B N 1
ATOM 3104 C CA . ILE B 1 118 ? -3.6 -19.438 1.321 1 97.56 118 ILE B CA 1
ATOM 3105 C C . ILE B 1 118 ? -2.205 -20 1.054 1 97.56 118 ILE B C 1
ATOM 3107 O O . ILE B 1 118 ? -1.26 -19.25 0.811 1 97.56 118 ILE B O 1
ATOM 3111 N N . LEU B 1 119 ? -2.086 -21.281 1.22 1 97.25 119 LEU B N 1
ATOM 3112 C CA . LEU B 1 119 ? -0.84 -22.016 0.991 1 97.25 119 LEU B CA 1
ATOM 3113 C C . LEU B 1 119 ? -0.998 -23.016 -0.141 1 97.25 119 LEU B C 1
ATOM 3115 O O . LEU B 1 119 ? -1.399 -24.156 0.092 1 97.25 119 LEU B O 1
ATOM 3119 N N . PRO B 1 120 ? -0.676 -22.625 -1.344 1 98.12 120 PRO B N 1
ATOM 3120 C CA . PRO B 1 120 ? -0.819 -23.531 -2.496 1 98.12 120 PRO B CA 1
ATOM 3121 C C . PRO B 1 120 ? 0.508 -24.141 -2.932 1 98.12 120 PRO B C 1
ATOM 3123 O O . PRO B 1 120 ? 1.572 -23.578 -2.658 1 98.12 120 PRO B O 1
ATOM 3126 N N . ALA B 1 121 ? 0.438 -25.281 -3.496 1 98.69 121 ALA B N 1
ATOM 3127 C CA . ALA B 1 121 ? 1.471 -25.906 -4.32 1 98.69 121 ALA B CA 1
ATOM 3128 C C . ALA B 1 121 ? 1.087 -25.875 -5.797 1 98.69 121 ALA B C 1
ATOM 3130 O O . ALA B 1 121 ? 0.002 -26.312 -6.176 1 98.69 121 ALA B O 1
ATOM 3131 N N . TYR B 1 122 ? 1.939 -25.281 -6.594 1 98.75 122 TYR B N 1
ATOM 3132 C CA . TYR B 1 122 ? 1.583 -24.875 -7.945 1 98.75 122 TYR B CA 1
ATOM 3133 C C . TYR B 1 122 ? 2.492 -25.531 -8.977 1 98.75 122 TYR B C 1
ATOM 3135 O O . TYR B 1 122 ? 3.717 -25.422 -8.891 1 98.75 122 TYR B O 1
ATOM 3143 N N . ALA B 1 123 ? 1.895 -26.344 -9.859 1 98.56 123 ALA B N 1
ATOM 3144 C CA . ALA B 1 123 ? 2.6 -27 -10.953 1 98.56 123 ALA B CA 1
ATOM 3145 C C . ALA B 1 123 ? 2.16 -26.453 -12.305 1 98.56 123 ALA B C 1
ATOM 3147 O O . ALA B 1 123 ? 1.323 -25.547 -12.375 1 98.56 123 ALA B O 1
ATOM 3148 N N . GLN B 1 124 ? 2.811 -26.922 -13.375 1 97.81 124 GLN B N 1
ATOM 3149 C CA . GLN B 1 124 ? 2.557 -26.375 -14.703 1 97.81 124 GLN B CA 1
ATOM 3150 C C . GLN B 1 124 ? 1.121 -26.656 -15.148 1 97.81 124 GLN B C 1
ATOM 3152 O O . GLN B 1 124 ? 0.617 -26 -16.062 1 97.81 124 GLN B O 1
ATOM 3157 N N . ASP B 1 125 ? 0.487 -27.641 -14.508 1 97.19 125 ASP B N 1
ATOM 3158 C CA . ASP B 1 125 ? -0.885 -27.969 -14.891 1 97.19 125 ASP B CA 1
ATOM 3159 C C . ASP B 1 125 ? -1.878 -27.469 -13.836 1 97.19 125 ASP B C 1
ATOM 3161 O O . ASP B 1 125 ? -3.045 -27.859 -13.844 1 97.19 125 ASP B O 1
ATOM 3165 N N . GLY B 1 126 ? -1.448 -26.609 -12.906 1 97.88 126 GLY B N 1
ATOM 3166 C CA . GLY B 1 126 ? -2.357 -26 -11.945 1 97.88 126 GLY B CA 1
ATOM 3167 C C . GLY B 1 126 ? -2.002 -26.312 -10.5 1 97.88 126 GLY B C 1
ATOM 3168 O O . GLY B 1 126 ? -0.849 -26.625 -10.195 1 97.88 126 GLY B O 1
ATOM 3169 N N . ILE B 1 127 ? -2.961 -26.188 -9.617 1 98.56 127 ILE B N 1
ATOM 3170 C CA . ILE B 1 127 ? -2.748 -26.391 -8.188 1 98.56 127 ILE B CA 1
ATOM 3171 C C . ILE B 1 127 ? -2.717 -27.891 -7.875 1 98.56 127 ILE B C 1
ATOM 3173 O O . ILE B 1 127 ? -3.609 -28.641 -8.289 1 98.56 127 ILE B O 1
ATOM 3177 N N . VAL B 1 128 ? -1.722 -28.328 -7.195 1 98.38 128 VAL B N 1
ATOM 3178 C CA . VAL B 1 128 ? -1.584 -29.703 -6.742 1 98.38 128 VAL B CA 1
ATOM 3179 C C . VAL B 1 128 ? -2.322 -29.891 -5.418 1 98.38 128 VAL B C 1
ATOM 3181 O O . VAL B 1 128 ? -3.047 -30.875 -5.234 1 98.38 128 VAL B O 1
ATOM 3184 N N . MET B 1 129 ? -2.123 -28.984 -4.594 1 98 129 MET B N 1
ATOM 3185 C CA . MET B 1 129 ? -2.711 -28.953 -3.256 1 98 129 MET B CA 1
ATOM 3186 C C . MET B 1 129 ? -2.707 -27.547 -2.688 1 98 129 MET B C 1
ATOM 3188 O O . MET B 1 129 ? -1.826 -26.75 -3.008 1 98 129 MET B O 1
ATOM 3192 N N . SER B 1 130 ? -3.717 -27.266 -1.936 1 98.25 130 SER B N 1
ATOM 3193 C CA . SER B 1 130 ? -3.775 -25.953 -1.298 1 98.25 130 SER B CA 1
ATOM 3194 C C . SER B 1 130 ? -4.453 -26.031 0.066 1 98.25 130 SER B C 1
ATOM 3196 O O . SER B 1 130 ? -5.234 -26.953 0.324 1 98.25 130 SER B O 1
ATOM 3198 N N . ARG B 1 131 ? -4.102 -25.172 0.838 1 97.19 131 ARG B N 1
ATOM 3199 C CA . ARG B 1 131 ? -4.719 -25.047 2.156 1 97.19 131 ARG B CA 1
ATOM 3200 C C . ARG B 1 131 ? -5.078 -23.594 2.451 1 97.19 131 ARG B C 1
ATOM 3202 O O . ARG B 1 131 ? -4.305 -22.688 2.152 1 97.19 131 ARG B O 1
ATOM 3209 N N . VAL B 1 132 ? -6.293 -23.375 2.953 1 97.06 132 VAL B N 1
ATOM 3210 C CA . VAL B 1 132 ? -6.754 -22.078 3.428 1 97.06 132 VAL B CA 1
ATOM 3211 C C . VAL B 1 132 ? -7.016 -22.141 4.93 1 97.06 132 VAL B C 1
ATOM 3213 O O . VAL B 1 132 ? -7.738 -23.016 5.406 1 97.06 132 VAL B O 1
ATOM 3216 N N . PHE B 1 133 ? -6.426 -21.297 5.621 1 94.94 133 PHE B N 1
ATOM 3217 C CA . PHE B 1 133 ? -6.594 -21.344 7.066 1 94.94 133 PHE B CA 1
ATOM 3218 C C . PHE B 1 133 ? -6.445 -19.969 7.684 1 94.94 133 PHE B C 1
ATOM 3220 O O . PHE B 1 133 ? -5.961 -19.031 7.035 1 94.94 133 PHE B O 1
ATOM 3227 N N . GLN B 1 134 ? -6.887 -19.781 8.938 1 92.25 134 GLN B N 1
ATOM 3228 C CA . GLN B 1 134 ? -6.824 -18.516 9.641 1 92.25 134 GLN B CA 1
ATOM 3229 C C . GLN B 1 134 ? -5.516 -18.375 10.414 1 92.25 134 GLN B C 1
ATOM 3231 O O . GLN B 1 134 ? -4.938 -19.375 10.852 1 92.25 134 GLN B O 1
ATOM 3236 N N . GLY B 1 135 ? -5.109 -17.125 10.547 1 86.12 135 GLY B N 1
ATOM 3237 C CA . GLY B 1 135 ? -3.922 -16.844 11.336 1 86.12 135 GLY B CA 1
ATOM 3238 C C . GLY B 1 135 ? -2.662 -16.719 10.5 1 86.12 135 GLY B C 1
ATOM 3239 O O . GLY B 1 135 ? -2.695 -16.188 9.398 1 86.12 135 GLY B O 1
ATOM 3240 N N . SER B 1 136 ? -1.453 -17.047 11.07 1 87.25 136 SER B N 1
ATOM 3241 C CA . SER B 1 136 ? -0.163 -16.938 10.391 1 87.25 136 SER B CA 1
ATOM 3242 C C . SER B 1 136 ? 0.421 -18.328 10.109 1 87.25 136 SER B C 1
ATOM 3244 O O . SER B 1 136 ? 0.034 -19.312 10.734 1 87.25 136 SER B O 1
ATOM 3246 N N . THR B 1 137 ? 1.176 -18.359 9.094 1 87.44 137 THR B N 1
ATOM 3247 C CA . THR B 1 137 ? 1.873 -19.594 8.766 1 87.44 137 THR B CA 1
ATOM 3248 C C . THR B 1 137 ? 3.098 -19.781 9.656 1 87.44 137 THR B C 1
ATOM 3250 O O . THR B 1 137 ? 4.043 -18.984 9.594 1 87.44 137 THR B O 1
ATOM 3253 N N . ASP B 1 138 ? 3.061 -20.797 10.508 1 88.94 138 ASP B N 1
ATOM 3254 C CA . ASP B 1 138 ? 4.258 -21.109 11.273 1 88.94 138 ASP B CA 1
ATOM 3255 C C . ASP B 1 138 ? 4.898 -22.406 10.789 1 88.94 138 ASP B C 1
ATOM 3257 O O . ASP B 1 138 ? 4.422 -23.016 9.828 1 88.94 138 ASP B O 1
ATOM 3261 N N . ALA B 1 139 ? 6.016 -22.703 11.422 1 90.25 139 ALA B N 1
ATOM 3262 C CA . ALA B 1 139 ? 6.816 -23.828 10.984 1 90.25 139 ALA B CA 1
ATOM 3263 C C . ALA B 1 139 ? 6.016 -25.125 11.062 1 90.25 139 ALA B C 1
ATOM 3265 O O . ALA B 1 139 ? 6.109 -25.984 10.172 1 90.25 139 ALA B O 1
ATOM 3266 N N . VAL B 1 140 ? 5.184 -25.25 12.039 1 91.62 140 VAL B N 1
ATOM 3267 C CA . VAL B 1 140 ? 4.422 -26.469 12.266 1 91.62 140 VAL B CA 1
ATOM 3268 C C . VAL B 1 140 ? 3.391 -26.656 11.156 1 91.62 140 VAL B C 1
ATOM 3270 O O . VAL B 1 140 ? 3.283 -27.734 10.57 1 91.62 140 VAL B O 1
ATOM 3273 N N . VAL B 1 141 ? 2.68 -25.578 10.883 1 93.5 141 VAL B N 1
ATOM 3274 C CA . VAL B 1 141 ? 1.662 -25.609 9.844 1 93.5 141 VAL B CA 1
ATOM 3275 C C . VAL B 1 141 ? 2.32 -25.875 8.492 1 93.5 141 VAL B C 1
ATOM 3277 O O . VAL B 1 141 ? 1.804 -26.672 7.691 1 93.5 141 VAL B O 1
ATOM 3280 N N . PHE B 1 142 ? 3.445 -25.297 8.312 1 95.94 142 PHE B N 1
ATOM 3281 C CA . PHE B 1 142 ? 4.133 -25.453 7.035 1 95.94 142 PHE B CA 1
ATOM 3282 C C . PHE B 1 14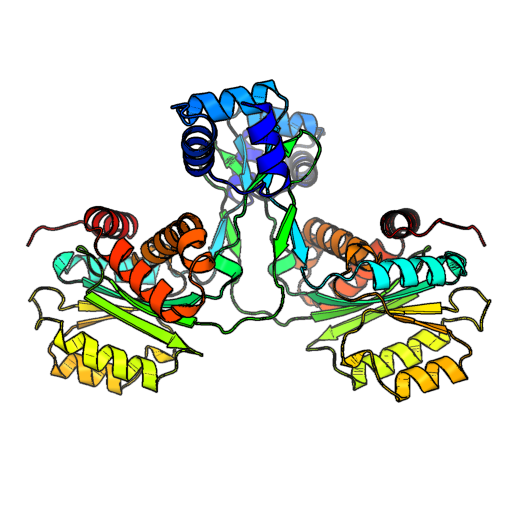2 ? 4.637 -26.875 6.863 1 95.94 142 PHE B C 1
ATOM 3284 O O . PHE B 1 142 ? 4.461 -27.484 5.801 1 95.94 142 PHE B O 1
ATOM 3291 N N . GLU B 1 143 ? 5.223 -27.453 7.875 1 96.12 143 GLU B N 1
ATOM 3292 C CA . GLU B 1 143 ? 5.727 -28.812 7.832 1 96.12 143 GLU B CA 1
ATOM 3293 C C . GLU B 1 143 ? 4.602 -29.812 7.582 1 96.12 143 GLU B C 1
ATOM 3295 O O . GLU B 1 143 ? 4.762 -30.766 6.812 1 96.12 143 GLU B O 1
ATOM 3300 N N . ASP B 1 144 ? 3.533 -29.562 8.234 1 96.38 144 ASP B N 1
ATOM 3301 C CA . ASP B 1 144 ? 2.371 -30.422 8.039 1 96.38 144 ASP B CA 1
ATOM 3302 C C . ASP B 1 144 ? 1.889 -30.375 6.59 1 96.38 144 ASP B C 1
ATOM 3304 O O . ASP B 1 144 ? 1.54 -31.406 6.012 1 96.38 144 ASP B O 1
ATOM 3308 N N . PHE B 1 145 ? 1.864 -29.203 6.066 1 97.38 145 PHE B N 1
ATOM 3309 C CA . PHE B 1 145 ? 1.453 -29.031 4.68 1 97.38 145 PHE B CA 1
ATOM 3310 C C . PHE B 1 145 ? 2.387 -29.781 3.74 1 97.38 145 PHE B C 1
ATOM 3312 O O . PHE B 1 145 ? 1.93 -30.484 2.832 1 97.38 145 PHE B O 1
ATOM 3319 N N . ILE B 1 146 ? 3.688 -29.641 3.949 1 97.69 146 ILE B N 1
ATOM 3320 C CA . ILE B 1 146 ? 4.68 -30.297 3.104 1 97.69 146 ILE B CA 1
ATOM 3321 C C . ILE B 1 146 ? 4.52 -31.812 3.199 1 97.69 146 ILE B C 1
ATOM 3323 O O . ILE B 1 146 ? 4.582 -32.5 2.186 1 97.69 146 ILE B O 1
ATOM 3327 N N . GLU B 1 147 ? 4.336 -32.281 4.398 1 97.5 147 GLU B N 1
ATOM 3328 C CA . GLU B 1 147 ? 4.137 -33.719 4.594 1 97.5 147 GLU B CA 1
ATOM 3329 C C . GLU B 1 147 ? 2.977 -34.25 3.75 1 97.5 147 GLU B C 1
ATOM 3331 O O . GLU B 1 147 ? 3.094 -35.281 3.096 1 97.5 147 GLU B O 1
ATOM 3336 N N . GLN B 1 148 ? 1.925 -33.5 3.777 1 98.19 148 GLN B N 1
ATOM 3337 C CA . GLN B 1 148 ? 0.762 -33.906 2.984 1 98.19 148 GLN B CA 1
ATOM 3338 C C . GLN B 1 148 ? 1.042 -33.75 1.491 1 98.19 148 GLN B C 1
ATOM 3340 O O . GLN B 1 148 ? 0.639 -34.594 0.692 1 98.19 148 GLN B O 1
ATOM 3345 N N . LEU B 1 149 ? 1.675 -32.688 1.131 1 98.38 149 LEU B N 1
ATOM 3346 C CA . LEU B 1 149 ? 1.982 -32.406 -0.267 1 98.38 149 LEU B CA 1
ATOM 3347 C C . LEU B 1 149 ? 2.834 -33.5 -0.871 1 98.38 149 LEU B C 1
ATOM 3349 O O . LEU B 1 149 ? 2.645 -33.875 -2.031 1 98.38 149 LEU B O 1
ATOM 3353 N N . LEU B 1 150 ? 3.768 -34.062 -0.103 1 98.19 150 LEU B N 1
ATOM 3354 C CA . LEU B 1 150 ? 4.707 -35.094 -0.588 1 98.19 150 LEU B CA 1
ATOM 3355 C C . LEU B 1 150 ? 3.973 -36.344 -1.028 1 98.19 150 LEU B C 1
ATOM 3357 O O . LEU B 1 150 ? 4.477 -37.094 -1.859 1 98.19 150 LEU B O 1
ATOM 3361 N N . 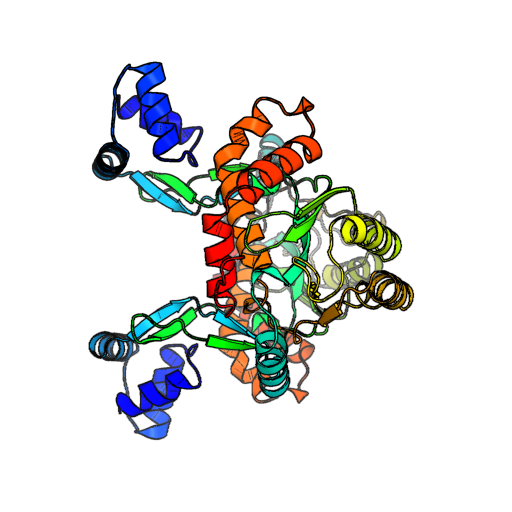GLN B 1 151 ? 2.77 -36.531 -0.502 1 97.94 151 GLN B N 1
ATOM 3362 C CA . GLN B 1 151 ? 1.958 -37.656 -0.92 1 97.94 151 GLN B CA 1
ATOM 3363 C C . GLN B 1 151 ? 1.46 -37.5 -2.352 1 97.94 151 GLN B C 1
ATOM 3365 O O . GLN B 1 151 ? 1.019 -38.438 -2.984 1 97.94 151 GLN B O 1
ATOM 3370 N N . HIS B 1 152 ? 1.545 -36.281 -2.803 1 97.88 152 HIS B N 1
ATOM 3371 C CA . HIS B 1 152 ? 1.09 -35.969 -4.156 1 97.88 152 HIS B CA 1
ATOM 3372 C C . HIS B 1 152 ? 2.27 -35.812 -5.109 1 97.88 152 HIS B C 1
ATOM 3374 O O . HIS B 1 152 ? 2.086 -35.406 -6.266 1 97.88 152 HIS B O 1
ATOM 3380 N N . CYS B 1 153 ? 3.455 -36.031 -4.633 1 98 153 CYS B N 1
ATOM 3381 C CA . CYS B 1 153 ? 4.664 -35.875 -5.434 1 98 153 CYS B CA 1
ATOM 3382 C C . CYS B 1 153 ? 5.223 -37.25 -5.852 1 98 153 CYS B C 1
ATOM 3384 O O . CYS B 1 153 ? 4.98 -38.25 -5.184 1 98 153 CYS B O 1
ATOM 3386 N N . GLY B 1 154 ? 5.922 -37.25 -7 1 97.5 154 GLY B N 1
ATOM 3387 C CA . GLY B 1 154 ? 6.645 -38.438 -7.426 1 97.5 154 GLY B CA 1
ATOM 3388 C C . GLY B 1 154 ? 8.078 -38.469 -6.926 1 97.5 154 GLY B C 1
ATOM 3389 O O . GLY B 1 154 ? 8.586 -37.469 -6.414 1 97.5 154 GLY B O 1
ATOM 3390 N N . LYS B 1 155 ? 8.641 -39.719 -7.031 1 97.81 155 LYS B N 1
ATOM 3391 C CA . LYS B 1 155 ? 10.07 -39.844 -6.746 1 97.81 155 LYS B CA 1
ATOM 3392 C C . LYS B 1 155 ? 10.914 -39.406 -7.938 1 97.81 155 LYS B C 1
ATOM 3394 O O . LYS B 1 155 ? 10.594 -39.719 -9.086 1 97.81 155 LYS B O 1
ATOM 3399 N N . TRP B 1 156 ? 11.922 -38.656 -7.691 1 96.75 156 TRP B N 1
ATOM 3400 C CA . TRP B 1 156 ? 12.781 -38.188 -8.766 1 96.75 156 TRP B CA 1
ATOM 3401 C C . TRP B 1 156 ? 13.234 -39.344 -9.641 1 96.75 156 TRP B C 1
ATOM 3403 O O . TRP B 1 156 ? 13.672 -40.375 -9.133 1 96.75 156 TRP B O 1
ATOM 3413 N N . PRO B 1 157 ? 13.07 -39.125 -10.883 1 96.69 157 PRO B N 1
ATOM 3414 C CA . PRO B 1 157 ? 12.703 -37.969 -11.695 1 96.69 157 PRO B CA 1
ATOM 3415 C C . PRO B 1 157 ? 11.281 -38.062 -12.242 1 96.69 157 PRO B C 1
ATOM 3417 O O . PRO B 1 157 ? 11.039 -37.75 -13.406 1 96.69 157 PRO B O 1
ATOM 3420 N N . GLU B 1 158 ? 10.414 -38.625 -11.469 1 97.19 158 GLU B N 1
ATOM 3421 C CA . GLU B 1 158 ? 8.992 -38.688 -11.828 1 97.19 158 GLU B CA 1
ATOM 3422 C C . GLU B 1 158 ? 8.383 -37.281 -11.82 1 97.19 158 GLU B C 1
ATOM 3424 O O . GLU B 1 158 ? 9.016 -36.312 -11.359 1 97.19 158 GLU B O 1
ATOM 3429 N N . PRO B 1 159 ? 7.176 -37.188 -12.453 1 97.5 159 PRO B N 1
ATOM 3430 C CA . PRO B 1 159 ? 6.52 -35.906 -12.438 1 97.5 159 PRO B CA 1
ATOM 3431 C C . PRO B 1 159 ? 6.297 -35.375 -11.023 1 97.5 159 PRO B C 1
ATOM 3433 O O . PRO B 1 159 ? 6.055 -36.156 -10.102 1 97.5 159 PRO B O 1
ATOM 3436 N N . LYS B 1 160 ? 6.438 -34.031 -10.891 1 98.38 160 LYS B N 1
ATOM 3437 C CA . LYS B 1 160 ? 6.203 -33.375 -9.617 1 98.38 160 LYS B CA 1
ATOM 3438 C C . LYS B 1 160 ? 7.121 -33.906 -8.523 1 98.38 160 LYS B C 1
ATOM 3440 O O . LYS B 1 160 ? 6.672 -34.219 -7.418 1 98.38 160 LYS B O 1
ATOM 3445 N N . SER B 1 161 ? 8.383 -34.031 -8.914 1 98.38 161 SER B N 1
ATOM 3446 C CA . SER B 1 161 ? 9.367 -34.625 -8.016 1 98.38 161 SER B CA 1
ATOM 3447 C C . SER B 1 161 ? 10.383 -33.594 -7.547 1 98.38 161 SER B C 1
ATOM 3449 O O . SER B 1 161 ? 11.383 -33.938 -6.914 1 98.38 161 SER B O 1
ATOM 3451 N N . VAL B 1 162 ? 10.164 -32.312 -7.844 1 98.56 162 VAL B N 1
ATOM 3452 C CA . VAL B 1 162 ? 11.039 -31.219 -7.422 1 98.56 162 VAL B CA 1
ATOM 3453 C C . VAL B 1 162 ? 10.219 -30.125 -6.77 1 98.56 162 VAL B C 1
ATOM 3455 O O . VAL B 1 162 ? 9.359 -29.516 -7.414 1 98.56 162 VAL B O 1
ATOM 3458 N N . LEU B 1 163 ? 10.453 -29.906 -5.531 1 98.19 163 LEU B N 1
ATOM 3459 C CA . LEU B 1 163 ? 9.789 -28.828 -4.789 1 98.19 163 LEU B CA 1
ATOM 3460 C C . LEU B 1 163 ? 10.633 -27.562 -4.789 1 98.19 163 LEU B C 1
ATOM 3462 O O . LEU B 1 163 ? 11.82 -27.609 -4.465 1 98.19 163 LEU B O 1
ATOM 3466 N N . VAL B 1 164 ? 10.008 -26.453 -5.227 1 98.12 164 VAL B N 1
ATOM 3467 C CA . VAL B 1 164 ? 10.695 -25.172 -5.258 1 98.12 164 VAL B CA 1
ATOM 3468 C C . VAL B 1 164 ? 10.031 -24.203 -4.285 1 98.12 164 VAL B C 1
ATOM 3470 O O . VAL B 1 164 ? 8.805 -24.047 -4.293 1 98.12 164 VAL B O 1
ATOM 3473 N N . MET B 1 165 ? 10.695 -23.578 -3.445 1 96.44 165 MET B N 1
ATOM 3474 C CA . MET B 1 165 ? 10.133 -22.609 -2.508 1 96.44 165 MET B CA 1
ATOM 3475 C C . MET B 1 165 ? 11.125 -21.484 -2.221 1 96.44 165 MET B C 1
ATOM 3477 O O . MET B 1 165 ? 12.281 -21.562 -2.623 1 96.44 165 MET B O 1
ATOM 3481 N N . ASP B 1 166 ? 10.695 -20.359 -1.67 1 93.38 166 ASP B N 1
ATOM 3482 C CA . ASP B 1 166 ? 11.594 -19.234 -1.386 1 93.38 166 ASP B CA 1
ATOM 3483 C C . ASP B 1 166 ? 12.43 -19.516 -0.139 1 93.38 166 ASP B C 1
ATOM 3485 O O . ASP B 1 166 ? 12.305 -20.562 0.479 1 93.38 166 ASP B O 1
ATOM 3489 N N . ASN B 1 167 ? 13.328 -18.562 0.218 1 89.12 167 ASN B N 1
ATOM 3490 C CA . ASN B 1 167 ? 14.312 -18.75 1.279 1 89.12 167 ASN B CA 1
ATOM 3491 C C . ASN B 1 167 ? 13.805 -18.219 2.617 1 89.12 167 ASN B C 1
ATOM 3493 O O . ASN B 1 167 ? 14.586 -17.781 3.455 1 89.12 167 ASN B O 1
ATOM 3497 N N . ALA B 1 168 ? 12.477 -18.234 2.764 1 88.38 168 ALA B N 1
ATOM 3498 C CA . ALA B 1 168 ? 11.969 -17.797 4.066 1 88.38 168 ALA B CA 1
ATOM 3499 C C . ALA B 1 168 ? 12.484 -18.703 5.18 1 88.38 168 ALA B C 1
ATOM 3501 O O . ALA B 1 168 ? 12.68 -19.906 4.969 1 88.38 168 ALA B O 1
ATOM 3502 N N . SER B 1 169 ? 12.68 -18.172 6.344 1 86.75 169 SER B N 1
ATOM 3503 C CA . SER B 1 169 ? 13.289 -18.891 7.461 1 86.75 169 SER B CA 1
ATOM 3504 C C . SER B 1 169 ? 12.516 -20.156 7.797 1 86.75 169 SER B C 1
ATOM 3506 O O . SER B 1 169 ? 13.117 -21.203 8.062 1 86.75 169 SER B O 1
ATOM 3508 N N . PHE B 1 170 ? 11.156 -20.062 7.77 1 86.44 170 PHE B N 1
ATOM 3509 C CA . PHE B 1 170 ? 10.375 -21.219 8.195 1 86.44 170 PHE B CA 1
ATOM 3510 C C . PHE B 1 170 ? 10.289 -22.25 7.086 1 86.44 170 PHE B C 1
ATOM 3512 O O . PHE B 1 170 ? 9.758 -23.344 7.297 1 86.44 170 PHE B O 1
ATOM 3519 N N . HIS B 1 171 ? 10.867 -21.938 5.938 1 89.25 171 HIS B N 1
ATOM 3520 C CA . HIS B 1 171 ? 10.953 -22.922 4.859 1 89.25 171 HIS B CA 1
ATOM 3521 C C . HIS B 1 171 ? 12.172 -23.812 5.031 1 89.25 171 HIS B C 1
ATOM 3523 O O . HIS B 1 171 ? 12.258 -24.875 4.402 1 89.25 171 HIS B O 1
ATOM 3529 N N . HIS B 1 172 ? 13.031 -23.25 5.918 1 85.88 172 HIS B N 1
ATOM 3530 C CA . HIS B 1 172 ? 14.25 -24.016 6.164 1 85.88 172 HIS B CA 1
ATOM 3531 C C . HIS B 1 172 ? 14.141 -24.828 7.453 1 85.88 172 HIS B C 1
ATOM 3533 O O . HIS B 1 172 ? 14.078 -24.266 8.547 1 85.88 172 HIS B O 1
ATOM 3539 N N . SER B 1 173 ? 13.758 -25.984 7.41 1 87.5 173 SER B N 1
ATOM 3540 C CA . SER B 1 173 ? 13.766 -26.844 8.578 1 87.5 173 SER B CA 1
ATOM 3541 C C . SER B 1 173 ? 14.375 -28.203 8.258 1 87.5 173 SER B C 1
ATOM 3543 O O . SER B 1 173 ? 14.227 -28.703 7.145 1 87.5 173 SER B O 1
ATOM 3545 N N . ASP B 1 174 ? 15.133 -28.734 9.25 1 91.25 174 ASP B N 1
ATOM 3546 C CA . ASP B 1 174 ? 15.703 -30.078 9.109 1 91.25 174 ASP B CA 1
ATOM 3547 C C . ASP B 1 174 ? 14.617 -31.109 8.797 1 91.25 174 ASP B C 1
ATOM 3549 O O . ASP B 1 174 ? 14.844 -32.031 8.023 1 91.25 174 ASP B O 1
ATOM 3553 N N . ARG B 1 175 ? 13.547 -30.828 9.359 1 94.31 175 ARG B N 1
ATOM 3554 C CA . ARG B 1 175 ? 12.438 -31.75 9.18 1 94.31 175 ARG B CA 1
ATOM 3555 C C . ARG B 1 175 ? 11.969 -31.766 7.727 1 94.31 175 ARG B C 1
ATOM 3557 O O . ARG B 1 175 ? 11.695 -32.844 7.172 1 94.31 175 ARG B O 1
ATOM 3564 N N . ILE B 1 176 ? 11.883 -30.641 7.121 1 95.12 176 ILE B N 1
ATOM 3565 C CA . ILE B 1 176 ? 11.445 -30.547 5.734 1 95.12 176 ILE B CA 1
ATOM 3566 C C . ILE B 1 176 ? 12.445 -31.25 4.824 1 95.12 176 ILE B C 1
ATOM 3568 O O . ILE B 1 176 ? 12.062 -32 3.93 1 95.12 176 ILE B O 1
ATOM 3572 N N . GLU B 1 177 ? 13.695 -31.047 5.055 1 94.94 177 GLU B N 1
ATOM 3573 C CA . GLU B 1 177 ? 14.742 -31.688 4.262 1 94.94 177 GLU B CA 1
ATOM 3574 C C . GLU B 1 177 ? 14.68 -33.219 4.391 1 94.94 177 GLU B C 1
ATOM 3576 O O . GLU B 1 177 ? 14.82 -33.938 3.396 1 94.94 177 GLU B O 1
ATOM 3581 N N . GLN B 1 178 ? 14.523 -33.594 5.586 1 96.62 178 GLN B N 1
ATOM 3582 C CA . GLN B 1 178 ? 14.438 -35.031 5.848 1 96.62 178 GLN B CA 1
ATOM 3583 C C . GLN B 1 178 ? 13.227 -35.656 5.152 1 96.62 178 GLN B C 1
ATOM 3585 O O . GLN B 1 178 ? 13.336 -36.719 4.516 1 96.62 178 GLN B O 1
ATOM 3590 N N . MET B 1 179 ? 12.062 -35.031 5.27 1 97 179 MET B N 1
ATOM 3591 C CA . MET B 1 179 ? 10.836 -35.531 4.656 1 97 179 MET B CA 1
ATOM 3592 C C . MET B 1 179 ? 10.984 -35.625 3.143 1 97 179 MET B C 1
ATOM 3594 O O . MET B 1 179 ? 10.562 -36.625 2.541 1 97 179 MET B O 1
ATOM 3598 N N . CYS B 1 180 ? 11.586 -34.656 2.576 1 97.38 180 CYS B N 1
ATOM 3599 C CA . CYS B 1 180 ? 11.773 -34.625 1.13 1 97.38 180 CYS B CA 1
ATOM 3600 C C . CYS B 1 180 ? 12.734 -35.719 0.696 1 97.38 180 CYS B C 1
ATOM 3602 O O . CYS B 1 180 ? 12.484 -36.438 -0.281 1 97.38 180 CYS B O 1
ATOM 3604 N N . SER B 1 181 ? 13.805 -35.875 1.414 1 97.06 181 SER B N 1
ATOM 3605 C CA . SER B 1 181 ? 14.789 -36.906 1.116 1 97.06 181 SER B CA 1
ATOM 3606 C C . SER B 1 181 ? 14.164 -38.281 1.188 1 97.06 181 SER B C 1
ATOM 3608 O O . SER B 1 181 ? 14.359 -39.125 0.292 1 97.06 181 SER B O 1
ATOM 3610 N N . GLU B 1 182 ? 13.461 -38.5 2.184 1 97.69 182 GLU B N 1
ATOM 3611 C CA . GLU B 1 182 ? 12.812 -39.781 2.379 1 97.69 182 GLU B CA 1
ATOM 3612 C C . GLU B 1 182 ? 11.797 -40.062 1.273 1 97.69 182 GLU B C 1
ATOM 3614 O O . GLU B 1 182 ? 11.625 -41.219 0.869 1 97.69 182 GLU B O 1
ATOM 3619 N N . ALA B 1 183 ? 11.156 -39.062 0.788 1 97.88 183 ALA B N 1
ATOM 3620 C CA . ALA B 1 183 ? 10.133 -39.188 -0.248 1 97.88 183 ALA B CA 1
ATOM 3621 C C . ALA B 1 183 ? 10.766 -39.25 -1.636 1 97.88 183 ALA B C 1
ATOM 3623 O O . ALA B 1 183 ? 10.086 -39.531 -2.625 1 97.88 183 ALA B O 1
ATOM 3624 N N . GLY B 1 184 ? 12.039 -38.969 -1.717 1 98 184 GLY B N 1
ATOM 3625 C CA . GLY B 1 184 ? 12.727 -38.969 -2.998 1 98 184 GLY B CA 1
ATOM 3626 C C . GLY B 1 184 ? 12.43 -37.719 -3.812 1 98 184 GLY B C 1
ATOM 3627 O O . GLY B 1 184 ? 12.391 -37.75 -5.043 1 98 184 GLY B O 1
ATOM 3628 N N . VAL B 1 185 ? 12.078 -36.688 -3.133 1 98.12 185 VAL B N 1
ATOM 3629 C CA . VAL B 1 185 ? 11.75 -35.406 -3.781 1 98.12 185 VAL B CA 1
ATOM 3630 C C . VAL B 1 185 ? 12.898 -34.438 -3.615 1 98.12 185 VAL B C 1
ATOM 3632 O O . VAL B 1 185 ? 13.461 -34.312 -2.525 1 98.12 185 VAL B O 1
ATOM 3635 N N . LYS B 1 186 ? 13.266 -33.75 -4.684 1 97.81 186 LYS B N 1
ATOM 3636 C CA . LYS B 1 186 ? 14.336 -32.75 -4.629 1 97.81 186 LYS B CA 1
ATOM 3637 C C . LYS B 1 186 ? 13.805 -31.422 -4.129 1 97.81 186 LYS B C 1
ATOM 3639 O O . LYS B 1 186 ? 12.688 -31.016 -4.465 1 97.81 186 LYS B O 1
ATOM 3644 N N . LEU B 1 187 ? 14.633 -30.844 -3.357 1 96.56 187 LEU B N 1
ATOM 3645 C CA . LEU B 1 187 ? 14.289 -29.531 -2.805 1 96.56 187 LEU B CA 1
ATOM 3646 C C . LEU B 1 187 ? 15.18 -28.438 -3.381 1 96.56 187 LEU B C 1
ATOM 3648 O O . LEU B 1 187 ? 16.406 -28.562 -3.338 1 96.56 187 LEU B O 1
ATOM 3652 N N . VAL B 1 188 ? 14.523 -27.422 -3.992 1 96.62 188 VAL B N 1
ATOM 3653 C CA . VAL B 1 188 ? 15.234 -26.281 -4.574 1 96.62 188 VAL B CA 1
ATOM 3654 C C . VAL B 1 188 ? 14.742 -24.984 -3.947 1 96.62 188 VAL B C 1
ATOM 3656 O O . VAL B 1 188 ? 13.539 -24.797 -3.74 1 96.62 188 VAL B O 1
ATOM 3659 N N . TYR B 1 189 ? 15.641 -24.109 -3.656 1 96.38 189 TYR B N 1
ATOM 3660 C CA . TYR B 1 189 ? 15.266 -22.812 -3.092 1 96.38 189 TYR B CA 1
ATOM 3661 C C . TYR B 1 189 ? 15.484 -21.688 -4.105 1 96.38 189 TYR B C 1
ATOM 3663 O O . TYR B 1 189 ? 16.469 -21.688 -4.844 1 96.38 189 TYR B O 1
ATOM 3671 N N . LEU B 1 190 ? 14.586 -20.734 -4.164 1 96.94 190 LEU B N 1
ATOM 3672 C CA . LEU B 1 190 ? 14.703 -19.547 -5.02 1 96.94 190 LEU B CA 1
ATOM 3673 C C . LEU B 1 190 ? 15.781 -18.609 -4.5 1 96.94 190 LEU B C 1
ATOM 3675 O O . LEU B 1 190 ? 16 -18.516 -3.291 1 96.94 190 LEU B O 1
ATOM 3679 N N . PRO B 1 191 ? 16.438 -17.984 -5.488 1 95.12 191 PRO B N 1
ATOM 3680 C CA . PRO B 1 191 ? 17.359 -16.938 -5.016 1 95.12 191 PRO B CA 1
ATOM 3681 C C . PRO B 1 191 ? 16.641 -15.82 -4.273 1 95.12 191 PRO B C 1
ATOM 3683 O O . PRO B 1 191 ? 15.477 -15.523 -4.555 1 95.12 191 PRO B O 1
ATOM 3686 N N . PRO B 1 192 ? 17.391 -15.25 -3.291 1 91.12 192 PRO B N 1
ATOM 3687 C CA . PRO B 1 192 ? 16.766 -14.148 -2.547 1 91.12 192 PRO B CA 1
ATOM 3688 C C . PRO B 1 192 ? 16.328 -13 -3.453 1 91.12 192 PRO B C 1
ATOM 3690 O O . PRO B 1 192 ? 17 -12.695 -4.438 1 91.12 192 PRO B O 1
ATOM 3693 N N . TYR B 1 193 ? 15.156 -12.383 -3.131 1 89.19 193 TYR B N 1
ATOM 3694 C CA . TYR B 1 193 ? 14.633 -11.188 -3.781 1 89.19 193 TYR B CA 1
ATOM 3695 C C . TYR B 1 193 ? 14.438 -11.422 -5.273 1 89.19 193 TYR B C 1
ATOM 3697 O O . TYR B 1 193 ? 14.82 -10.586 -6.098 1 89.19 193 TYR B O 1
ATOM 3705 N N . SER B 1 194 ? 13.906 -12.547 -5.574 1 93.06 194 SER B N 1
ATOM 3706 C CA . SER B 1 194 ? 13.641 -12.898 -6.965 1 93.06 194 SER B CA 1
ATOM 3707 C C . SER B 1 194 ? 12.227 -13.438 -7.141 1 93.06 194 SER B C 1
ATOM 3709 O O . SER B 1 194 ? 12.031 -14.547 -7.652 1 93.06 194 SER B O 1
ATOM 3711 N N . PRO B 1 195 ? 11.312 -12.609 -6.797 1 92.25 195 PRO B N 1
ATOM 3712 C CA . PRO B 1 195 ? 9.93 -13.07 -6.914 1 92.25 195 PRO B CA 1
ATOM 3713 C C . PRO B 1 195 ? 9.516 -13.344 -8.359 1 92.25 195 PRO B C 1
ATOM 3715 O O . PRO B 1 195 ? 8.586 -14.117 -8.602 1 92.25 195 PRO B O 1
ATOM 3718 N N . ASP B 1 196 ? 10.172 -12.734 -9.281 1 93.12 196 ASP B N 1
ATOM 3719 C CA . ASP B 1 196 ? 9.859 -12.898 -10.703 1 93.12 196 ASP B CA 1
ATOM 3720 C C . ASP B 1 196 ? 10.141 -14.32 -11.164 1 93.12 196 ASP B C 1
ATOM 3722 O O . ASP B 1 196 ? 9.656 -14.75 -12.219 1 93.12 196 ASP B O 1
ATOM 3726 N N . LEU B 1 197 ? 10.883 -15.047 -10.391 1 96.5 197 LEU B N 1
ATOM 3727 C CA . LEU B 1 197 ? 11.227 -16.422 -10.758 1 96.5 197 LEU B CA 1
ATOM 3728 C C . LEU B 1 197 ? 10.219 -17.406 -10.18 1 96.5 197 LEU B C 1
ATOM 3730 O O . LEU B 1 197 ? 10.305 -18.609 -10.43 1 96.5 197 LEU B O 1
ATOM 3734 N N . ASN B 1 198 ? 9.242 -16.922 -9.422 1 97.69 198 ASN B N 1
ATOM 3735 C CA . ASN B 1 198 ? 8.227 -17.75 -8.789 1 97.69 198 ASN B CA 1
ATOM 3736 C C . ASN B 1 198 ? 6.883 -17.641 -9.508 1 97.69 198 ASN B C 1
ATOM 3738 O O . ASN B 1 198 ? 6.137 -16.688 -9.289 1 97.69 198 ASN B O 1
ATOM 3742 N N . PRO B 1 199 ? 6.559 -18.641 -10.289 1 98.19 199 PRO B N 1
ATOM 3743 C CA . PRO B 1 199 ? 5.309 -18.562 -11.047 1 98.19 199 PRO B CA 1
ATOM 3744 C C . PRO B 1 199 ? 4.078 -18.438 -10.148 1 98.19 199 PRO B C 1
ATOM 3746 O O . PRO B 1 199 ? 3.025 -17.984 -10.602 1 98.19 199 PRO B O 1
ATOM 3749 N N . ILE B 1 200 ? 4.203 -18.875 -8.93 1 98.12 200 ILE B N 1
ATOM 3750 C CA . ILE B 1 200 ? 3.061 -18.844 -8.023 1 98.12 200 ILE B CA 1
ATOM 3751 C C . ILE B 1 200 ? 2.66 -17.406 -7.734 1 98.12 200 ILE B C 1
ATOM 3753 O O . ILE B 1 200 ? 1.522 -17.125 -7.344 1 98.12 200 ILE B O 1
ATOM 3757 N N . GLU B 1 201 ? 3.574 -16.406 -7.922 1 97.5 201 GLU B N 1
ATOM 3758 C CA . GLU B 1 201 ? 3.266 -14.992 -7.754 1 97.5 201 GLU B CA 1
ATOM 3759 C C . GLU B 1 201 ? 2.223 -14.531 -8.766 1 97.5 201 GLU B C 1
ATOM 3761 O O . GLU B 1 201 ? 1.315 -13.773 -8.43 1 97.5 201 GLU B O 1
ATOM 3766 N N . GLU B 1 202 ? 2.355 -15.008 -9.953 1 97.88 202 GLU B N 1
ATOM 3767 C CA . GLU B 1 202 ? 1.37 -14.656 -10.977 1 97.88 202 GLU B CA 1
ATOM 3768 C C . GLU B 1 202 ? 0.045 -15.367 -10.734 1 97.88 202 GLU B C 1
ATOM 3770 O O . GLU B 1 202 ? -1.02 -14.852 -11.078 1 97.88 202 GLU B O 1
ATOM 3775 N N . PHE B 1 203 ? 0.105 -16.609 -10.188 1 98.38 203 PHE B N 1
ATOM 3776 C CA . PHE B 1 203 ? -1.12 -17.281 -9.773 1 98.38 203 PHE B CA 1
ATOM 3777 C C . PHE B 1 203 ? -1.869 -16.453 -8.742 1 98.38 203 PHE B C 1
ATOM 3779 O O . PHE B 1 203 ? -3.08 -16.25 -8.859 1 98.38 203 PHE B O 1
ATOM 3786 N N . PHE B 1 204 ? -1.133 -15.898 -7.738 1 98.25 204 PHE B N 1
ATOM 3787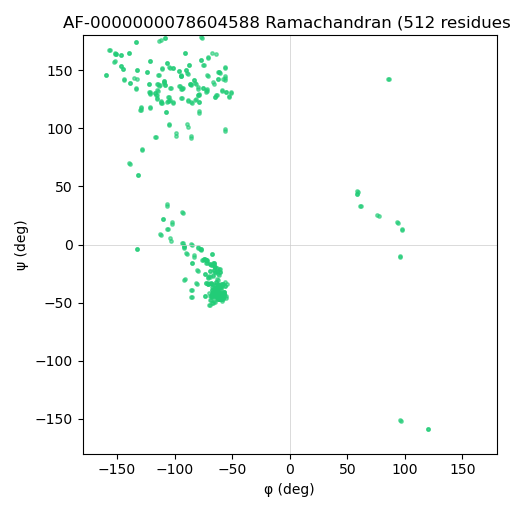 C CA . PHE B 1 204 ? -1.746 -15.062 -6.707 1 98.25 204 PHE B CA 1
ATOM 3788 C C . PHE B 1 204 ? -2.379 -13.82 -7.324 1 98.25 204 PHE B C 1
ATOM 3790 O O . PHE B 1 204 ? -3.461 -13.398 -6.91 1 98.25 204 PHE B O 1
ATOM 3797 N N . ALA B 1 205 ? -1.684 -13.227 -8.258 1 97.31 205 ALA B N 1
ATOM 3798 C CA . ALA B 1 205 ? -2.219 -12.047 -8.938 1 97.31 205 ALA B CA 1
ATOM 3799 C C . ALA B 1 205 ? -3.533 -12.367 -9.641 1 97.31 205 ALA B C 1
ATOM 3801 O O . ALA B 1 205 ? -4.5 -11.609 -9.539 1 97.31 205 ALA B O 1
ATOM 3802 N N . GLU B 1 206 ? -3.521 -13.461 -10.359 1 97.94 206 GLU B N 1
ATOM 3803 C CA . GLU B 1 206 ? -4.734 -13.883 -11.055 1 97.94 206 GLU B CA 1
ATOM 3804 C C . GLU B 1 206 ? -5.855 -14.188 -10.062 1 97.94 206 GLU B C 1
ATOM 3806 O O . GLU B 1 206 ? -7.016 -13.859 -10.305 1 97.94 206 GLU B O 1
ATOM 3811 N N . LEU B 1 207 ? -5.465 -14.859 -8.977 1 98.06 207 LEU B N 1
ATOM 3812 C CA . LEU B 1 207 ? -6.434 -15.195 -7.938 1 98.06 207 LEU B CA 1
ATOM 3813 C C . LEU B 1 207 ? -7.059 -13.93 -7.352 1 98.06 207 LEU B C 1
ATOM 3815 O O . LEU B 1 207 ? -8.273 -13.867 -7.168 1 98.06 207 LEU B O 1
ATOM 3819 N N . LYS B 1 208 ? -6.262 -12.938 -7.094 1 96.44 208 LYS B N 1
ATOM 3820 C CA . LYS B 1 208 ? -6.762 -11.672 -6.566 1 96.44 208 LYS B CA 1
ATOM 3821 C C . LYS B 1 208 ? -7.746 -11.023 -7.535 1 96.44 208 LYS B C 1
ATOM 3823 O O . LYS B 1 208 ? -8.797 -10.531 -7.121 1 96.44 208 LYS B O 1
ATOM 3828 N N . ALA B 1 209 ? -7.402 -11.023 -8.742 1 94.62 209 ALA B N 1
ATOM 3829 C CA . ALA B 1 209 ? -8.289 -10.461 -9.766 1 94.62 209 ALA B CA 1
ATOM 3830 C C . ALA B 1 209 ? -9.602 -11.227 -9.828 1 94.62 209 ALA B C 1
ATOM 3832 O O . ALA B 1 209 ? -10.672 -10.625 -9.93 1 94.62 209 ALA B O 1
ATOM 3833 N N . PHE B 1 210 ? -9.516 -12.5 -9.812 1 96.25 210 PHE B N 1
ATOM 3834 C CA . PHE B 1 210 ? -10.703 -13.352 -9.859 1 96.25 210 PHE B CA 1
ATOM 3835 C C . PHE B 1 210 ? -11.609 -13.078 -8.664 1 96.25 210 PHE B C 1
ATOM 3837 O O . PHE B 1 210 ? -12.828 -12.945 -8.82 1 96.25 210 PHE B O 1
ATOM 3844 N N . ILE B 1 211 ? -11.023 -12.969 -7.5 1 94.5 211 ILE B N 1
ATOM 3845 C CA . ILE B 1 211 ? -11.781 -12.719 -6.277 1 94.5 211 ILE B CA 1
ATOM 3846 C C . ILE B 1 211 ? -12.492 -11.375 -6.379 1 94.5 211 ILE B C 1
ATOM 3848 O O . ILE B 1 211 ? -13.68 -11.273 -6.059 1 94.5 211 ILE B O 1
ATOM 3852 N N . ARG B 1 212 ? -11.773 -10.383 -6.809 1 91.06 212 ARG B N 1
ATOM 3853 C CA . ARG B 1 212 ? -12.367 -9.055 -6.961 1 91.06 212 ARG B CA 1
ATOM 3854 C C . ARG B 1 212 ? -13.562 -9.102 -7.902 1 91.06 212 ARG B C 1
ATOM 3856 O O . ARG B 1 212 ? -14.594 -8.484 -7.629 1 91.06 212 ARG B O 1
ATOM 3863 N N . ARG B 1 213 ? -13.43 -9.805 -8.953 1 90.56 213 ARG B N 1
ATOM 3864 C CA . ARG B 1 213 ? -14.477 -9.883 -9.969 1 90.56 213 ARG B CA 1
ATOM 3865 C C . ARG B 1 213 ? -15.672 -10.68 -9.453 1 90.56 213 ARG B C 1
ATOM 3867 O O . ARG B 1 213 ? -16.812 -10.438 -9.875 1 90.56 213 ARG B O 1
ATOM 3874 N N . ASN B 1 214 ? -15.367 -11.586 -8.57 1 91.38 214 ASN B N 1
ATOM 3875 C CA . ASN B 1 214 ? -16.438 -12.453 -8.102 1 91.38 214 ASN B CA 1
ATOM 3876 C C . ASN B 1 214 ? -16.812 -12.148 -6.652 1 91.38 214 ASN B C 1
ATOM 3878 O O . ASN B 1 214 ? -17.359 -13 -5.953 1 91.38 214 ASN B O 1
ATOM 3882 N N . TRP B 1 215 ? -16.516 -11 -6.223 1 88.44 215 TRP B N 1
ATOM 3883 C CA . TRP B 1 215 ? -16.766 -10.609 -4.836 1 88.44 215 TRP B CA 1
ATOM 3884 C C . TRP B 1 215 ? -18.25 -10.648 -4.512 1 88.44 215 TRP B C 1
ATOM 3886 O O . TRP B 1 215 ? -18.641 -10.969 -3.387 1 88.44 215 TRP B O 1
ATOM 3896 N N . GLN B 1 216 ? -19.109 -10.328 -5.453 1 83.56 216 GLN B N 1
ATOM 3897 C CA . GLN B 1 216 ? -20.562 -10.305 -5.266 1 83.56 216 GLN B CA 1
ATOM 3898 C C . GLN B 1 216 ? -21.078 -11.672 -4.824 1 83.56 216 GLN B C 1
ATOM 3900 O O . GLN B 1 216 ? -22.047 -11.766 -4.07 1 83.56 216 GLN B O 1
ATOM 3905 N N . SER B 1 217 ? -20.359 -12.656 -5.371 1 84.31 217 SER B N 1
ATOM 3906 C CA . SER B 1 217 ? -20.734 -14.016 -4.977 1 84.31 217 SER B CA 1
ATOM 3907 C C . SER B 1 217 ? -20.562 -14.227 -3.479 1 84.31 217 SER B C 1
ATOM 3909 O O . SER B 1 217 ? -21.344 -14.914 -2.842 1 84.31 217 SER B O 1
ATOM 3911 N N . TYR B 1 218 ? -19.547 -13.656 -2.943 1 85.69 218 TYR B N 1
ATOM 3912 C CA . TYR B 1 218 ? -19.312 -13.742 -1.507 1 85.69 218 TYR B CA 1
ATOM 3913 C C . TYR B 1 218 ? -20.281 -12.859 -0.741 1 85.69 218 TYR B C 1
ATOM 3915 O O . TYR B 1 218 ? -20.859 -13.281 0.264 1 85.69 218 TYR B O 1
ATOM 3923 N N . GLU B 1 219 ? -20.5 -11.672 -1.175 1 82.25 219 GLU B N 1
ATOM 3924 C CA . GLU B 1 219 ? -21.406 -10.734 -0.513 1 82.25 219 GLU B CA 1
ATOM 3925 C C . GLU B 1 219 ? -22.828 -11.266 -0.478 1 82.25 219 GLU B C 1
ATOM 3927 O O . GLU B 1 219 ? -23.578 -10.992 0.466 1 82.25 219 GLU B O 1
ATOM 3932 N N . GLY B 1 220 ? -23.203 -11.914 -1.51 1 80.94 220 GLY B N 1
ATOM 3933 C CA . GLY B 1 220 ? -24.547 -12.469 -1.6 1 80.94 220 GLY B CA 1
ATOM 3934 C C . GLY B 1 220 ? -24.781 -13.617 -0.641 1 80.94 220 GLY B C 1
ATOM 3935 O O . GLY B 1 220 ? -25.922 -13.969 -0.352 1 80.94 220 GLY B O 1
ATOM 3936 N N . ASN B 1 221 ? -23.656 -14.258 -0.237 1 85 221 ASN B N 1
ATOM 3937 C CA . ASN B 1 221 ? -23.734 -15.383 0.694 1 85 221 ASN B CA 1
ATOM 3938 C C . ASN B 1 221 ? -22.625 -15.328 1.734 1 85 221 ASN B C 1
ATOM 3940 O O . ASN B 1 221 ? -21.781 -16.219 1.786 1 85 221 ASN B O 1
ATOM 3944 N N . PRO B 1 222 ? -22.719 -14.367 2.609 1 77.81 222 PRO B N 1
ATOM 3945 C CA . PRO B 1 222 ? -21.625 -14.188 3.564 1 77.81 222 PRO B CA 1
ATOM 3946 C C . PRO B 1 222 ? -21.516 -15.344 4.566 1 77.81 222 PRO B C 1
ATOM 3948 O O . PRO B 1 222 ? -20.453 -15.562 5.148 1 77.81 222 PRO B O 1
ATOM 3951 N N . ASP B 1 223 ? -22.562 -16.094 4.668 1 84.38 223 ASP B N 1
ATOM 3952 C CA . ASP B 1 223 ? -22.609 -17.172 5.652 1 84.38 223 ASP B CA 1
ATOM 3953 C C . ASP B 1 223 ? -21.781 -18.359 5.207 1 84.38 223 ASP B C 1
ATOM 3955 O O . ASP B 1 223 ? -21.469 -19.25 6.012 1 84.38 223 ASP B O 1
ATOM 3959 N N . GLN B 1 224 ? -21.391 -18.375 3.934 1 85.12 224 GLN B N 1
ATOM 3960 C CA . GLN B 1 224 ? -20.547 -19.469 3.443 1 85.12 224 GLN B CA 1
ATOM 3961 C C . GLN B 1 224 ? -19.172 -19.453 4.102 1 85.12 224 GLN B C 1
ATOM 3963 O O . GLN B 1 224 ? -18.484 -20.469 4.129 1 85.12 224 GLN B O 1
ATOM 3968 N N . GLY B 1 225 ? -18.812 -18.391 4.699 1 89.25 225 GLY B N 1
ATOM 3969 C CA . GLY B 1 225 ? -17.484 -18.234 5.262 1 89.25 225 GLY B CA 1
ATOM 3970 C C . GLY B 1 225 ? -16.469 -17.75 4.254 1 89.25 225 GLY B C 1
ATOM 3971 O O . GLY B 1 225 ? -16.516 -18.109 3.078 1 89.25 225 GLY B O 1
ATOM 3972 N N . PHE B 1 226 ? -15.656 -16.969 4.664 1 91.19 226 PHE B N 1
ATOM 3973 C CA . PHE B 1 226 ? -14.633 -16.391 3.789 1 91.19 226 PHE B CA 1
ATOM 3974 C C . PHE B 1 226 ? -13.648 -17.469 3.346 1 91.19 226 PHE B C 1
ATOM 3976 O O . PHE B 1 226 ? -13.18 -17.453 2.207 1 91.19 226 PHE B O 1
ATOM 3983 N N . ASP B 1 227 ? -13.344 -18.453 4.191 1 93.56 227 ASP B N 1
ATOM 3984 C CA . ASP B 1 227 ? -12.43 -19.547 3.867 1 93.56 227 ASP B CA 1
ATOM 3985 C C . ASP B 1 227 ? -13 -20.438 2.766 1 93.56 227 ASP B C 1
ATOM 3987 O O . ASP B 1 227 ? -12.281 -20.812 1.833 1 93.56 227 ASP B O 1
ATOM 3991 N N . THR B 1 228 ? -14.266 -20.703 2.855 1 94.44 228 THR B N 1
ATOM 3992 C CA . THR B 1 228 ? -14.93 -21.516 1.845 1 94.44 228 THR B CA 1
ATOM 3993 C C . THR B 1 228 ? -14.93 -20.812 0.493 1 94.44 228 THR B C 1
ATOM 3995 O O . THR B 1 228 ? -14.688 -21.438 -0.541 1 94.44 228 THR B O 1
ATOM 3998 N N . PHE B 1 229 ? -15.219 -19.562 0.565 1 95.12 229 PHE B N 1
ATOM 3999 C CA . PHE B 1 229 ? -15.195 -18.766 -0.653 1 95.12 229 PHE B CA 1
ATOM 4000 C C . PHE B 1 229 ? -13.805 -18.766 -1.277 1 95.12 229 PHE B C 1
ATOM 4002 O O . PHE B 1 229 ? -13.664 -18.953 -2.49 1 95.12 229 PHE B O 1
ATOM 4009 N N . LEU B 1 230 ? -12.742 -18.625 -0.447 1 96.69 230 LEU B N 1
ATOM 4010 C CA . LEU B 1 230 ? -11.367 -18.641 -0.93 1 96.69 230 LEU B CA 1
ATOM 4011 C C . LEU B 1 230 ? -11.016 -19.984 -1.531 1 96.69 230 LEU B C 1
ATOM 4013 O O . LEU B 1 230 ? -10.359 -20.062 -2.572 1 96.69 230 LEU B O 1
ATOM 4017 N N . ASP B 1 231 ? -11.453 -21.031 -0.889 1 96.81 231 ASP B N 1
ATOM 4018 C CA . ASP B 1 231 ? -11.219 -22.391 -1.402 1 96.81 231 ASP B CA 1
ATOM 4019 C C . ASP B 1 231 ? -11.812 -22.547 -2.801 1 96.81 231 ASP B C 1
ATOM 4021 O O . ASP B 1 231 ? -11.164 -23.094 -3.695 1 96.81 231 ASP B O 1
ATOM 4025 N N . TRP B 1 232 ? -12.984 -22.031 -2.871 1 96.31 232 TRP B N 1
ATOM 4026 C CA . TRP B 1 232 ? -13.648 -22.109 -4.168 1 96.31 232 TRP B CA 1
ATOM 4027 C C . TRP B 1 232 ? -12.867 -21.344 -5.227 1 96.31 232 TRP B C 1
ATOM 4029 O O . TRP B 1 232 ? -12.672 -21.828 -6.34 1 96.31 232 TRP B O 1
ATOM 4039 N N . CYS B 1 233 ? -12.43 -20.188 -4.895 1 97.69 233 CYS B N 1
ATOM 4040 C CA . CYS B 1 233 ? -11.672 -19.359 -5.832 1 97.69 233 CYS B CA 1
ATOM 4041 C C . CYS B 1 233 ? -10.383 -20.047 -6.238 1 97.69 233 CYS B C 1
ATOM 4043 O O . CYS B 1 233 ? -10 -20.031 -7.414 1 97.69 233 CYS B O 1
ATOM 4045 N N . VAL B 1 234 ? -9.711 -20.641 -5.262 1 98.12 234 VAL B N 1
ATOM 4046 C CA . VAL B 1 234 ? -8.453 -21.328 -5.527 1 98.12 234 VAL B CA 1
ATOM 4047 C C . VAL B 1 234 ? -8.695 -22.5 -6.473 1 98.12 234 VAL B C 1
ATOM 4049 O O . VAL B 1 234 ? -7.914 -22.734 -7.402 1 98.12 234 VAL B O 1
ATOM 4052 N N . ASP B 1 235 ? -9.766 -23.219 -6.27 1 97.44 235 ASP B N 1
ATOM 4053 C CA . ASP B 1 235 ? -10.102 -24.359 -7.105 1 97.44 235 ASP B CA 1
ATOM 4054 C C . ASP B 1 235 ? -10.359 -23.938 -8.547 1 97.44 235 ASP B C 1
ATOM 4056 O O . ASP B 1 235 ? -9.859 -24.547 -9.484 1 97.44 235 ASP B O 1
ATOM 4060 N N . VAL B 1 236 ? -11.07 -22.859 -8.664 1 97.75 236 VAL B N 1
ATOM 4061 C CA . VAL B 1 236 ? -11.461 -22.406 -9.992 1 97.75 236 VAL B CA 1
ATOM 4062 C C . VAL B 1 236 ? -10.227 -21.891 -10.742 1 97.75 236 VAL B C 1
ATOM 4064 O O . VAL B 1 236 ? -9.938 -22.328 -11.852 1 97.75 236 VAL B O 1
ATOM 4067 N N . VAL B 1 237 ? -9.5 -21 -10.125 1 98.19 237 VAL B N 1
ATOM 4068 C CA . VAL B 1 237 ? -8.344 -20.391 -10.773 1 98.19 237 VAL B CA 1
ATOM 4069 C C . VAL B 1 237 ? -7.219 -21.422 -10.906 1 98.19 237 VAL B C 1
ATOM 4071 O O . VAL B 1 237 ? -6.504 -21.438 -11.914 1 98.19 237 VAL B O 1
ATOM 4074 N N . GLY B 1 238 ? -7.113 -22.312 -9.945 1 98.06 238 GLY B N 1
ATOM 4075 C CA . GLY B 1 238 ? -6.059 -23.312 -9.914 1 98.06 238 GLY B CA 1
ATOM 4076 C C . GLY B 1 238 ? -6.227 -24.391 -10.961 1 98.06 238 GLY B C 1
ATOM 4077 O O . GLY B 1 238 ? -5.289 -25.141 -11.242 1 98.06 238 GLY B O 1
ATOM 4078 N N . ALA B 1 239 ? -7.371 -24.5 -11.586 1 97.62 239 ALA B N 1
ATOM 4079 C CA . ALA B 1 239 ? -7.648 -25.531 -12.586 1 97.62 239 ALA B CA 1
ATOM 4080 C C . ALA B 1 239 ? -7.348 -25.016 -13.992 1 97.62 239 ALA B C 1
ATOM 4082 O O . ALA B 1 239 ? -7.445 -25.766 -14.969 1 97.62 239 ALA B O 1
ATOM 4083 N N . ARG B 1 240 ? -6.887 -23.781 -14.062 1 97.88 240 ARG B N 1
ATOM 4084 C CA . ARG B 1 240 ? -6.621 -23.188 -15.367 1 97.88 240 ARG B CA 1
ATOM 4085 C C . ARG B 1 240 ? -5.227 -23.547 -15.867 1 97.88 240 ARG B C 1
ATOM 4087 O O . ARG B 1 240 ? -4.277 -22.781 -15.672 1 97.88 240 ARG B O 1
ATOM 4094 N N . GLU B 1 241 ? -5.133 -24.594 -16.594 1 97.38 241 GLU B N 1
ATOM 4095 C CA . GLU B 1 241 ? -3.857 -25.125 -17.047 1 97.38 241 GLU B CA 1
ATOM 4096 C C . GLU B 1 241 ? -3.129 -24.141 -17.953 1 97.38 241 GLU B C 1
ATOM 4098 O O . GLU B 1 241 ? -1.913 -23.969 -17.844 1 97.38 241 GLU B O 1
ATOM 4103 N N . LYS B 1 242 ? -3.844 -23.547 -18.797 1 97.56 242 LYS B N 1
ATOM 4104 C CA . LYS B 1 242 ? -3.232 -22.594 -19.719 1 97.56 242 LYS B CA 1
ATOM 4105 C C . LYS B 1 242 ? -2.6 -21.422 -18.969 1 97.56 242 LYS B C 1
ATOM 4107 O O . LYS B 1 242 ? -1.517 -20.953 -19.328 1 97.56 242 LYS B O 1
ATOM 4112 N N . SER B 1 243 ? -3.316 -20.922 -17.922 1 98.12 243 SER B N 1
ATOM 4113 C CA . SER B 1 243 ? -2.748 -19.875 -17.094 1 98.12 243 SER B CA 1
ATOM 4114 C C . SER B 1 243 ? -1.462 -20.344 -16.406 1 98.12 243 SER B C 1
ATOM 4116 O O . SER B 1 243 ? -0.465 -19.609 -16.406 1 98.12 243 SER B O 1
ATOM 4118 N N . ALA B 1 244 ? -1.531 -21.531 -15.938 1 98.44 244 ALA B N 1
ATOM 4119 C CA . ALA B 1 244 ? -0.367 -22.078 -15.234 1 98.44 244 ALA B CA 1
ATOM 4120 C C . ALA B 1 244 ? 0.843 -22.156 -16.156 1 98.44 244 ALA B C 1
ATOM 4122 O O . ALA B 1 244 ? 1.938 -21.719 -15.805 1 98.44 244 ALA B O 1
ATOM 4123 N N . GLU B 1 245 ? 0.644 -22.672 -17.328 1 98.06 245 GLU B N 1
ATOM 4124 C CA . GLU B 1 245 ? 1.726 -22.75 -18.312 1 98.06 245 GLU B CA 1
ATOM 4125 C C . GLU B 1 245 ? 2.312 -21.375 -18.594 1 98.06 245 GLU B C 1
ATOM 4127 O O . GLU B 1 245 ? 3.533 -21.219 -18.688 1 98.06 245 GLU B O 1
ATOM 4132 N N . GLY B 1 246 ? 1.408 -20.453 -18.734 1 97.94 246 GLY B N 1
ATOM 4133 C CA . GLY B 1 246 ? 1.858 -19.094 -18.969 1 97.94 246 GLY B CA 1
ATOM 4134 C C . GLY B 1 246 ? 2.684 -18.531 -17.828 1 97.94 246 GLY B C 1
ATOM 4135 O O . GLY B 1 246 ? 3.711 -17.891 -18.047 1 97.94 246 GLY B O 1
ATOM 4136 N N . HIS B 1 247 ? 2.211 -18.797 -16.609 1 98.44 247 HIS B N 1
ATOM 4137 C CA . HIS B 1 247 ? 2.938 -18.328 -15.438 1 98.44 247 HIS B CA 1
ATOM 4138 C C . HIS B 1 247 ? 4.332 -18.953 -15.375 1 98.44 247 HIS B C 1
ATOM 4140 O O . HIS B 1 247 ? 5.301 -18.266 -15.039 1 98.44 247 HIS B O 1
ATOM 4146 N N . PHE B 1 248 ? 4.438 -20.25 -15.703 1 98.25 248 PHE B N 1
ATOM 4147 C CA . PHE B 1 248 ? 5.73 -20.922 -15.727 1 98.25 248 PHE B CA 1
ATOM 4148 C C . PHE B 1 248 ? 6.652 -20.297 -16.766 1 98.25 248 PHE B C 1
ATOM 4150 O O . PHE B 1 248 ? 7.82 -20.031 -16.484 1 98.25 248 PHE B O 1
ATOM 4157 N N . ARG B 1 249 ? 6.133 -20 -17.953 1 97.38 249 ARG B N 1
ATOM 4158 C CA . ARG B 1 249 ? 6.926 -19.375 -19 1 97.38 249 ARG B CA 1
ATOM 4159 C C . ARG B 1 249 ? 7.449 -18.016 -18.562 1 97.38 249 ARG B C 1
ATOM 4161 O O . ARG B 1 249 ? 8.609 -17.672 -18.797 1 97.38 249 ARG B O 1
ATOM 4168 N N . HIS B 1 250 ? 6.586 -17.297 -17.906 1 96.75 250 HIS B N 1
ATOM 4169 C CA . HIS B 1 250 ? 6.957 -15.961 -17.469 1 96.75 250 HIS B CA 1
ATOM 4170 C C . HIS B 1 250 ? 8.047 -16.016 -16.406 1 96.75 250 HIS B C 1
ATOM 4172 O O . HIS B 1 250 ? 8.828 -15.062 -16.25 1 96.75 250 HIS B O 1
ATOM 4178 N N . ALA B 1 251 ? 8.102 -17.125 -15.68 1 96.94 251 ALA B N 1
ATOM 4179 C CA . ALA B 1 251 ? 9.102 -17.297 -14.633 1 96.94 251 ALA B CA 1
ATOM 4180 C C . ALA B 1 251 ? 10.406 -17.844 -15.203 1 96.94 251 ALA B C 1
ATOM 4182 O O . ALA B 1 251 ? 11.336 -18.172 -14.453 1 96.94 251 ALA B O 1
ATOM 4183 N N . GLY B 1 252 ? 10.453 -18.078 -16.516 1 94.44 252 GLY B N 1
ATOM 4184 C CA . GLY B 1 252 ? 11.68 -18.516 -17.156 1 94.44 252 GLY B CA 1
ATOM 4185 C C . GLY B 1 252 ? 11.742 -20.016 -17.359 1 94.44 252 GLY B C 1
ATOM 4186 O O . GLY B 1 252 ? 12.805 -20.562 -17.656 1 94.44 252 GLY B O 1
ATOM 4187 N N . VAL B 1 253 ? 10.633 -20.703 -17.203 1 96.19 253 VAL B N 1
ATOM 4188 C CA . VAL B 1 253 ? 10.609 -22.156 -17.328 1 96.19 253 VAL B CA 1
ATOM 4189 C C . VAL B 1 253 ? 9.977 -22.547 -18.672 1 96.19 253 VAL B C 1
ATOM 4191 O O . VAL B 1 253 ? 8.859 -22.125 -18.969 1 96.19 253 VAL B O 1
ATOM 4194 N N . THR B 1 254 ? 10.664 -23.297 -19.484 1 95 254 THR B N 1
ATOM 4195 C CA . THR B 1 254 ? 10.117 -23.812 -20.734 1 95 254 THR B CA 1
ATOM 4196 C C . THR B 1 254 ? 9.156 -24.969 -20.453 1 95 254 THR B C 1
ATOM 4198 O O . THR B 1 254 ? 9.469 -25.875 -19.688 1 95 254 THR B O 1
ATOM 4201 N N . ILE B 1 255 ? 8.055 -24.922 -21.109 1 96.19 255 ILE B N 1
ATOM 4202 C CA . ILE B 1 255 ? 7.027 -25.922 -20.844 1 96.19 255 ILE B CA 1
ATOM 4203 C C . ILE B 1 255 ? 7.293 -27.172 -21.672 1 96.19 255 ILE B C 1
ATOM 4205 O O . ILE B 1 255 ? 7.379 -27.109 -22.891 1 96.19 255 ILE B O 1
ATOM 4209 N N . GLU B 1 256 ? 7.441 -28.25 -20.969 1 94.69 256 GLU B N 1
ATOM 4210 C CA . GLU B 1 256 ? 7.609 -29.562 -21.594 1 94.69 256 GLU B CA 1
ATOM 4211 C C . GLU B 1 256 ? 6.398 -30.453 -21.328 1 94.69 256 GLU B C 1
ATOM 4213 O O . GLU B 1 256 ? 5.797 -30.391 -20.266 1 94.69 256 GLU B O 1
ATOM 4218 N N . GLU B 1 257 ? 5.992 -31.156 -22.438 1 87.69 257 GLU B N 1
ATOM 4219 C CA . GLU B 1 257 ? 4.867 -32.062 -22.281 1 87.69 257 GLU B CA 1
ATOM 4220 C C . GLU B 1 257 ? 5.316 -33.406 -21.703 1 87.69 257 GLU B C 1
ATOM 4222 O O . GLU B 1 257 ? 6.418 -33.875 -21.984 1 87.69 257 GLU B O 1
ATOM 4227 N N . MET B 1 258 ? 4.484 -33.938 -20.766 1 76.12 258 MET B N 1
ATOM 4228 C CA . MET B 1 258 ? 4.727 -35.25 -20.219 1 76.12 258 MET B CA 1
ATOM 4229 C C . MET B 1 258 ? 4.512 -36.344 -21.281 1 76.12 258 MET B C 1
ATOM 4231 O O . MET B 1 258 ? 3.639 -36.188 -22.141 1 76.12 258 MET B O 1
#

InterPro domains:
  IPR012337 Ribonuclease H-like superfamily [SSF53098] (140-234)
  IPR036397 Ribonuclease H superfamily [G3DSA:3.30.420.10] (42-234)
  IPR038717 Tc1-like transposase, DDE domain [PF13358] (78-214)
  IPR047655 Transposase IS630-like [NF033545] (4-214)

Secondary structure (DSSP, 8-state):
-HHHHHHHHHH-TT--HHHHHHHHHHHH-----HHHHHHHHHHTTEEEEEPEEEETT--HHHHHHHHHHHTTS-GGGEEEE--EEE-GGGG--SEEEEETT---EEEE--S-PPPEEEEEEEETTEEEEEEEEES---HHHHHHHHHHHHTT-PSTTSTT-EEEE---GGG--HHHHHHHHHHT-EEEEPPTT-GGG-HHHHHHHHHHHHHHHTHHHHHT-GGG-HHHHHHHHHHHHHT-HHHHHHHHHHTTPPP---/-HHHHHHHHHH-TT--HHHHHHHHHHHH-----HHHHHHHHHHTTEEEEEPEEEETT--HHHHHHHHHHHTTS-GGGEEEE--EEE-GGGG--SEEEEETT---EEEE--S-PPPEEEEEEEETTEEEEEEEEES---HHHHHHHHHHHHTT-PSTTSTT-EEEE---GGG--HHHHHHHHHHT-EEEEPPTT-GGG-HHHHHHHHHHHHHHHTHHHHHT-GGG-HHHHHHHHHHHHHT-HHHHHHHHHHTT------

Nearest PDB structures (foldseek):
  5hoo-assembly1_A  TM=6.583E-01  e=4.550E-11  Drosophila mauritiana
  3hot-assembly1_B  TM=6.365E-01  e=1.508E-11  Drosophila mauritiana
  5cr4-assembly1_A  TM=6.411E-01  e=4.930E-10  synthetic construct
  3k9k-assembly3_B  TM=5.602E-01  e=1.467E-07  Homo sapiens
  1cz9-assembly1_A-2  TM=6.863E-01  e=4.733E-04  Avian sarcoma virus

Foldseek 3Di:
DLVVLVVVCVVVVPDQLVRSQVVCCVPPVDRDDSVRNQVSCVVVPDDDDDDDDADPPFDPVLQVVLLVVCVVAAQQQEKEKDKDKDDLCLLDDDADDDPPPDGDDDDDDPPDDWMKMKIFIAGLQFTQDIDIDTDDDALVNVLVVLLVSLVSAAAPPDGNQEYEYEPDPSCDDPSSVVSSVVSNGHYHYDGPRQCQLGLVVVLVVVLSVQCNVCVVVCVVPVVCDPRNVSVVSRVVSRNPNVSSNVSNVSSVHHHDDD/DLVVLVVVCVVVVPDQLVRSQVVCCVPPVDRDDSVRNQVSCVVVPDDDDDDDDADPPFDPVLQVVQLVVCVVAAQQQEKEKDKDKDDLCLLDDDADDDPPPDGDDDDDDPPDDWMKMKIFIAGLQFTQDIDIDTDDDALVNVLVVLLVSLVSAAAPPDGNQEYEYEPDPSCDDPSSVVSSVVSNGHYHYDGPRQCQLGLVVVLVVVLSVQCNVCVVVCVVPVVCDPRNVSVVSRVVSRNPNVSSNVSNVSSVHHHDDD

Organism: Penicillium oxalicum (strain 114-2 / CGMCC 5302) (NCBI:txid933388)

pLDDT: mean 93.19, std 5.79, range [63.56, 98.75]

Radius of gyration: 27.89 Å; Cα contacts (8 Å, |Δi|>4): 822; chains: 2; bounding box: 62×77×64 Å

Sequence (516 aa):
MLEALCEHLLEKPTLYLEEMAVFLWDEFALLATKASISRALRSKGWSKKTARVKARERNLELRDEYFHYISDFQSYHLVYVDESGWDKRIGFRRTGWSPLGIAPVQVSKFHRDQRYQILPAYAQDGIVMSRVFQGSTDAVVFEDFIEQLLQHCGKWPEPKSVLVMDNASFHHSDRIEQMCSEAGVKLVYLPPYSPDLNPIEEFFAELKAFIRRNWQSYEGNPDQGFDTFLDWCVDVVGAREKSAEGHFRHAGVTIEEMMLEALCEHLLEKPTLYLEEMAVFLWDEFALLATKASISRALRSKGWSKKTARVKARERNLELRDEYFHYISDFQSYHLVYVDESGWDKRIGFRRTGWSPLGIAPVQVSKFHRDQRYQILPAYAQDGIVMSRVFQGSTDAVVFEDFIEQLLQHCGKWPEPKSVLVMDNASFHHSDRIEQMCSEAGVKLVYLPPYSPDLNPIEEFFAELKAFIRRNWQSYEGNPDQGFDTFLDWCVDVVGAREKSAEGHFRHAGVTIEEM